Protein AF-A0ABD2Q9U6-F1 (afdb_monomer)

Organism: NCBI:txid1844966

Sequence (433 aa):
MAITLGFPQSPSKFMDNLDLDDPEYVRELIRPPEVKEDIRLINQRKRVSLILKSAAFRKDLEKITASHMKDGNLSPQVIALQNLVDYLTPHARLGNSAFTRCTTMPVIPINDLRSSCGEDFSKSERMLRCKLASVFRIMDLFGWKIAANTHFTARLGAELDEYLMEPSGLLFSEITASSLIKIDISGKILHPGSSGLSIDLPGWLLHTAIYRARPDVRCVIHLSTSAASVISTLSTGLLPLSQEAMIIGESAIYDFDAERRNSADQELESIVNVINSSTPNCRVLVVKDNGIFVFGRSVEEAWFLAYMADIACEAQLKLNAMGSDELVLPSQEAQNQAMNVGRNPSQVQMASNVQGPSFKFGELEFEALMRRLDAAGYRTGHVYRLGQALKQLRPTQDEPGVASPGGRRILDEVTVPPTHSAVGKGLRDTPDK

InterPro domains:
  IPR001303 Class II aldolas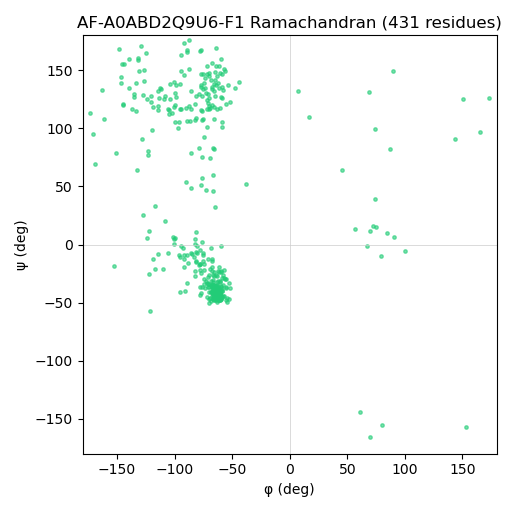e/adducin N-terminal [PF00596] (131-317)
  IPR001303 Class II aldolase/adducin N-terminal [SM01007] (130-317)
  IPR036409 Class II aldolase/adducin N-terminal domain superfamily [G3DSA:3.40.225.10] (116-380)
  IPR036409 Class II aldolase/adducin N-terminal domain superfamily [SSF53639] (124-336)
  IPR051017 Aldolase class II Adducin subfamily [PTHR10672] (8-398)

Foldseek 3Di:
DDDDDDDDDDPPPPPPPDPPPPPVVVCVVPDDPVVVVVVVVVVVVVVVVVLVPDPVNVVVVVVQVVCCVPPVDHDPVVVVVVVVVCVVCVVPPQDPPDPVPPDDDDQAAQLPPDPPPPDDDDPQLSLQLLLQLLLLVVCVSVVLWDDQQWKKKFASDLPAQKMWIAFRPDTSSGRHSQRIFIAGLQLHTPGRGDPVGGHDNVSSLLVSLVCVLDSLWGMKTWRPGPLQLVLLQDPVRQACQDLLSLLQPDEFEAEDPPVDPDDSVRSSVSSSVSSNVDDPSHQWYRYHNGGIMGTDSGSLQSSSNVVSRSVSSVVVVVVVVVPDPPRDGDDPVVSVVSNVCLQQVVVVCVVPPDPADHDGRRRVVSLVSVVVCVVVPNNSVDDDRRVVVVVVPDPPPDDDDDDDDDDDDDDDDPDDDDDDDDDDDDDDDDDDD

Structure (mmCIF, N/CA/C/O backbone):
data_AF-A0ABD2Q9U6-F1
#
_entry.id   AF-A0ABD2Q9U6-F1
#
loop_
_atom_site.group_PDB
_atom_site.id
_atom_site.type_symbol
_atom_site.label_atom_id
_atom_site.label_alt_id
_atom_site.label_comp_id
_atom_site.label_asym_id
_atom_site.label_entity_id
_atom_site.label_seq_id
_atom_site.pdbx_PDB_ins_code
_atom_site.Cartn_x
_atom_site.Cartn_y
_atom_site.Cartn_z
_atom_site.occupancy
_atom_site.B_iso_or_equiv
_atom_site.auth_seq_id
_atom_site.auth_comp_id
_atom_site.auth_asym_id
_atom_site.auth_atom_id
_atom_site.pdbx_PDB_model_num
ATOM 1 N N . MET A 1 1 ? -62.456 -12.818 -44.540 1.00 38.44 1 MET A N 1
ATOM 2 C CA . MET A 1 1 ? -62.333 -14.285 -44.408 1.00 38.44 1 MET A CA 1
ATOM 3 C C . MET A 1 1 ? -61.854 -14.575 -42.997 1.00 38.44 1 MET A C 1
ATOM 5 O O . MET A 1 1 ? -60.713 -14.269 -42.686 1.00 38.44 1 MET A O 1
ATOM 9 N N . ALA A 1 2 ? -62.750 -15.033 -42.125 1.00 32.91 2 ALA A N 1
ATOM 10 C CA . ALA A 1 2 ? -62.415 -15.453 -40.767 1.00 32.91 2 ALA A CA 1
ATOM 11 C C . ALA A 1 2 ? -61.974 -16.923 -40.808 1.00 32.91 2 ALA A C 1
ATOM 13 O O . ALA A 1 2 ? -62.652 -17.733 -41.437 1.00 32.91 2 ALA A O 1
ATOM 14 N N . ILE A 1 3 ? -60.848 -17.256 -40.173 1.00 35.38 3 ILE A N 1
ATOM 15 C CA . ILE A 1 3 ? -60.409 -18.643 -39.989 1.00 35.38 3 ILE A CA 1
ATOM 16 C C . ILE A 1 3 ? -60.679 -19.013 -38.532 1.00 35.38 3 ILE A C 1
ATOM 18 O O . ILE A 1 3 ? -60.095 -18.455 -37.606 1.00 35.38 3 ILE A O 1
ATOM 22 N N . THR A 1 4 ? -61.633 -19.920 -38.362 1.00 31.38 4 THR A N 1
ATOM 23 C CA . THR A 1 4 ? -62.148 -20.450 -37.100 1.00 31.38 4 THR A CA 1
ATOM 24 C C . THR A 1 4 ? -61.106 -21.348 -36.428 1.00 31.38 4 THR A C 1
ATOM 26 O O . THR A 1 4 ? -60.636 -22.311 -37.030 1.00 31.38 4 THR A O 1
ATOM 29 N N . LEU A 1 5 ? -60.764 -21.066 -35.168 1.00 35.00 5 LEU A N 1
ATOM 30 C CA . LEU A 1 5 ? -59.972 -21.959 -34.317 1.00 35.00 5 LEU A CA 1
ATOM 31 C C . LEU A 1 5 ? -60.858 -23.121 -33.842 1.00 35.00 5 LEU A C 1
ATOM 33 O O . LEU A 1 5 ? -61.748 -22.933 -33.013 1.00 35.00 5 LEU A O 1
ATOM 37 N N . GLY A 1 6 ? -60.629 -24.319 -34.380 1.00 31.52 6 GLY A N 1
ATOM 38 C CA . GLY A 1 6 ? -61.250 -25.551 -33.898 1.00 31.52 6 GLY A CA 1
ATOM 39 C C . GLY A 1 6 ? -60.511 -26.087 -32.673 1.00 31.52 6 GLY A C 1
ATOM 40 O O . GLY A 1 6 ? -59.396 -26.586 -32.796 1.00 31.52 6 GLY A O 1
ATOM 41 N N . PHE A 1 7 ? -61.131 -26.006 -31.497 1.00 33.12 7 PHE A N 1
ATOM 42 C CA . PHE A 1 7 ? -60.697 -26.762 -30.321 1.00 33.12 7 PHE A CA 1
ATOM 43 C C . PHE A 1 7 ? -61.020 -28.254 -30.519 1.00 33.12 7 PHE A C 1
ATOM 45 O O . PHE A 1 7 ? -62.171 -28.575 -30.832 1.00 33.12 7 PHE A O 1
ATOM 52 N N . PRO A 1 8 ? -60.069 -29.188 -30.326 1.00 36.81 8 PRO A N 1
ATOM 53 C CA . PRO A 1 8 ? -60.393 -30.604 -30.309 1.00 36.81 8 PRO A CA 1
ATOM 54 C C . PRO A 1 8 ? -61.115 -30.968 -29.006 1.00 36.81 8 PRO A C 1
ATOM 56 O O . PRO A 1 8 ? -60.751 -30.543 -27.910 1.00 36.81 8 PRO A O 1
ATOM 59 N N . GLN A 1 9 ? -62.181 -31.744 -29.170 1.00 38.53 9 GLN A N 1
ATOM 60 C CA . GLN A 1 9 ? -63.099 -32.171 -28.126 1.00 38.53 9 GLN A CA 1
ATOM 61 C C . GLN A 1 9 ? -62.518 -33.268 -27.217 1.00 38.53 9 GLN A C 1
ATOM 63 O O . GLN A 1 9 ? -61.870 -34.199 -27.688 1.00 38.53 9 GLN A O 1
ATOM 68 N N . SER A 1 10 ? -62.919 -33.206 -25.942 1.00 38.00 10 SER A N 1
ATOM 69 C CA . SER A 1 10 ? -62.865 -34.235 -24.884 1.00 38.00 10 SER A CA 1
ATOM 70 C C . SER A 1 10 ? -61.479 -34.651 -24.333 1.00 38.00 10 SER A C 1
ATOM 72 O O . SER A 1 10 ? -60.583 -34.995 -25.099 1.00 38.00 10 SER A O 1
ATOM 74 N N . PRO A 1 11 ? -61.300 -34.703 -22.993 1.00 41.25 11 PRO A N 1
ATOM 75 C CA . PRO A 1 11 ? -60.038 -35.075 -22.339 1.00 41.25 11 PRO A CA 1
ATOM 76 C C . PRO A 1 11 ? -59.808 -36.597 -22.240 1.00 41.25 11 PRO A C 1
ATOM 78 O O . PRO A 1 11 ? -58.904 -37.034 -21.536 1.00 41.25 11 PRO A O 1
ATOM 81 N N . SER A 1 12 ? -60.610 -37.425 -22.914 1.00 39.81 12 SER A N 1
ATOM 82 C CA . SER A 1 12 ? -60.594 -38.883 -22.731 1.00 39.81 12 SER A CA 1
ATOM 83 C C . SER A 1 12 ? -59.706 -39.654 -23.712 1.00 39.81 12 SER A C 1
ATOM 85 O O . SER A 1 12 ? -59.614 -40.865 -23.586 1.00 39.81 12 SER A O 1
ATOM 87 N N . LYS A 1 13 ? -59.027 -38.997 -24.663 1.00 43.19 13 LYS A N 1
ATOM 88 C CA . LYS A 1 13 ? -58.214 -39.682 -25.695 1.00 43.19 13 LYS A CA 1
ATOM 89 C C . LYS A 1 13 ? -56.701 -39.716 -25.441 1.00 43.19 13 LYS A C 1
ATOM 91 O O . LYS A 1 13 ? -55.959 -40.169 -26.305 1.00 43.19 13 LYS A O 1
ATOM 96 N N . PHE A 1 14 ? -56.218 -39.235 -24.292 1.00 47.28 14 PHE A N 1
ATOM 97 C CA . PHE A 1 14 ? -54.776 -39.248 -23.986 1.00 47.28 14 PHE A CA 1
ATOM 98 C C . PHE A 1 14 ? -54.305 -40.548 -23.306 1.00 47.28 14 PHE A C 1
ATOM 100 O O . PHE A 1 14 ? -53.107 -40.805 -23.264 1.00 47.28 14 PHE A O 1
ATOM 107 N N . MET A 1 15 ? -55.222 -41.369 -22.777 1.00 42.91 15 MET A N 1
ATOM 108 C CA . MET A 1 15 ? -54.867 -42.562 -21.992 1.00 42.91 15 MET A CA 1
ATOM 109 C C . MET A 1 15 ? -54.842 -43.873 -22.793 1.00 42.91 15 MET A C 1
ATOM 111 O O . MET A 1 15 ? -54.340 -44.865 -22.280 1.00 42.91 15 MET A O 1
ATOM 115 N N . ASP A 1 16 ? -55.297 -43.884 -24.049 1.00 51.97 16 ASP A N 1
ATOM 116 C CA . ASP A 1 16 ? -55.488 -45.131 -24.814 1.00 51.97 16 ASP A CA 1
ATOM 117 C C . ASP A 1 16 ? -54.202 -45.709 -25.447 1.00 51.97 16 ASP A C 1
ATOM 119 O O . ASP A 1 16 ? -54.255 -46.767 -26.064 1.00 51.97 16 ASP A O 1
ATOM 123 N N . ASN A 1 17 ? -53.042 -45.053 -25.294 1.00 53.47 17 ASN A N 1
ATOM 124 C CA . ASN A 1 17 ? -51.776 -45.462 -25.933 1.00 53.47 17 ASN A CA 1
ATOM 125 C C . ASN A 1 17 ? -50.615 -45.731 -24.951 1.00 53.47 17 ASN A C 1
ATOM 127 O O . ASN A 1 17 ? -49.467 -45.830 -25.383 1.00 53.47 17 ASN A O 1
ATOM 131 N N . LEU A 1 18 ? -50.873 -45.812 -23.643 1.00 53.72 18 LEU A N 1
ATOM 132 C CA . LEU A 1 18 ? -49.853 -46.170 -22.651 1.00 53.72 18 LEU A CA 1
ATOM 133 C C . LEU A 1 18 ? -49.968 -47.660 -22.333 1.00 53.72 18 LEU A C 1
ATOM 135 O O . LEU A 1 18 ? -50.841 -48.069 -21.571 1.00 53.72 18 LEU A O 1
ATOM 139 N N . ASP A 1 19 ? -49.089 -48.460 -22.935 1.00 63.62 19 ASP A N 1
ATOM 140 C CA . ASP A 1 19 ? -48.930 -49.864 -22.571 1.00 63.62 19 ASP A CA 1
ATOM 141 C C . ASP A 1 19 ? -48.237 -49.940 -21.203 1.00 63.62 19 ASP A C 1
ATOM 143 O O . ASP A 1 19 ? -47.035 -49.709 -21.070 1.00 63.62 19 ASP A O 1
ATOM 147 N N . LEU A 1 20 ? -49.031 -50.178 -20.158 1.00 58.59 20 LEU A N 1
ATOM 148 C CA . LEU A 1 20 ? -48.563 -50.228 -18.771 1.00 58.59 20 LEU A CA 1
ATOM 149 C C . LEU A 1 20 ? -47.639 -51.429 -18.506 1.00 58.59 20 LEU A C 1
ATOM 151 O O . LEU A 1 20 ? -46.928 -51.418 -17.499 1.00 58.59 20 LEU A O 1
ATOM 155 N N . ASP A 1 21 ? -47.613 -52.407 -19.417 1.00 61.59 21 ASP A N 1
ATOM 156 C CA . ASP A 1 21 ? -46.770 -53.600 -19.349 1.00 61.59 21 ASP A CA 1
ATOM 157 C C . ASP A 1 21 ? -45.499 -53.492 -20.218 1.00 61.59 21 ASP A C 1
ATOM 159 O O . ASP A 1 21 ? -44.726 -54.454 -20.291 1.00 61.59 21 ASP A O 1
ATOM 163 N N . ASP A 1 22 ? -45.222 -52.332 -20.837 1.00 71.88 22 ASP A N 1
ATOM 164 C CA . ASP A 1 22 ? -43.967 -52.116 -21.566 1.00 71.88 22 ASP A CA 1
ATOM 165 C C . ASP A 1 22 ? -42.766 -52.271 -20.602 1.00 71.88 22 ASP A C 1
ATOM 167 O O . ASP A 1 22 ? -42.614 -51.493 -19.646 1.00 71.88 22 ASP A O 1
ATOM 171 N N . PRO A 1 23 ? -41.870 -53.256 -20.827 1.00 66.31 23 PRO A N 1
ATOM 172 C CA . PRO A 1 23 ? -40.722 -53.492 -19.958 1.00 66.31 23 PRO A CA 1
ATOM 173 C C . PRO A 1 23 ? -39.784 -52.282 -19.863 1.00 66.31 23 PRO A C 1
ATOM 175 O O . PRO A 1 23 ? -39.032 -52.174 -18.887 1.00 66.31 23 PRO A O 1
ATOM 178 N N . GLU A 1 24 ? -39.796 -51.375 -20.843 1.00 62.62 24 GLU A N 1
ATOM 179 C CA . GLU A 1 24 ? -39.006 -50.145 -20.809 1.00 62.62 24 GLU A CA 1
ATOM 180 C C . GLU A 1 24 ? -39.642 -49.086 -19.892 1.00 62.62 24 GLU A C 1
ATOM 182 O O . GLU A 1 24 ? -38.944 -48.514 -19.049 1.00 62.62 24 GLU A O 1
ATOM 187 N N . TYR A 1 25 ? -40.969 -48.932 -19.936 1.00 64.88 25 TYR A N 1
ATOM 188 C CA . TYR A 1 25 ? -41.741 -48.061 -19.041 1.00 64.88 25 TYR A CA 1
ATOM 189 C C . TYR A 1 25 ? -41.655 -48.506 -17.572 1.00 64.88 25 TYR A C 1
ATOM 191 O O . TYR A 1 25 ? -41.376 -47.705 -16.672 1.00 64.88 25 TYR A O 1
ATOM 199 N N . VAL A 1 26 ? -41.786 -49.812 -17.319 1.00 65.81 26 VAL A N 1
ATOM 200 C CA . VAL A 1 26 ? -41.640 -50.393 -15.973 1.00 65.81 26 VAL A CA 1
ATOM 201 C C . VAL A 1 26 ? -40.206 -50.217 -15.450 1.00 65.81 26 VAL A C 1
ATOM 203 O O . VAL A 1 26 ? -39.999 -49.870 -14.282 1.00 65.81 26 VAL A O 1
ATOM 206 N N . ARG A 1 27 ? -39.190 -50.362 -16.316 1.00 67.38 27 ARG A N 1
ATOM 207 C CA . ARG A 1 27 ? -37.790 -50.054 -15.968 1.00 67.38 27 ARG A CA 1
ATOM 208 C C . ARG A 1 27 ? -37.577 -48.581 -15.647 1.00 67.38 27 ARG A C 1
ATOM 210 O O . ARG A 1 27 ? -36.757 -48.280 -14.780 1.00 67.38 27 ARG A O 1
ATOM 217 N N . GLU A 1 28 ? -38.266 -47.666 -16.320 1.00 63.06 28 GLU A N 1
ATOM 218 C CA . GLU A 1 28 ? -38.201 -46.243 -15.994 1.00 63.06 28 GLU A CA 1
ATOM 219 C C . GLU A 1 28 ? -38.875 -45.919 -14.662 1.00 63.06 28 GLU A C 1
ATOM 221 O O . GLU A 1 28 ? -38.338 -45.101 -13.915 1.00 63.06 28 GLU A O 1
ATOM 226 N N . LEU A 1 29 ? -39.976 -46.577 -14.292 1.00 64.75 29 LEU A N 1
ATOM 227 C CA . LEU A 1 29 ? -40.588 -46.372 -12.975 1.00 64.75 29 LEU A CA 1
ATOM 228 C C . LEU A 1 29 ? -39.668 -46.829 -11.834 1.00 64.75 29 LEU A C 1
ATOM 230 O O . LEU A 1 29 ? -39.485 -46.088 -10.868 1.00 64.75 29 LEU A O 1
ATOM 234 N N . ILE A 1 30 ? -39.052 -48.007 -11.976 1.00 72.12 30 ILE A N 1
ATOM 235 C CA . ILE A 1 30 ? -38.271 -48.673 -10.915 1.00 72.12 30 ILE A CA 1
ATOM 236 C C . ILE A 1 30 ? -36.835 -48.117 -10.802 1.00 72.12 30 ILE A C 1
ATOM 238 O O . ILE A 1 30 ? -36.144 -48.349 -9.809 1.00 72.12 30 ILE A O 1
ATOM 242 N N . ARG A 1 31 ? -36.357 -47.354 -11.794 1.00 78.75 31 ARG A N 1
ATOM 243 C CA . ARG A 1 31 ? -34.987 -46.821 -11.800 1.00 78.75 31 ARG A CA 1
ATOM 244 C C . ARG A 1 31 ? -34.759 -45.824 -10.641 1.00 78.75 31 ARG A C 1
ATOM 246 O O . ARG A 1 31 ? -35.507 -44.844 -10.546 1.00 78.75 31 ARG A O 1
ATOM 253 N N . PRO A 1 32 ? -33.708 -46.012 -9.815 1.00 77.62 32 PRO A N 1
ATOM 254 C CA . PRO A 1 32 ? -33.355 -45.083 -8.743 1.00 77.62 32 PRO A CA 1
ATOM 255 C C . PRO A 1 32 ? -33.128 -43.650 -9.257 1.00 77.62 32 PRO A C 1
ATOM 257 O O . PRO A 1 32 ? -32.667 -43.477 -10.392 1.00 77.62 32 PRO A O 1
ATOM 260 N N . PRO A 1 33 ? -33.419 -42.619 -8.444 1.00 70.38 33 PRO A N 1
ATOM 261 C CA . PRO A 1 33 ? -33.345 -41.215 -8.858 1.00 70.38 33 PRO A CA 1
ATOM 262 C C . PRO A 1 33 ? -31.943 -40.797 -9.328 1.00 70.38 33 PRO A C 1
ATOM 264 O O . PRO A 1 33 ? -31.821 -40.090 -10.324 1.00 70.38 33 PRO A O 1
ATOM 267 N N . GLU A 1 34 ? -30.893 -41.314 -8.692 1.00 68.00 34 GLU A N 1
ATOM 268 C CA . GLU A 1 34 ? -29.491 -41.067 -9.065 1.00 68.00 34 GLU A CA 1
ATOM 269 C C . GLU A 1 34 ? -29.180 -41.569 -10.487 1.00 68.00 34 GLU A C 1
ATOM 271 O O . GLU A 1 34 ? -28.594 -40.862 -11.302 1.00 68.00 34 GLU A O 1
ATOM 276 N N . VAL A 1 35 ? -29.681 -42.756 -10.844 1.00 71.19 35 VAL A N 1
ATOM 277 C CA . VAL A 1 35 ? -29.470 -43.365 -12.168 1.00 71.19 35 VAL A CA 1
ATOM 278 C C . VAL A 1 35 ? -30.313 -42.671 -13.248 1.00 71.19 35 VAL A C 1
ATOM 280 O O . VAL A 1 35 ? -29.922 -42.621 -14.417 1.00 71.19 35 VAL A O 1
ATOM 283 N N . LYS A 1 36 ? -31.478 -42.115 -12.888 1.00 74.06 36 LYS A N 1
ATOM 284 C CA . LYS A 1 36 ? -32.289 -41.290 -13.802 1.00 74.06 36 LYS A CA 1
ATOM 285 C C . LYS A 1 36 ? -31.561 -40.002 -14.181 1.00 74.06 36 LYS A C 1
ATOM 287 O O . LYS A 1 36 ? -31.523 -39.667 -15.368 1.00 74.06 36 LYS A O 1
ATOM 292 N N . GLU A 1 37 ? -30.964 -39.325 -13.205 1.00 74.62 37 GLU A N 1
ATOM 293 C CA . GLU A 1 37 ? -30.161 -38.123 -13.447 1.00 74.62 37 GLU A CA 1
ATOM 294 C C . GLU A 1 37 ? -28.906 -38.438 -14.271 1.00 74.62 37 GLU A C 1
ATOM 296 O O . GLU A 1 37 ? -28.647 -37.765 -15.271 1.00 74.62 37 GLU A O 1
ATOM 301 N N . ASP A 1 38 ? -28.202 -39.531 -13.974 1.00 74.75 38 ASP A N 1
ATOM 302 C CA . ASP A 1 38 ? -27.036 -39.945 -14.763 1.00 74.75 38 ASP A CA 1
ATOM 303 C C . ASP A 1 38 ? -27.381 -40.229 -16.231 1.00 74.75 38 ASP A C 1
ATOM 305 O O . ASP A 1 38 ? -26.684 -39.771 -17.141 1.00 74.75 38 ASP A O 1
ATOM 309 N N . ILE A 1 39 ? -28.488 -40.922 -16.511 1.00 75.88 39 ILE A N 1
ATOM 310 C CA . ILE A 1 39 ? -28.926 -41.187 -17.892 1.00 75.88 39 ILE A CA 1
ATOM 311 C C . ILE A 1 39 ? -29.341 -39.894 -18.598 1.00 75.88 39 ILE A C 1
ATOM 313 O O . ILE A 1 39 ? -29.050 -39.711 -19.787 1.00 75.88 39 ILE A O 1
ATOM 317 N N . ARG A 1 40 ? -29.971 -38.963 -17.877 1.00 77.19 40 ARG A N 1
ATOM 318 C CA . ARG A 1 40 ? -30.315 -37.639 -18.402 1.00 77.19 40 ARG A CA 1
ATOM 319 C C . ARG A 1 40 ? -29.058 -36.853 -18.777 1.00 77.19 40 ARG A C 1
ATOM 321 O O . ARG A 1 40 ? -28.991 -36.315 -19.886 1.00 77.19 40 ARG A O 1
ATOM 328 N N . LEU A 1 41 ? -28.045 -36.857 -17.912 1.00 74.75 41 LEU A N 1
ATOM 329 C CA . LEU A 1 41 ? -26.746 -36.229 -18.154 1.00 74.75 41 LEU A CA 1
ATOM 330 C C . LEU A 1 41 ? -25.997 -36.900 -19.314 1.00 74.75 41 LEU A C 1
ATOM 332 O O . LEU A 1 41 ? -25.433 -36.207 -20.164 1.00 74.75 41 LEU A O 1
ATOM 336 N N . ILE A 1 42 ? -26.039 -38.230 -19.422 1.00 76.50 42 ILE A N 1
ATOM 337 C CA . ILE A 1 42 ? -25.464 -38.980 -20.550 1.00 76.50 42 ILE A CA 1
ATOM 338 C C . ILE A 1 42 ? -26.149 -38.591 -21.866 1.00 76.50 42 ILE A C 1
ATOM 340 O O . ILE A 1 42 ? -25.470 -38.333 -22.863 1.00 76.50 42 ILE A O 1
ATOM 344 N N . ASN A 1 43 ? -27.479 -38.493 -21.886 1.00 74.56 43 ASN A N 1
ATOM 345 C CA . ASN A 1 43 ? -28.229 -38.099 -23.080 1.00 74.56 43 ASN A CA 1
ATOM 346 C C . ASN A 1 43 ? -27.980 -36.633 -23.466 1.00 74.56 43 ASN A C 1
ATOM 348 O O . ASN A 1 43 ? -27.821 -36.328 -24.651 1.00 74.56 43 ASN A O 1
ATOM 352 N N . GLN A 1 44 ? -27.855 -35.730 -22.491 1.00 71.19 44 GLN A N 1
ATOM 353 C CA . GLN A 1 44 ? -27.441 -34.346 -22.740 1.00 71.19 44 GLN A CA 1
ATOM 354 C C . GLN A 1 44 ? -26.024 -34.276 -23.327 1.00 71.19 44 GLN A C 1
ATOM 356 O O . GLN A 1 44 ? -25.823 -33.637 -24.361 1.00 71.19 44 GLN A O 1
ATOM 361 N N . ARG A 1 45 ? -25.055 -34.996 -22.746 1.00 71.88 45 ARG A N 1
ATOM 362 C CA . ARG A 1 45 ? -23.672 -35.062 -23.255 1.00 71.88 45 ARG A CA 1
ATOM 363 C C . ARG A 1 45 ? -23.606 -35.635 -24.672 1.00 71.88 45 ARG A C 1
ATOM 365 O O . ARG A 1 45 ? -22.859 -35.111 -25.497 1.00 71.88 45 ARG A O 1
ATOM 372 N N . LYS A 1 46 ? -24.420 -36.649 -24.996 1.00 74.75 46 LYS A N 1
ATOM 373 C CA . LYS A 1 46 ? -24.536 -37.198 -26.361 1.00 74.75 46 LYS A CA 1
ATOM 374 C C . LYS A 1 46 ? -25.045 -36.153 -27.356 1.00 74.75 46 LYS A C 1
ATOM 376 O O . LYS A 1 46 ? -24.461 -36.015 -28.428 1.00 74.75 46 LYS A O 1
ATOM 381 N N . ARG A 1 47 ? -26.079 -35.381 -26.997 1.00 72.38 47 ARG A N 1
ATOM 382 C CA . ARG A 1 47 ? -26.620 -34.306 -27.853 1.00 72.38 47 ARG A CA 1
ATOM 383 C C . ARG A 1 47 ? -25.596 -33.198 -28.095 1.00 72.38 47 ARG A C 1
ATOM 385 O O . ARG A 1 47 ? -25.400 -32.802 -29.240 1.00 72.38 47 ARG A O 1
ATOM 392 N N . VAL A 1 48 ? -24.902 -32.752 -27.049 1.00 68.75 48 VAL A N 1
ATOM 393 C CA . VAL A 1 48 ? -23.835 -31.741 -27.163 1.00 68.75 48 VAL A CA 1
ATOM 394 C C . VAL A 1 48 ? -22.678 -32.262 -28.020 1.00 68.75 48 VAL A C 1
ATOM 396 O O . VAL A 1 48 ? -22.206 -31.559 -28.910 1.00 68.75 48 VAL A O 1
ATOM 399 N N . SER A 1 49 ? -22.268 -33.520 -27.828 1.00 72.50 49 SER A N 1
ATOM 400 C CA . SER A 1 49 ? -21.226 -34.148 -28.650 1.00 72.50 49 SER A CA 1
ATOM 401 C C . SER A 1 49 ? -21.618 -34.227 -30.130 1.00 72.50 49 SER A C 1
ATOM 403 O O . SER A 1 49 ? -20.776 -33.993 -30.994 1.00 72.50 49 SER A O 1
ATOM 405 N N . LEU A 1 50 ? -22.890 -34.504 -30.435 1.00 76.12 50 LEU A N 1
ATOM 406 C CA . LEU A 1 50 ? -23.396 -34.544 -31.809 1.00 76.12 50 LEU A CA 1
ATOM 407 C C . LEU A 1 50 ? -23.349 -33.160 -32.477 1.00 76.12 50 LEU A C 1
ATOM 409 O O . LEU A 1 50 ? -22.950 -33.048 -33.634 1.00 76.12 50 LEU A O 1
ATOM 413 N N . ILE A 1 51 ? -23.705 -32.107 -31.734 1.00 74.75 51 ILE A N 1
ATOM 414 C CA . ILE A 1 51 ? -23.665 -30.717 -32.215 1.00 74.75 51 ILE A CA 1
ATOM 415 C C . ILE A 1 51 ? -22.219 -30.285 -32.485 1.00 74.75 51 ILE A C 1
ATOM 417 O O . ILE A 1 51 ? -21.931 -29.761 -33.557 1.00 74.75 51 ILE A O 1
ATOM 421 N N . LEU A 1 52 ? -21.289 -30.582 -31.572 1.00 70.25 52 LEU A N 1
ATOM 422 C CA . LEU A 1 52 ? -19.868 -30.247 -31.738 1.00 70.25 52 LEU A CA 1
ATOM 423 C C . LEU A 1 52 ? -19.191 -31.020 -32.881 1.00 70.25 52 LEU A C 1
ATOM 425 O O . LEU A 1 52 ? -18.223 -30.537 -33.465 1.00 70.25 52 LEU A O 1
ATOM 429 N N . LYS A 1 53 ? -19.698 -32.212 -33.220 1.00 75.75 53 LYS A N 1
ATOM 430 C CA . LYS A 1 53 ? -19.232 -33.011 -34.366 1.00 75.75 53 LYS A CA 1
ATOM 431 C C . LYS A 1 53 ? -19.906 -32.631 -35.689 1.00 75.75 53 LYS A C 1
ATOM 433 O O . LYS A 1 53 ? -19.492 -33.130 -36.733 1.00 75.75 53 LYS A O 1
ATOM 438 N N . SER A 1 54 ? -20.920 -31.764 -35.674 1.00 87.56 54 SER A N 1
ATOM 439 C CA . SER A 1 54 ? -21.602 -31.321 -36.890 1.00 87.56 54 SER A CA 1
ATOM 440 C C . SER A 1 54 ? -20.702 -30.400 -37.715 1.00 87.56 54 SER A C 1
ATOM 442 O O . SER A 1 54 ? -20.286 -29.333 -37.263 1.00 87.56 54 SER A O 1
ATOM 444 N N . ALA A 1 55 ? -20.438 -30.792 -38.963 1.00 77.12 55 ALA A N 1
ATOM 445 C CA . ALA A 1 55 ? -19.645 -29.998 -39.899 1.00 77.12 55 ALA A CA 1
ATOM 446 C C . ALA A 1 55 ? -20.302 -28.644 -40.230 1.00 77.12 55 ALA A C 1
ATOM 448 O O . ALA A 1 55 ? -19.598 -27.658 -40.432 1.00 77.12 55 ALA A O 1
ATOM 449 N N . ALA A 1 56 ? -21.639 -28.581 -40.238 1.00 76.25 56 ALA A N 1
ATOM 450 C CA . ALA A 1 56 ? -22.378 -27.337 -40.452 1.00 76.25 56 ALA A CA 1
ATOM 451 C C . ALA A 1 56 ? -22.174 -26.364 -39.283 1.00 76.25 56 ALA A C 1
ATOM 453 O O . ALA A 1 56 ? -21.794 -25.218 -39.497 1.00 76.25 56 ALA A O 1
ATOM 454 N N . PHE A 1 57 ? -22.308 -26.859 -38.047 1.00 74.88 57 PHE A N 1
ATOM 455 C CA . PHE A 1 57 ? -22.084 -26.059 -36.843 1.00 74.88 57 PHE A CA 1
ATOM 456 C C . PHE A 1 57 ? -20.642 -25.550 -36.763 1.00 74.88 57 PHE A C 1
ATOM 458 O O . PHE A 1 57 ? -20.410 -24.382 -36.469 1.00 74.88 57 PHE A O 1
ATOM 465 N N . ARG A 1 58 ? -19.665 -26.406 -37.087 1.00 76.00 58 ARG A N 1
ATOM 466 C CA . ARG A 1 58 ? -18.249 -26.025 -37.111 1.00 76.00 58 ARG A CA 1
ATOM 467 C C . ARG A 1 58 ? -17.965 -24.926 -38.138 1.00 76.00 58 ARG A C 1
ATOM 469 O O . ARG A 1 58 ? -17.273 -23.968 -37.815 1.00 76.00 58 ARG A O 1
ATOM 476 N N . LYS A 1 59 ? -18.544 -25.029 -39.337 1.00 77.12 59 LYS A N 1
ATOM 477 C CA . LYS A 1 59 ? -18.399 -24.026 -40.400 1.00 77.12 59 LYS A CA 1
ATOM 478 C C . LYS A 1 59 ? -19.046 -22.688 -40.029 1.00 77.12 59 LYS A C 1
ATOM 480 O O . LYS A 1 59 ? -18.478 -21.638 -40.321 1.00 77.12 59 LYS A O 1
ATOM 485 N N . ASP A 1 60 ? -20.197 -22.715 -39.363 1.00 77.19 60 ASP A N 1
ATOM 486 C CA . ASP A 1 60 ? -20.846 -21.501 -38.860 1.00 77.19 60 ASP A CA 1
ATOM 487 C C . ASP A 1 60 ? -20.028 -20.857 -37.733 1.00 77.19 60 ASP A C 1
ATOM 489 O O . ASP A 1 60 ? -19.827 -19.644 -37.734 1.00 77.19 60 ASP A O 1
ATOM 493 N N . LEU A 1 61 ? -19.465 -21.663 -36.829 1.00 72.38 61 LEU A N 1
ATOM 494 C CA . LEU A 1 61 ? -18.578 -21.193 -35.764 1.00 72.38 61 LEU A CA 1
ATOM 495 C C . LEU A 1 61 ? -17.295 -20.558 -36.323 1.00 72.38 61 LEU A C 1
ATOM 497 O O . LEU A 1 61 ? -16.872 -19.495 -35.870 1.00 72.38 61 LEU A O 1
ATOM 501 N N . GLU A 1 62 ? -16.693 -21.184 -37.336 1.00 76.88 62 GLU A N 1
ATOM 502 C CA . GLU A 1 62 ? -15.528 -20.660 -38.056 1.00 76.88 62 GLU A CA 1
ATOM 503 C C . GLU A 1 62 ? -15.868 -19.349 -38.774 1.00 76.88 62 GLU A C 1
ATOM 505 O O . GLU A 1 62 ? -15.088 -18.401 -38.710 1.00 76.88 62 GLU A O 1
ATOM 510 N N . LYS A 1 63 ? -17.056 -19.242 -39.381 1.00 74.81 63 LYS A N 1
ATOM 511 C CA . LYS A 1 63 ? -17.531 -18.007 -40.020 1.00 74.81 63 LYS A CA 1
ATOM 512 C C . LYS A 1 63 ? -17.744 -16.879 -39.008 1.00 74.81 63 LYS A C 1
ATOM 514 O O . LYS A 1 63 ? -17.330 -15.756 -39.281 1.00 74.81 63 LYS A O 1
ATOM 519 N N . ILE A 1 64 ? -18.334 -17.177 -37.849 1.00 67.94 64 ILE A N 1
ATOM 520 C CA . ILE A 1 64 ? -18.554 -16.210 -36.760 1.00 67.94 64 ILE A CA 1
ATOM 521 C C . ILE A 1 64 ? -17.215 -15.740 -36.181 1.00 67.94 64 ILE A C 1
ATOM 523 O O . ILE A 1 64 ? -17.015 -14.545 -35.960 1.00 67.94 64 ILE A O 1
ATOM 527 N N . THR A 1 65 ? -16.272 -16.663 -35.995 1.00 66.06 65 THR A N 1
ATOM 528 C CA . THR A 1 65 ? -14.934 -16.354 -35.476 1.00 66.06 65 THR A CA 1
ATOM 529 C C . THR A 1 65 ? -14.131 -15.539 -36.493 1.00 66.06 65 THR A C 1
ATOM 531 O O . THR A 1 65 ? -13.492 -14.556 -36.127 1.00 66.06 65 THR A O 1
ATOM 534 N N . ALA A 1 66 ? -14.223 -15.871 -37.784 1.00 67.06 66 ALA A N 1
ATOM 535 C CA . ALA A 1 66 ? -13.588 -15.116 -38.861 1.00 67.06 66 ALA A CA 1
ATOM 536 C C . ALA A 1 66 ? -14.175 -13.702 -39.016 1.00 67.06 66 ALA A C 1
ATOM 538 O O . ALA A 1 66 ? -13.411 -12.754 -39.195 1.00 67.06 66 ALA A O 1
ATOM 539 N N . SER A 1 67 ? -15.500 -13.527 -38.903 1.00 63.31 67 SER A N 1
ATOM 540 C CA . SER A 1 67 ? -16.112 -12.187 -38.880 1.00 63.31 67 SER A CA 1
ATOM 541 C C . SER A 1 67 ? -15.699 -11.392 -37.640 1.00 63.31 67 SER A C 1
ATOM 543 O O . SER A 1 67 ? -15.422 -10.202 -37.738 1.00 63.31 67 SER A O 1
ATOM 545 N N . HIS A 1 68 ? -15.568 -12.054 -36.488 1.00 60.91 68 HIS A N 1
ATOM 546 C CA . HIS A 1 68 ? -15.139 -11.414 -35.246 1.00 60.91 68 HIS A CA 1
ATOM 547 C C . HIS A 1 68 ? -13.686 -10.921 -35.315 1.00 60.91 68 HIS A C 1
ATOM 549 O O . HIS A 1 68 ? -13.392 -9.806 -34.897 1.00 60.91 68 HIS A O 1
ATOM 555 N N . MET A 1 69 ? -12.776 -11.718 -35.889 1.00 58.00 69 MET A N 1
ATOM 556 C CA . MET A 1 69 ? -11.373 -11.319 -36.076 1.00 58.00 69 MET A CA 1
ATOM 557 C C . MET A 1 69 ? -11.199 -10.156 -37.061 1.00 58.00 69 MET A C 1
ATOM 559 O O . MET A 1 69 ? -10.179 -9.475 -37.007 1.00 58.00 69 MET A O 1
ATOM 563 N N . LYS A 1 70 ? -12.160 -9.950 -37.968 1.00 62.00 70 LYS A N 1
ATOM 564 C CA . LYS A 1 70 ? -12.072 -8.939 -39.024 1.00 62.00 70 LYS A CA 1
ATOM 565 C C . LYS A 1 70 ? -12.748 -7.617 -38.651 1.00 62.00 70 LYS A C 1
ATOM 567 O O . LYS A 1 70 ? -12.171 -6.569 -38.920 1.00 62.00 70 LYS A O 1
ATOM 572 N N . ASP A 1 71 ? -13.917 -7.676 -38.009 1.00 58.12 71 ASP A N 1
ATOM 573 C CA . ASP A 1 71 ? -14.778 -6.503 -37.793 1.00 58.12 71 ASP A CA 1
ATOM 574 C C . ASP A 1 71 ? -14.933 -6.111 -36.307 1.00 58.12 71 ASP A C 1
ATOM 576 O O . ASP A 1 71 ? -15.515 -5.071 -36.007 1.00 58.12 71 ASP A O 1
ATOM 580 N N . GLY A 1 72 ? -14.440 -6.924 -35.360 1.00 55.44 72 GLY A N 1
ATOM 581 C CA . GLY A 1 72 ? -14.425 -6.614 -33.920 1.00 55.44 72 GLY A CA 1
ATOM 582 C C . GLY A 1 72 ? -15.792 -6.545 -33.218 1.00 55.44 72 GLY A C 1
ATOM 583 O O . GLY A 1 72 ? -15.835 -6.334 -32.010 1.00 55.44 72 GLY A O 1
ATOM 584 N N . ASN A 1 73 ? -16.903 -6.742 -33.936 1.00 57.19 73 ASN A N 1
ATOM 585 C CA . ASN A 1 73 ? -18.259 -6.685 -33.385 1.00 57.19 73 ASN A CA 1
ATOM 586 C C . ASN A 1 73 ? -18.874 -8.080 -33.192 1.00 57.19 73 ASN A C 1
ATOM 588 O O . ASN A 1 73 ? -18.783 -8.957 -34.055 1.00 57.19 73 ASN A O 1
ATOM 592 N N . LEU A 1 74 ? -19.553 -8.268 -32.055 1.00 58.66 74 LEU A N 1
ATOM 593 C CA . LEU A 1 74 ? -20.312 -9.481 -31.741 1.00 58.66 74 LEU A CA 1
ATOM 594 C C . LEU A 1 74 ? -21.539 -9.602 -32.656 1.00 58.66 74 LEU A C 1
ATOM 596 O O . LEU A 1 74 ? -22.224 -8.620 -32.940 1.00 58.66 74 LEU A O 1
ATOM 600 N N . SER A 1 75 ? -21.859 -10.825 -33.092 1.00 64.75 75 SER A N 1
ATOM 601 C CA . SER A 1 75 ? -23.093 -11.060 -33.849 1.00 64.75 75 SER A CA 1
ATOM 602 C C . SER A 1 75 ? -24.337 -10.776 -32.978 1.00 64.75 75 SER A C 1
ATOM 604 O O . SER A 1 75 ? -24.306 -11.043 -31.772 1.00 64.75 75 SER A O 1
ATOM 606 N N . PRO A 1 76 ? -25.463 -10.306 -33.552 1.00 65.12 76 PRO A N 1
ATOM 607 C CA . PRO A 1 76 ? -26.675 -9.964 -32.793 1.00 65.12 76 PRO A CA 1
ATOM 608 C C . PRO A 1 76 ? -27.222 -11.111 -31.927 1.00 65.12 76 PRO A C 1
ATOM 610 O O . PRO A 1 76 ? -27.804 -10.885 -30.870 1.00 65.12 76 PRO A O 1
ATOM 613 N N . GLN A 1 77 ? -27.001 -12.356 -32.357 1.00 57.22 77 GLN A N 1
ATOM 614 C CA . GLN A 1 77 ? -27.425 -13.565 -31.647 1.00 57.22 77 GLN A CA 1
ATOM 615 C C . GLN A 1 77 ? -26.600 -13.812 -30.374 1.00 57.22 77 GLN A C 1
ATOM 617 O O . GLN A 1 77 ? -27.133 -14.291 -29.375 1.00 57.22 77 GLN A O 1
ATOM 622 N N . VAL A 1 78 ? -25.317 -13.444 -30.385 1.00 62.41 78 VAL A N 1
ATOM 623 C CA . VAL A 1 78 ? -24.423 -13.563 -29.223 1.00 62.41 78 VAL A CA 1
ATOM 624 C C . VAL A 1 78 ? -24.716 -12.460 -28.203 1.00 62.41 78 VAL A C 1
ATOM 626 O O . VAL A 1 78 ? -24.740 -12.731 -27.007 1.00 62.41 78 VAL A O 1
ATOM 629 N N . ILE A 1 79 ? -25.053 -11.252 -28.668 1.00 63.50 79 ILE A N 1
ATOM 630 C CA . ILE A 1 79 ? -25.498 -10.143 -27.806 1.00 63.50 79 ILE A CA 1
ATOM 631 C C . ILE A 1 79 ? -26.814 -10.496 -27.094 1.00 63.50 79 ILE A C 1
ATOM 633 O O . ILE A 1 79 ? -26.967 -10.244 -25.901 1.00 63.50 79 ILE A O 1
ATOM 637 N N . ALA A 1 80 ? -27.758 -11.131 -27.795 1.00 67.88 80 ALA A N 1
ATOM 638 C CA . ALA A 1 80 ? -29.015 -11.571 -27.192 1.00 67.88 80 ALA A CA 1
ATOM 639 C C . ALA A 1 80 ? -28.803 -12.621 -26.085 1.00 67.88 80 ALA A C 1
ATOM 641 O O . ALA A 1 80 ? -29.451 -12.547 -25.043 1.00 67.88 80 ALA A O 1
ATOM 642 N N . LEU A 1 81 ? -27.876 -13.565 -26.285 1.00 59.50 81 LEU A N 1
ATOM 643 C CA . LEU A 1 81 ? -27.484 -14.542 -25.262 1.00 59.50 81 LEU A CA 1
ATOM 644 C C . LEU A 1 81 ? -26.816 -13.877 -24.055 1.00 59.50 81 LEU A C 1
ATOM 646 O O . LEU A 1 81 ? -27.109 -14.252 -22.923 1.00 59.50 81 LEU A O 1
ATOM 650 N N . GLN A 1 82 ? -25.972 -12.872 -24.289 1.00 55.25 82 GLN A N 1
ATOM 651 C CA . GLN A 1 82 ? -25.324 -12.108 -23.227 1.00 55.25 82 GLN A CA 1
ATOM 652 C C . GLN A 1 82 ? -26.343 -11.367 -22.349 1.00 55.25 82 GLN A C 1
ATOM 654 O O . GLN A 1 82 ? -26.336 -11.541 -21.134 1.00 55.25 82 GLN A O 1
ATOM 659 N N . ASN A 1 83 ? -27.308 -10.675 -22.962 1.00 65.31 83 ASN A N 1
ATOM 660 C CA . ASN A 1 83 ? -28.386 -9.996 -22.234 1.00 65.31 83 ASN A CA 1
ATOM 661 C C . ASN A 1 83 ? -29.245 -10.962 -21.398 1.00 65.31 83 ASN A C 1
ATOM 663 O O . ASN A 1 83 ? -29.757 -10.598 -20.341 1.00 65.31 83 ASN A O 1
ATOM 667 N N . LEU A 1 84 ? -29.419 -12.200 -21.867 1.00 63.09 84 LEU A N 1
ATOM 668 C CA . LEU A 1 84 ? -30.202 -13.223 -21.173 1.00 63.09 84 LEU A CA 1
ATOM 669 C C . LEU A 1 84 ? -29.451 -13.764 -19.945 1.00 63.09 84 LEU A C 1
ATOM 671 O O . LEU A 1 84 ? -30.060 -13.990 -18.902 1.00 63.09 84 LEU A O 1
ATOM 675 N N . VAL A 1 85 ? -28.127 -13.914 -20.037 1.00 54.91 85 VAL A N 1
ATOM 676 C CA . VAL A 1 85 ? -27.268 -14.278 -18.896 1.00 54.91 85 VAL A CA 1
ATOM 677 C C . VAL A 1 85 ? -27.249 -13.160 -17.848 1.00 54.91 85 VAL A C 1
ATOM 679 O O . VAL A 1 85 ? -27.426 -13.440 -16.659 1.00 54.91 85 VAL A O 1
ATOM 682 N N . ASP A 1 86 ? -27.142 -11.905 -18.288 1.00 49.84 86 ASP A N 1
ATOM 683 C CA . ASP A 1 86 ? -27.170 -10.731 -17.406 1.00 49.84 86 ASP A CA 1
ATOM 684 C C . ASP A 1 86 ? -28.515 -10.602 -16.666 1.00 49.84 86 ASP A C 1
ATOM 686 O O . ASP A 1 86 ? -28.556 -10.249 -15.486 1.00 49.84 86 ASP A O 1
ATOM 690 N N . TYR A 1 87 ? -29.624 -10.966 -17.317 1.00 53.03 87 TYR A N 1
ATOM 691 C CA . TYR A 1 87 ? -30.953 -10.973 -16.699 1.00 53.03 87 TYR A CA 1
ATOM 692 C C . TYR A 1 87 ? -31.134 -12.093 -15.658 1.00 53.03 87 TYR A C 1
ATOM 694 O O . TYR A 1 87 ? -31.824 -11.908 -14.655 1.00 53.03 87 TYR A O 1
ATOM 702 N N . LEU A 1 88 ? -30.508 -13.255 -15.866 1.00 47.62 88 LEU A N 1
ATOM 703 C CA . LEU A 1 88 ? -30.674 -14.433 -15.007 1.00 47.62 88 LEU A CA 1
ATOM 704 C C . LEU A 1 88 ? -29.759 -14.445 -13.769 1.00 47.62 88 LEU A C 1
ATOM 706 O O . LEU A 1 88 ? -29.951 -15.286 -12.890 1.00 47.62 88 LEU A O 1
ATOM 710 N N . THR A 1 89 ? -28.795 -13.522 -13.656 1.00 47.06 89 THR A N 1
ATOM 711 C CA . THR A 1 89 ? -27.872 -13.443 -12.503 1.00 47.06 89 THR A CA 1
ATOM 712 C C . THR A 1 89 ? -27.707 -12.022 -11.925 1.00 47.06 89 THR A C 1
ATOM 714 O O . THR A 1 89 ? -26.605 -11.480 -11.880 1.00 47.06 89 THR A O 1
ATOM 717 N N . PRO A 1 90 ? -28.776 -11.408 -11.378 1.00 43.19 90 PRO A N 1
ATOM 718 C CA . PRO A 1 90 ? -28.753 -10.011 -10.922 1.00 43.19 90 PRO A CA 1
ATOM 719 C C . PRO A 1 90 ? -27.882 -9.743 -9.676 1.00 43.19 90 PRO A C 1
ATOM 721 O O . PRO A 1 90 ? -27.462 -8.607 -9.456 1.00 43.19 90 PRO A O 1
ATOM 724 N N . HIS A 1 91 ? -27.572 -10.764 -8.865 1.00 41.03 91 HIS A N 1
ATOM 725 C CA . HIS A 1 91 ? -26.697 -10.641 -7.684 1.00 41.03 91 HIS A CA 1
ATOM 726 C C . HIS A 1 91 ? -25.213 -10.870 -7.990 1.00 41.03 91 HIS A C 1
ATOM 728 O O . HIS A 1 91 ? -24.356 -10.573 -7.160 1.00 41.03 91 HIS A O 1
ATOM 734 N N . ALA A 1 92 ? -24.895 -11.328 -9.199 1.00 43.88 92 ALA A N 1
ATOM 735 C CA . ALA A 1 92 ? -23.538 -11.395 -9.709 1.00 43.88 92 ALA A CA 1
ATOM 736 C C . ALA A 1 92 ? -23.196 -10.091 -10.439 1.00 43.88 92 ALA A C 1
ATOM 738 O O . ALA A 1 92 ? -22.710 -10.118 -11.568 1.00 43.88 92 ALA A O 1
ATOM 739 N N . ARG A 1 93 ? -23.375 -8.934 -9.778 1.00 41.31 93 ARG A N 1
ATOM 740 C CA . ARG A 1 93 ? -22.627 -7.719 -10.143 1.00 41.31 93 ARG A CA 1
ATOM 741 C C . ARG A 1 93 ? -21.142 -7.944 -9.816 1.00 41.31 93 ARG A C 1
ATOM 743 O O . ARG A 1 93 ? -20.553 -7.234 -9.008 1.00 41.31 93 ARG A O 1
ATOM 750 N N . LEU A 1 94 ? -20.531 -8.957 -10.438 1.00 41.38 94 LEU A N 1
ATOM 751 C CA . LEU A 1 94 ? -19.109 -8.966 -10.713 1.00 41.38 94 LEU A CA 1
ATOM 752 C C . LEU A 1 94 ? -18.897 -7.730 -11.574 1.00 41.38 94 LEU A C 1
ATOM 754 O O . LEU A 1 94 ? -19.252 -7.726 -12.753 1.00 41.38 94 LEU A O 1
ATOM 758 N N . GLY A 1 95 ? -18.401 -6.661 -10.949 1.00 38.00 95 GLY A N 1
ATOM 759 C CA . GLY A 1 95 ? -18.076 -5.419 -11.633 1.00 38.00 95 GLY A CA 1
ATOM 760 C C . GLY A 1 95 ? -17.348 -5.719 -12.937 1.00 38.00 95 GLY A C 1
ATOM 761 O O . GLY A 1 95 ? -16.548 -6.652 -12.975 1.00 38.00 95 GLY A O 1
ATOM 762 N N . ASN A 1 96 ? -17.694 -4.963 -13.980 1.00 40.56 96 ASN A N 1
ATOM 763 C CA . ASN A 1 96 ? -17.318 -5.031 -15.400 1.00 40.56 96 ASN A CA 1
ATOM 764 C C . ASN A 1 96 ? -15.850 -5.411 -15.741 1.00 40.56 96 ASN A C 1
ATOM 766 O O . ASN A 1 96 ? -15.187 -4.702 -16.492 1.00 40.56 96 ASN A O 1
ATOM 770 N N . SER A 1 97 ? -15.304 -6.509 -15.220 1.00 45.22 97 SER A N 1
ATOM 771 C CA . SER A 1 97 ? -13.856 -6.716 -15.194 1.00 45.22 97 SER A CA 1
ATOM 772 C C . SER A 1 97 ? -13.382 -8.169 -15.190 1.00 45.22 97 SER A C 1
ATOM 774 O O . SER A 1 97 ? -12.223 -8.365 -15.550 1.00 45.22 97 SER A O 1
ATOM 776 N N . ALA A 1 98 ? -14.197 -9.181 -14.851 1.00 44.22 98 ALA A N 1
ATOM 777 C CA . ALA A 1 98 ? -13.666 -10.542 -14.642 1.00 44.22 98 ALA A CA 1
ATOM 778 C C . ALA A 1 98 ? -14.257 -11.674 -15.509 1.00 44.22 98 ALA A C 1
ATOM 780 O O . ALA A 1 98 ? -13.543 -12.641 -15.754 1.00 44.22 98 ALA A O 1
ATOM 781 N N . PHE A 1 99 ? -15.490 -11.577 -16.022 1.00 37.44 99 PHE A N 1
ATOM 782 C CA . PHE A 1 99 ? -16.047 -12.616 -16.918 1.00 37.44 99 PHE A CA 1
ATOM 783 C C . PHE A 1 99 ? -16.209 -12.145 -18.375 1.00 37.44 99 PHE A C 1
ATOM 785 O O . PHE A 1 99 ? -16.176 -12.944 -19.304 1.00 37.44 99 PHE A O 1
ATOM 792 N N . THR A 1 100 ? -16.258 -10.830 -18.600 1.00 40.38 100 THR A N 1
ATOM 793 C CA . THR A 1 100 ? -16.385 -10.189 -19.921 1.00 40.38 100 THR A CA 1
ATOM 794 C C . THR A 1 100 ? -15.069 -10.046 -20.698 1.00 40.38 100 THR A C 1
ATOM 796 O O . THR A 1 100 ? -15.064 -9.480 -21.785 1.00 40.38 100 THR A O 1
ATOM 799 N N . ARG A 1 101 ? -13.943 -10.574 -20.194 1.00 40.53 101 ARG A N 1
ATOM 800 C CA . ARG A 1 101 ? -12.629 -10.526 -20.875 1.00 40.53 101 ARG A CA 1
ATOM 801 C C . ARG A 1 101 ? -12.155 -11.868 -21.438 1.00 40.53 101 ARG A C 1
ATOM 803 O O . ARG A 1 101 ? -10.976 -12.025 -21.740 1.00 40.53 101 ARG A O 1
ATOM 810 N N . CYS A 1 102 ? -13.054 -12.826 -21.652 1.00 35.09 102 CYS A N 1
ATOM 811 C CA . CYS A 1 102 ? -12.719 -14.064 -22.359 1.00 35.09 102 CYS A CA 1
ATOM 812 C C . CYS A 1 102 ? -12.838 -13.914 -23.889 1.00 35.09 102 CYS A C 1
ATOM 814 O O . CYS A 1 102 ? -13.465 -14.743 -24.523 1.00 35.09 102 CYS A O 1
ATOM 816 N N . THR A 1 103 ? -12.255 -12.854 -24.464 1.00 42.91 103 THR A N 1
ATOM 817 C CA . THR A 1 103 ? -11.757 -12.778 -25.855 1.00 42.91 103 THR A CA 1
ATOM 818 C C . THR A 1 103 ? -11.022 -11.440 -26.064 1.00 42.91 103 THR A C 1
ATOM 820 O O . THR A 1 103 ? -11.636 -10.380 -26.044 1.00 42.91 103 THR A O 1
ATOM 823 N N . THR A 1 104 ? -9.699 -11.523 -26.273 1.00 44.62 104 THR A N 1
ATOM 824 C CA . THR A 1 104 ? -8.831 -10.576 -27.020 1.00 44.62 104 THR A CA 1
ATOM 825 C C . THR A 1 104 ? -8.434 -9.206 -26.440 1.00 44.62 104 THR A C 1
ATOM 827 O O . THR A 1 104 ? -8.259 -8.271 -27.215 1.00 44.62 104 THR A O 1
ATOM 830 N N . MET A 1 105 ? -8.147 -9.072 -25.141 1.00 46.88 105 MET A N 1
ATOM 831 C CA . MET A 1 105 ? -7.192 -8.034 -24.695 1.00 46.88 105 MET A CA 1
ATOM 832 C C . MET A 1 105 ? -5.903 -8.711 -24.219 1.00 46.88 105 MET A C 1
ATOM 834 O O . MET A 1 105 ? -5.988 -9.613 -23.380 1.00 46.88 105 MET A O 1
ATOM 838 N N . PRO A 1 106 ? -4.718 -8.352 -24.753 1.00 61.47 106 PRO A N 1
ATOM 839 C CA . PRO A 1 106 ? -3.467 -8.940 -24.297 1.00 61.47 106 PRO A CA 1
ATOM 840 C C . PRO A 1 106 ? -3.251 -8.565 -22.829 1.00 61.47 106 PRO A C 1
ATOM 842 O O . PRO A 1 106 ? -3.127 -7.393 -22.482 1.00 61.47 106 PRO A O 1
ATOM 845 N N . VAL A 1 107 ? -3.234 -9.569 -21.951 1.00 81.12 107 VAL A N 1
ATOM 846 C CA . VAL A 1 107 ? -2.870 -9.376 -20.545 1.00 81.12 107 VAL A CA 1
ATOM 847 C C . VAL A 1 107 ? -1.398 -8.975 -20.503 1.00 81.12 107 VAL A C 1
ATOM 849 O O . VAL A 1 107 ? -0.536 -9.730 -20.953 1.00 81.12 107 VAL A O 1
ATOM 852 N N . ILE A 1 108 ? -1.118 -7.775 -19.993 1.00 88.62 108 ILE A N 1
ATOM 853 C CA . ILE A 1 108 ? 0.249 -7.270 -19.854 1.00 88.62 108 ILE A CA 1
ATOM 854 C C . ILE A 1 108 ? 0.944 -8.085 -18.751 1.00 88.62 108 ILE A C 1
ATOM 856 O O . ILE A 1 108 ? 0.462 -8.082 -17.612 1.00 88.62 108 ILE A O 1
ATOM 860 N N . PRO A 1 109 ? 2.040 -8.802 -19.059 1.00 92.00 109 PRO A N 1
ATOM 861 C CA . PRO A 1 109 ? 2.769 -9.551 -18.050 1.00 92.00 109 PRO A CA 1
ATOM 862 C C . PRO A 1 109 ? 3.450 -8.596 -17.065 1.00 92.00 109 PRO A C 1
ATOM 864 O O . PRO A 1 109 ? 4.083 -7.625 -17.467 1.00 92.00 109 PRO A O 1
ATOM 867 N N . ILE A 1 110 ? 3.351 -8.897 -15.773 1.00 93.94 110 ILE A N 1
ATOM 868 C CA . ILE A 1 110 ? 4.000 -8.135 -14.702 1.00 93.94 110 ILE A CA 1
ATOM 869 C C . ILE A 1 110 ? 5.516 -8.329 -14.761 1.00 93.94 110 ILE A C 1
ATOM 871 O O . ILE A 1 110 ? 6.263 -7.361 -14.657 1.00 93.94 110 ILE A O 1
ATOM 875 N N . ASN A 1 111 ? 5.973 -9.576 -14.914 1.00 92.50 111 ASN A N 1
ATOM 876 C CA . ASN A 1 111 ? 7.391 -9.903 -15.039 1.00 92.50 111 ASN A CA 1
ATOM 877 C C . ASN A 1 111 ? 7.843 -9.790 -16.502 1.00 92.50 111 ASN A C 1
ATOM 879 O O . ASN A 1 111 ? 7.977 -10.790 -17.214 1.00 92.50 111 ASN A O 1
ATOM 883 N N . ASP A 1 112 ? 8.068 -8.559 -16.942 1.00 90.94 112 ASP A N 1
ATOM 884 C CA . ASP A 1 112 ? 8.539 -8.195 -18.280 1.00 90.94 112 ASP A CA 1
ATOM 885 C C . ASP A 1 112 ? 10.038 -7.851 -18.334 1.00 90.94 112 ASP A C 1
ATOM 887 O O . ASP A 1 112 ? 10.562 -7.469 -19.382 1.00 90.94 112 ASP A O 1
ATOM 891 N N . LEU A 1 113 ? 10.750 -8.055 -17.223 1.00 86.19 113 LEU A N 1
ATOM 892 C CA . LEU A 1 113 ? 12.187 -7.832 -17.082 1.00 86.19 113 LEU A CA 1
ATOM 893 C C . LEU A 1 113 ? 12.988 -8.822 -17.951 1.00 86.19 113 LEU A C 1
ATOM 895 O O . LEU A 1 113 ? 13.449 -9.864 -17.465 1.00 86.19 113 LEU A O 1
ATOM 899 N N . ARG A 1 114 ? 13.159 -8.510 -19.241 1.00 68.56 114 ARG A N 1
ATOM 900 C CA . ARG A 1 114 ? 13.969 -9.299 -20.185 1.00 68.56 114 ARG A CA 1
ATOM 901 C C . ARG A 1 114 ? 15.438 -9.297 -19.765 1.00 68.56 114 ARG A C 1
ATOM 903 O O . ARG A 1 114 ? 15.990 -8.249 -19.471 1.00 68.56 114 ARG A O 1
ATOM 910 N N . SER A 1 115 ? 16.099 -10.450 -19.847 1.00 53.59 115 SER A N 1
ATOM 911 C CA . SER A 1 115 ? 17.561 -10.567 -19.692 1.00 53.59 115 SER A CA 1
ATOM 912 C C . SER A 1 115 ? 18.360 -9.924 -20.839 1.00 53.59 115 SER A C 1
ATOM 914 O O . SER A 1 115 ? 19.580 -9.970 -20.824 1.00 53.59 115 SER A O 1
ATOM 916 N N . SER A 1 116 ? 17.689 -9.397 -21.872 1.00 43.59 116 SER A N 1
ATOM 917 C CA . SER A 1 116 ? 18.303 -8.925 -23.121 1.00 43.59 116 SER A CA 1
ATOM 918 C C . SER A 1 116 ? 18.381 -7.400 -23.263 1.00 43.59 116 SER A C 1
ATOM 920 O O . SER A 1 116 ? 18.962 -6.927 -24.234 1.00 43.59 116 SER A O 1
ATOM 922 N N . CYS A 1 117 ? 17.782 -6.630 -22.350 1.00 42.34 117 CYS A N 1
ATOM 923 C CA . CYS A 1 117 ? 18.063 -5.199 -22.215 1.00 42.34 117 CYS A CA 1
ATOM 924 C C . CYS A 1 117 ? 19.132 -5.093 -21.127 1.00 42.34 117 CYS A C 1
ATOM 926 O O . CYS A 1 117 ? 18.878 -5.563 -20.025 1.00 42.34 117 CYS A O 1
ATOM 928 N N . GLY A 1 118 ? 20.327 -4.603 -21.466 1.00 48.06 118 GLY A N 1
ATOM 929 C CA . GLY A 1 118 ? 21.574 -4.718 -20.689 1.00 48.06 118 GLY A CA 1
ATOM 930 C C . GLY A 1 118 ? 21.635 -3.975 -19.349 1.00 48.06 118 GLY A C 1
ATOM 931 O O . GLY A 1 118 ? 22.633 -3.322 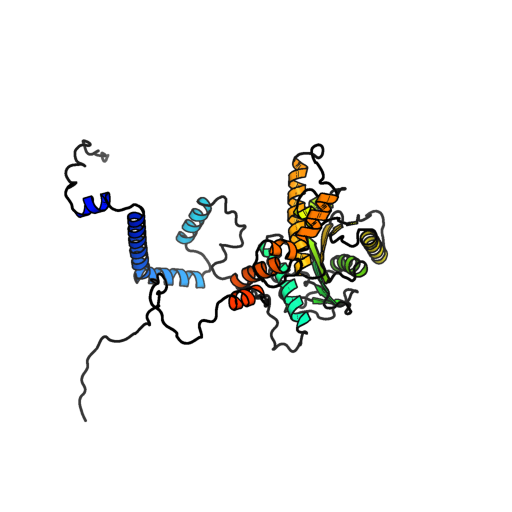-19.065 1.00 48.06 118 GLY A O 1
ATOM 932 N N . GLU A 1 119 ? 20.593 -4.075 -18.531 1.00 59.22 119 GLU A N 1
ATOM 933 C CA . GLU A 1 119 ? 20.506 -3.531 -17.181 1.00 59.22 119 GLU A CA 1
ATOM 934 C C . GLU A 1 119 ? 20.271 -4.689 -16.203 1.00 59.22 119 GLU A C 1
ATOM 936 O O . GLU A 1 119 ? 19.161 -5.205 -16.032 1.00 59.22 119 GLU A O 1
ATOM 941 N N . ASP A 1 120 ? 21.353 -5.134 -15.567 1.00 67.88 120 ASP A N 1
ATOM 942 C CA . ASP A 1 120 ? 21.320 -6.233 -14.608 1.00 67.88 120 ASP A CA 1
ATOM 943 C C . ASP A 1 120 ? 20.792 -5.746 -13.252 1.00 67.88 120 ASP A C 1
ATOM 945 O O . ASP A 1 120 ? 21.543 -5.449 -12.322 1.00 67.88 120 ASP A O 1
ATOM 949 N N . PHE A 1 121 ? 19.466 -5.679 -13.108 1.00 85.69 121 PHE A N 1
ATOM 950 C CA . PHE A 1 121 ? 18.852 -5.538 -11.788 1.00 85.69 121 PHE A CA 1
ATOM 951 C C . PHE A 1 121 ? 19.264 -6.709 -10.888 1.00 85.69 121 PHE A C 1
ATOM 953 O O . PHE A 1 121 ? 19.168 -7.880 -11.278 1.00 85.69 121 PHE A O 1
ATOM 960 N N . SER A 1 122 ? 19.627 -6.407 -9.639 1.00 89.81 122 SER A N 1
ATOM 961 C CA . SER A 1 122 ? 19.903 -7.442 -8.640 1.00 89.81 122 SER A CA 1
ATOM 962 C C . SER A 1 122 ? 18.694 -8.372 -8.459 1.00 89.81 122 SER A C 1
ATOM 964 O O . SER A 1 122 ? 17.536 -7.975 -8.617 1.00 89.81 122 SER A O 1
ATOM 966 N N . LYS A 1 123 ? 18.931 -9.635 -8.085 1.00 89.31 123 LYS A N 1
ATOM 967 C CA . LYS A 1 123 ? 17.847 -10.614 -7.882 1.00 89.31 123 LYS A CA 1
ATOM 968 C C . LYS A 1 123 ? 16.796 -10.126 -6.872 1.00 89.31 123 LYS A C 1
ATOM 970 O O . LYS A 1 123 ? 15.608 -10.397 -7.055 1.00 89.31 123 LYS A O 1
ATOM 975 N N . SER A 1 124 ? 17.224 -9.422 -5.824 1.00 90.75 124 SER A N 1
ATOM 976 C CA . SER A 1 124 ? 16.342 -8.817 -4.820 1.00 90.75 124 SER A CA 1
ATOM 977 C C . SER A 1 124 ? 15.496 -7.691 -5.410 1.00 90.75 124 SER A C 1
ATOM 979 O O . SER A 1 124 ? 14.281 -7.698 -5.214 1.00 90.75 124 SER A O 1
ATOM 981 N N . GLU A 1 125 ? 16.096 -6.779 -6.179 1.00 93.06 125 GLU A N 1
ATOM 982 C CA . GLU A 1 125 ? 15.371 -5.687 -6.838 1.00 93.06 125 GLU A CA 1
ATOM 983 C C . GLU A 1 125 ? 14.342 -6.218 -7.842 1.00 93.06 125 GLU A C 1
ATOM 985 O O . GLU A 1 125 ? 13.183 -5.809 -7.802 1.00 93.06 125 GLU A O 1
ATOM 990 N N . ARG A 1 126 ? 14.719 -7.185 -8.691 1.00 92.88 126 ARG A N 1
ATOM 991 C CA . ARG A 1 126 ? 13.796 -7.814 -9.658 1.00 92.88 126 ARG A CA 1
ATOM 992 C C . ARG A 1 126 ? 12.554 -8.368 -8.969 1.00 92.88 126 ARG A C 1
ATOM 994 O O . ARG A 1 126 ? 11.431 -8.156 -9.424 1.00 92.88 126 ARG A O 1
ATOM 1001 N N . MET A 1 127 ? 12.760 -9.073 -7.858 1.00 93.25 127 MET A N 1
ATOM 1002 C CA . MET A 1 127 ? 11.674 -9.657 -7.081 1.00 93.25 127 MET A CA 1
ATOM 1003 C C . MET A 1 127 ? 10.799 -8.578 -6.438 1.00 93.25 127 MET A C 1
ATOM 1005 O O . MET A 1 127 ? 9.578 -8.716 -6.434 1.00 93.25 127 MET A O 1
ATOM 1009 N N . LEU A 1 128 ? 11.404 -7.505 -5.923 1.00 95.38 128 LEU A N 1
ATOM 1010 C CA . LEU A 1 128 ? 10.671 -6.398 -5.316 1.00 95.38 128 LEU A CA 1
ATOM 1011 C C . LEU A 1 128 ? 9.824 -5.643 -6.346 1.00 95.38 128 LEU A C 1
ATOM 1013 O O . LEU A 1 128 ? 8.644 -5.409 -6.091 1.00 95.38 128 LEU A O 1
ATOM 1017 N N . ARG A 1 129 ? 10.383 -5.353 -7.528 1.00 95.94 129 ARG A N 1
ATOM 1018 C CA . ARG A 1 129 ? 9.661 -4.754 -8.661 1.00 95.94 129 ARG A CA 1
ATOM 1019 C C . ARG A 1 129 ? 8.439 -5.583 -9.045 1.00 95.94 129 ARG A C 1
ATOM 1021 O O . ARG A 1 129 ? 7.343 -5.047 -9.150 1.00 95.94 129 ARG A O 1
ATOM 1028 N N . CYS A 1 130 ? 8.607 -6.900 -9.176 1.00 96.12 130 CYS A N 1
ATOM 1029 C CA . CYS A 1 130 ? 7.499 -7.806 -9.485 1.00 96.12 130 CYS A CA 1
ATOM 1030 C C . CYS A 1 130 ? 6.422 -7.803 -8.390 1.00 96.12 130 CYS A C 1
ATOM 1032 O O . CYS A 1 130 ? 5.232 -7.755 -8.701 1.00 96.12 130 CYS A O 1
ATOM 1034 N N . LYS A 1 131 ? 6.814 -7.826 -7.108 1.00 96.69 131 LYS A N 1
ATOM 1035 C CA . LYS A 1 131 ? 5.868 -7.784 -5.980 1.00 96.69 131 LYS A CA 1
ATOM 1036 C C . LYS A 1 131 ? 5.078 -6.479 -5.951 1.00 96.69 131 LYS A C 1
ATOM 1038 O O . LYS A 1 131 ? 3.855 -6.532 -5.874 1.00 96.69 131 LYS A O 1
ATOM 1043 N N . LEU A 1 132 ? 5.758 -5.336 -6.054 1.00 97.25 132 LEU A N 1
ATOM 1044 C CA . LEU A 1 132 ? 5.116 -4.022 -6.038 1.00 97.25 132 LEU A CA 1
ATOM 1045 C C . LEU A 1 132 ? 4.184 -3.848 -7.247 1.00 97.25 132 LEU A C 1
ATOM 1047 O O . LEU A 1 132 ? 3.018 -3.513 -7.072 1.00 97.25 132 LEU A O 1
ATOM 1051 N N . ALA A 1 133 ? 4.644 -4.191 -8.456 1.00 96.25 133 ALA A N 1
ATOM 1052 C CA . ALA A 1 133 ? 3.811 -4.189 -9.661 1.00 96.25 133 ALA A CA 1
ATOM 1053 C C . ALA A 1 133 ? 2.578 -5.104 -9.524 1.00 96.25 133 ALA A C 1
ATOM 1055 O O . ALA A 1 133 ? 1.494 -4.769 -10.000 1.00 96.25 133 ALA A O 1
ATOM 1056 N N . SER A 1 134 ? 2.707 -6.233 -8.821 1.00 96.62 134 SER A N 1
ATOM 1057 C CA . SER A 1 134 ? 1.571 -7.118 -8.548 1.00 96.62 134 SER A CA 1
ATOM 1058 C C . SER A 1 134 ? 0.530 -6.476 -7.629 1.00 96.62 134 SER A C 1
ATOM 1060 O O . SER A 1 134 ? -0.656 -6.705 -7.845 1.00 96.62 134 SER A O 1
ATOM 1062 N N . VAL A 1 135 ? 0.927 -5.644 -6.658 1.00 95.88 135 VAL A N 1
ATOM 1063 C CA . VAL A 1 135 ? -0.018 -4.910 -5.792 1.00 95.88 135 VAL A CA 1
ATOM 1064 C C . VAL A 1 135 ? -0.896 -3.964 -6.611 1.00 95.88 135 VAL A C 1
ATOM 1066 O O . VAL A 1 135 ? -2.113 -3.981 -6.440 1.00 95.88 135 VAL A O 1
ATOM 1069 N N . PHE A 1 136 ? -0.324 -3.231 -7.571 1.00 94.12 136 PHE A N 1
ATOM 1070 C CA . PHE A 1 136 ? -1.110 -2.397 -8.491 1.00 94.12 136 PHE A CA 1
ATOM 1071 C C . PHE A 1 136 ? -2.154 -3.218 -9.259 1.00 94.12 136 PHE A C 1
ATOM 1073 O O . PHE A 1 136 ? -3.324 -2.838 -9.331 1.00 94.12 136 PHE A O 1
ATOM 1080 N N . ARG A 1 137 ? -1.769 -4.397 -9.770 1.00 92.62 137 ARG A N 1
ATOM 1081 C CA . ARG A 1 137 ? -2.708 -5.306 -10.452 1.00 92.62 137 ARG A CA 1
ATOM 1082 C C . ARG A 1 137 ? -3.797 -5.821 -9.530 1.00 92.62 137 ARG A C 1
ATOM 1084 O O . ARG A 1 137 ? -4.945 -5.928 -9.951 1.00 92.62 137 ARG A O 1
ATOM 1091 N N . ILE A 1 138 ? -3.450 -6.137 -8.287 1.00 92.62 138 ILE A N 1
ATOM 1092 C CA . ILE A 1 138 ? -4.427 -6.561 -7.293 1.00 92.62 138 ILE A CA 1
ATOM 1093 C C . ILE A 1 138 ? -5.430 -5.429 -7.035 1.00 92.62 138 ILE A C 1
ATOM 1095 O O . ILE A 1 138 ? -6.629 -5.679 -7.098 1.00 92.62 138 ILE A O 1
ATOM 1099 N N . MET A 1 139 ? -4.979 -4.190 -6.832 1.00 89.88 139 MET A N 1
ATOM 1100 C CA . MET A 1 139 ? -5.888 -3.062 -6.590 1.00 89.88 139 MET A CA 1
ATOM 1101 C C . MET A 1 139 ? -6.827 -2.781 -7.764 1.00 89.88 139 MET A C 1
ATOM 1103 O O . MET A 1 139 ? -8.021 -2.569 -7.547 1.00 89.88 139 MET A O 1
ATOM 1107 N N . ASP A 1 140 ? -6.340 -2.875 -9.005 1.00 88.69 140 ASP A N 1
ATOM 1108 C CA . ASP A 1 140 ? -7.211 -2.795 -10.185 1.00 88.69 140 ASP A CA 1
ATOM 1109 C C . ASP A 1 140 ? -8.262 -3.925 -10.205 1.00 88.69 140 ASP A C 1
ATOM 1111 O O . ASP A 1 140 ? -9.434 -3.685 -10.507 1.00 88.69 140 ASP A O 1
ATOM 1115 N N . LEU A 1 141 ? -7.881 -5.150 -9.816 1.00 87.75 141 LEU A N 1
ATOM 1116 C CA . LEU A 1 141 ? -8.804 -6.288 -9.727 1.00 87.75 141 LEU A CA 1
ATOM 1117 C C . LEU A 1 141 ? -9.867 -6.133 -8.636 1.00 87.75 141 LEU A C 1
ATOM 1119 O O . LEU A 1 141 ? -10.995 -6.586 -8.840 1.00 87.75 141 LEU A O 1
ATOM 1123 N N . PHE A 1 142 ? -9.530 -5.515 -7.503 1.00 85.94 142 PHE A N 1
ATOM 1124 C CA . PHE A 1 142 ? -10.494 -5.182 -6.447 1.00 85.94 142 PHE A CA 1
ATOM 1125 C C . PHE A 1 142 ? -11.380 -3.982 -6.810 1.00 85.94 142 PHE A C 1
ATOM 1127 O O . PHE A 1 142 ? -12.355 -3.706 -6.118 1.00 85.94 142 PHE A O 1
ATOM 1134 N N . GLY A 1 143 ? -11.098 -3.294 -7.921 1.00 84.19 143 GLY A N 1
ATOM 1135 C CA . GLY A 1 143 ? -11.874 -2.136 -8.353 1.00 84.19 143 GLY A CA 1
ATOM 1136 C C . GLY A 1 143 ? -11.588 -0.878 -7.535 1.00 84.19 143 GLY A C 1
ATOM 1137 O O . GLY A 1 143 ? -12.332 0.093 -7.653 1.00 84.19 143 GLY A O 1
ATOM 1138 N N . TRP A 1 144 ? -10.498 -0.862 -6.764 1.00 84.31 144 TRP A N 1
ATOM 1139 C CA . TRP A 1 144 ? -10.005 0.297 -6.010 1.00 84.31 144 TRP A CA 1
ATOM 1140 C C . TRP A 1 144 ? -9.298 1.282 -6.946 1.00 84.31 144 TRP A C 1
ATOM 1142 O O . TRP A 1 144 ? -8.136 1.642 -6.764 1.00 84.31 144 TRP A O 1
ATOM 1152 N N . LYS A 1 145 ? -9.987 1.637 -8.033 1.00 62.88 145 LYS A N 1
ATOM 1153 C CA . LYS A 1 145 ? -9.428 2.403 -9.139 1.00 62.88 145 LYS A CA 1
ATOM 1154 C C . LYS A 1 145 ? -9.203 3.854 -8.720 1.00 62.88 145 LYS A C 1
ATOM 1156 O O . LYS A 1 145 ? -10.133 4.531 -8.306 1.00 62.88 145 LYS A O 1
ATOM 1161 N N . ILE A 1 146 ? -7.950 4.266 -8.885 1.00 63.00 146 ILE A N 1
ATOM 1162 C CA . ILE A 1 146 ? -7.384 5.602 -9.119 1.00 63.00 146 ILE A CA 1
ATOM 1163 C C . ILE A 1 146 ? -8.310 6.787 -8.799 1.00 63.00 146 ILE A C 1
ATOM 1165 O O . ILE A 1 146 ? -9.195 7.136 -9.581 1.00 63.00 146 ILE A O 1
ATOM 1169 N N . ALA A 1 147 ? -7.958 7.499 -7.728 1.00 53.34 147 ALA A N 1
ATOM 1170 C CA . ALA A 1 147 ? -7.853 8.954 -7.792 1.00 53.34 147 ALA A CA 1
ATOM 1171 C C . ALA A 1 147 ? -6.423 9.296 -8.255 1.00 53.34 147 ALA A C 1
ATOM 1173 O O . ALA A 1 147 ? -5.498 8.531 -7.994 1.00 53.34 147 ALA A O 1
ATOM 1174 N N . ALA A 1 148 ? -6.218 10.422 -8.940 1.00 57.34 148 ALA A N 1
ATOM 1175 C CA . ALA A 1 148 ? -4.939 10.798 -9.563 1.00 57.34 148 ALA A CA 1
ATOM 1176 C C . ALA A 1 148 ? -3.722 10.924 -8.606 1.00 57.34 148 ALA A C 1
ATOM 1178 O O . ALA A 1 148 ? -2.621 11.182 -9.076 1.00 57.34 148 ALA A O 1
ATOM 1179 N N . ASN A 1 149 ? -3.905 10.710 -7.296 1.00 67.19 149 ASN A N 1
ATOM 1180 C CA . ASN A 1 149 ? -2.954 11.044 -6.230 1.00 67.19 149 ASN A CA 1
ATOM 1181 C C . ASN A 1 149 ? -2.644 9.849 -5.288 1.00 67.19 149 ASN A C 1
ATOM 1183 O O . ASN A 1 149 ? -2.326 10.039 -4.113 1.00 67.19 149 ASN A O 1
ATOM 1187 N N . THR A 1 150 ? -2.795 8.602 -5.752 1.00 84.50 150 THR A N 1
ATOM 1188 C CA . THR A 1 150 ? -2.441 7.395 -4.972 1.00 84.50 150 THR A CA 1
ATOM 1189 C C . THR A 1 150 ? -1.137 6.781 -5.442 1.00 84.50 150 THR A C 1
ATOM 1191 O O . THR A 1 150 ? -1.038 6.393 -6.605 1.00 84.50 150 THR A O 1
ATOM 1194 N N . HIS A 1 151 ? -0.197 6.605 -4.515 1.00 91.44 151 HIS A N 1
ATOM 1195 C CA . HIS A 1 151 ? 1.153 6.132 -4.804 1.00 91.44 151 HIS A CA 1
ATOM 1196 C C . HIS A 1 151 ? 1.513 4.927 -3.942 1.00 91.44 151 HIS A C 1
ATOM 1198 O O . HIS A 1 151 ? 1.180 4.905 -2.750 1.00 91.44 151 HIS A O 1
ATOM 1204 N N . PHE A 1 152 ? 2.215 3.938 -4.510 1.00 95.00 152 PHE A N 1
ATOM 1205 C CA . PHE A 1 152 ? 2.759 2.811 -3.737 1.00 95.00 152 PHE A CA 1
ATOM 1206 C C . PHE A 1 152 ? 4.261 2.765 -3.898 1.00 95.00 152 PHE A C 1
ATOM 1208 O O . PHE A 1 152 ? 4.791 2.708 -5.008 1.00 95.00 152 PHE A O 1
ATOM 1215 N N . THR A 1 153 ? 4.957 2.718 -2.770 1.00 97.00 153 THR A N 1
ATOM 1216 C CA . THR A 1 153 ? 6.411 2.771 -2.778 1.00 97.00 153 THR A CA 1
ATOM 1217 C C . THR A 1 153 ? 7.012 1.613 -2.014 1.00 97.00 153 THR A C 1
ATOM 1219 O O . THR A 1 153 ? 6.413 1.091 -1.069 1.00 97.00 153 THR A O 1
ATOM 1222 N N . ALA A 1 154 ? 8.205 1.191 -2.427 1.00 97.31 154 ALA A N 1
ATOM 1223 C CA . ALA A 1 154 ? 8.944 0.140 -1.742 1.00 97.31 154 ALA A CA 1
ATOM 1224 C C . ALA A 1 154 ? 10.441 0.447 -1.662 1.00 97.31 154 ALA A C 1
ATOM 1226 O O . ALA A 1 154 ? 11.058 0.805 -2.659 1.00 97.31 154 ALA A O 1
ATOM 1227 N N . ARG A 1 155 ? 11.038 0.250 -0.486 1.00 95.88 155 ARG A N 1
ATOM 1228 C CA . ARG A 1 155 ? 12.473 0.419 -0.226 1.00 95.88 155 ARG A CA 1
ATOM 1229 C C . ARG A 1 155 ? 13.250 -0.822 -0.686 1.00 95.88 155 ARG A C 1
ATOM 1231 O O . ARG A 1 155 ? 12.917 -1.936 -0.269 1.00 95.88 155 ARG A O 1
ATOM 1238 N N . LEU A 1 156 ? 14.294 -0.651 -1.504 1.00 91.19 156 LEU A N 1
ATOM 1239 C CA . LEU A 1 156 ? 15.101 -1.769 -2.030 1.00 91.19 156 LEU A CA 1
ATOM 1240 C C . LEU A 1 156 ? 15.905 -2.491 -0.944 1.00 91.19 156 LEU A C 1
ATOM 1242 O O . LEU A 1 156 ? 15.957 -3.724 -0.918 1.00 91.19 156 LEU A O 1
ATOM 1246 N N . GLY A 1 157 ? 16.542 -1.729 -0.057 1.00 80.69 157 GLY A N 1
ATOM 1247 C CA . GLY A 1 157 ? 17.433 -2.236 0.983 1.00 80.69 157 GLY A CA 1
ATOM 1248 C C . GLY A 1 157 ? 17.329 -1.398 2.249 1.00 80.69 157 GLY A C 1
ATOM 1249 O O . GLY A 1 157 ? 16.937 -0.244 2.196 1.00 80.69 157 GLY A O 1
ATOM 1250 N N . ALA A 1 158 ? 17.651 -1.978 3.406 1.00 67.75 158 ALA A N 1
ATOM 1251 C CA . ALA A 1 158 ? 17.617 -1.232 4.667 1.00 67.75 158 ALA A CA 1
ATOM 1252 C C . ALA A 1 158 ? 18.709 -0.147 4.733 1.00 67.75 158 ALA A C 1
ATOM 1254 O O . ALA A 1 158 ? 18.489 0.895 5.334 1.00 67.75 158 ALA A O 1
ATOM 1255 N N . GLU A 1 159 ? 19.851 -0.400 4.087 1.00 69.88 159 GLU A N 1
ATOM 1256 C CA . GLU A 1 159 ? 21.031 0.479 4.058 1.00 69.88 159 GLU A CA 1
ATOM 1257 C C . GLU A 1 159 ? 21.074 1.392 2.825 1.00 69.88 159 GLU A C 1
ATOM 1259 O O . GLU A 1 159 ? 21.902 2.293 2.744 1.00 69.88 159 GLU A O 1
ATOM 1264 N N . LEU A 1 160 ? 20.203 1.134 1.847 1.00 73.50 160 LEU A N 1
ATOM 1265 C CA . LEU A 1 160 ? 20.134 1.878 0.599 1.00 73.50 160 LEU A CA 1
ATOM 1266 C C . LEU A 1 160 ? 18.907 2.786 0.665 1.00 73.50 160 LEU A C 1
ATOM 1268 O O . LEU A 1 160 ? 17.782 2.285 0.688 1.00 73.50 160 LEU A O 1
ATOM 1272 N N . ASP A 1 161 ? 19.120 4.101 0.641 1.00 87.88 161 ASP A N 1
ATOM 1273 C CA . ASP A 1 161 ? 18.065 5.118 0.493 1.00 87.88 161 ASP A CA 1
ATOM 1274 C C . ASP A 1 161 ? 17.526 5.150 -0.953 1.00 87.88 161 ASP A C 1
ATOM 1276 O O . ASP A 1 161 ? 17.402 6.202 -1.578 1.00 87.88 161 ASP A O 1
ATOM 1280 N N . GLU A 1 162 ? 17.238 3.966 -1.501 1.00 94.69 162 GLU A N 1
ATOM 1281 C CA . GLU A 1 162 ? 16.706 3.737 -2.839 1.00 94.69 162 GLU A CA 1
ATOM 1282 C C . GLU A 1 162 ? 15.297 3.141 -2.755 1.00 94.69 162 GLU A C 1
ATOM 1284 O O . GLU A 1 162 ? 15.047 2.140 -2.066 1.00 94.69 162 GLU A O 1
ATOM 1289 N N . TYR A 1 163 ? 14.380 3.722 -3.522 1.00 96.50 163 TYR A N 1
ATOM 1290 C CA . TYR A 1 163 ? 12.961 3.396 -3.489 1.00 96.50 163 TYR A CA 1
ATOM 1291 C C . TYR A 1 163 ? 12.415 3.156 -4.891 1.00 96.50 163 TYR A C 1
ATOM 1293 O O . TYR A 1 163 ? 12.883 3.743 -5.862 1.00 96.50 163 TYR A O 1
ATOM 1301 N N . LEU A 1 164 ? 11.407 2.295 -4.985 1.00 96.88 164 LEU A N 1
ATOM 1302 C CA . LEU A 1 164 ? 10.592 2.097 -6.178 1.00 96.88 164 LEU A CA 1
ATOM 1303 C C . LEU A 1 164 ? 9.281 2.845 -6.024 1.00 96.88 164 LEU A C 1
ATOM 1305 O O . LEU A 1 164 ? 8.677 2.781 -4.955 1.00 96.88 164 LEU A O 1
ATOM 1309 N N . MET A 1 165 ? 8.840 3.470 -7.106 1.00 95.31 165 MET A N 1
ATOM 1310 C CA . MET A 1 165 ? 7.547 4.135 -7.230 1.00 95.31 165 MET A CA 1
ATOM 1311 C C . MET A 1 165 ? 7.024 3.942 -8.655 1.00 95.31 165 MET A C 1
ATOM 1313 O O . MET A 1 165 ? 7.796 3.691 -9.592 1.00 95.31 165 MET A O 1
ATOM 1317 N N . GLU A 1 166 ? 5.713 4.017 -8.831 1.00 94.00 166 GLU A N 1
ATOM 1318 C CA . GLU A 1 166 ? 5.113 4.026 -10.156 1.00 94.00 166 GLU A CA 1
ATOM 1319 C C . GLU A 1 166 ? 5.388 5.330 -10.928 1.00 94.00 166 GLU A C 1
ATOM 1321 O O . GLU A 1 166 ? 5.502 6.405 -10.339 1.00 94.00 166 GLU A O 1
ATOM 1326 N N . PRO A 1 167 ? 5.505 5.256 -12.263 1.00 92.75 167 PRO A N 1
ATOM 1327 C CA . PRO A 1 167 ? 5.501 6.439 -13.111 1.00 92.75 167 PRO A CA 1
ATOM 1328 C C . PRO A 1 167 ? 4.140 7.145 -13.080 1.00 92.75 167 PRO A C 1
ATOM 1330 O O . PRO A 1 167 ? 3.093 6.504 -13.202 1.00 92.75 167 PRO A O 1
ATOM 1333 N N . SER A 1 168 ? 4.163 8.474 -13.015 1.00 90.31 168 SER A N 1
ATOM 1334 C CA . SER A 1 168 ? 2.964 9.303 -13.106 1.00 90.31 168 SER A CA 1
ATOM 1335 C C . SER A 1 168 ? 2.346 9.220 -14.506 1.00 90.31 168 SER A C 1
ATOM 1337 O O . SER A 1 168 ? 3.045 9.317 -15.517 1.00 90.31 168 SER A O 1
ATOM 1339 N N . GLY A 1 169 ? 1.026 9.032 -14.559 1.00 85.88 169 GLY A N 1
ATOM 1340 C CA . GLY A 1 169 ? 0.242 8.980 -15.797 1.00 85.88 169 GLY A CA 1
ATOM 1341 C C . GLY A 1 169 ? -0.121 7.580 -16.303 1.00 85.88 169 GLY A C 1
ATOM 1342 O O . GLY A 1 169 ? -0.896 7.486 -17.251 1.00 85.88 169 GLY A O 1
ATOM 1343 N N . LEU A 1 170 ? 0.379 6.505 -15.683 1.00 88.75 170 LEU A N 1
ATOM 1344 C CA . LEU A 1 170 ? -0.057 5.139 -16.001 1.00 88.75 170 LEU A CA 1
ATOM 1345 C C . LEU A 1 170 ? -1.217 4.686 -15.115 1.00 88.75 170 LEU A C 1
ATOM 1347 O O . LEU A 1 170 ? -1.273 4.988 -13.921 1.00 88.75 170 LEU A O 1
ATOM 1351 N N . LEU A 1 171 ? -2.111 3.878 -15.683 1.00 88.94 171 LEU A N 1
ATOM 1352 C CA . LEU A 1 171 ? -3.110 3.162 -14.899 1.00 88.94 171 LEU A CA 1
ATOM 1353 C C . LEU A 1 171 ? -2.450 2.024 -14.107 1.00 88.94 171 LEU A C 1
ATOM 1355 O O . LEU A 1 171 ? -1.478 1.407 -14.544 1.00 88.94 171 LEU A O 1
ATOM 1359 N N . PHE A 1 172 ? -3.050 1.632 -12.982 1.00 90.12 172 PHE A N 1
ATOM 1360 C CA . PHE A 1 172 ? -2.616 0.456 -12.213 1.00 90.12 172 PHE A CA 1
ATOM 1361 C C . PHE A 1 172 ? -2.629 -0.835 -13.052 1.00 90.12 172 PHE A C 1
ATOM 1363 O O . PHE A 1 172 ? -1.804 -1.727 -12.857 1.00 90.12 172 PHE A O 1
ATOM 1370 N N . SER A 1 173 ? -3.517 -0.905 -14.049 1.00 89.44 173 SER A N 1
ATOM 1371 C CA . SER A 1 173 ? -3.586 -1.971 -15.051 1.00 89.44 173 SER A CA 1
ATOM 1372 C C . SER A 1 173 ? -2.509 -1.894 -16.142 1.00 89.44 1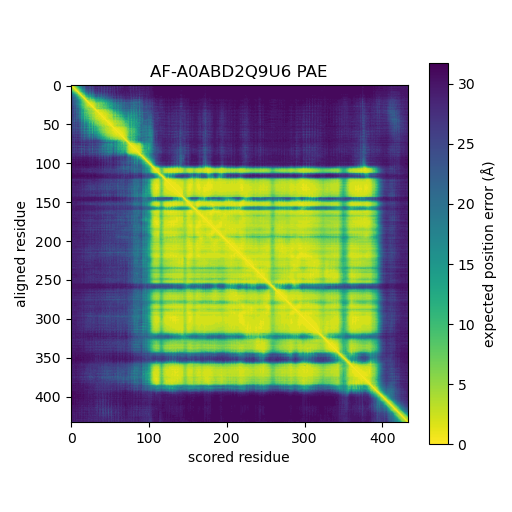73 SER A C 1
ATOM 1374 O O . SER A 1 173 ? -2.525 -2.705 -17.068 1.00 89.44 173 SER A O 1
ATOM 1376 N N . GLU A 1 174 ? -1.594 -0.938 -16.092 1.00 90.44 174 GLU A N 1
ATOM 1377 C CA . GLU A 1 174 ? -0.505 -0.771 -17.062 1.00 90.44 174 GLU A CA 1
ATOM 1378 C C . GLU A 1 174 ? 0.863 -0.930 -16.402 1.00 90.44 174 GLU A C 1
ATOM 1380 O O . GLU A 1 174 ? 1.811 -1.311 -17.080 1.00 90.44 174 GLU A O 1
ATOM 1385 N N . ILE A 1 175 ? 0.949 -0.764 -15.078 1.00 93.38 175 ILE A N 1
ATOM 1386 C CA . ILE A 1 175 ? 2.190 -0.943 -14.320 1.00 93.38 175 ILE A CA 1
ATOM 1387 C C . ILE A 1 175 ? 2.766 -2.354 -14.514 1.00 93.38 175 ILE A C 1
ATOM 1389 O O . ILE A 1 175 ? 2.055 -3.366 -14.397 1.00 93.38 175 ILE A O 1
ATOM 1393 N N . THR A 1 176 ? 4.068 -2.412 -14.789 1.00 94.75 176 THR A N 1
ATOM 1394 C CA . THR A 1 176 ? 4.886 -3.625 -14.899 1.00 94.75 176 THR A CA 1
ATOM 1395 C C . THR A 1 176 ? 6.145 -3.508 -14.041 1.00 94.75 176 THR A C 1
ATOM 1397 O O . THR A 1 176 ? 6.460 -2.447 -13.498 1.00 94.75 176 THR A O 1
ATOM 1400 N N . ALA A 1 177 ? 6.894 -4.601 -13.887 1.00 95.12 177 ALA A N 1
ATOM 1401 C CA . ALA A 1 177 ? 8.132 -4.579 -13.117 1.00 95.12 177 ALA A CA 1
ATOM 1402 C C . ALA A 1 177 ? 9.201 -3.669 -13.756 1.00 95.12 177 ALA A C 1
ATOM 1404 O O . ALA A 1 177 ? 9.944 -2.996 -13.027 1.00 95.12 177 ALA A O 1
ATOM 1405 N N . SER A 1 178 ? 9.280 -3.614 -15.093 1.00 93.88 178 SER A N 1
ATOM 1406 C CA . SER A 1 178 ? 10.197 -2.705 -15.791 1.00 93.88 178 SER A CA 1
ATOM 1407 C C . SER A 1 178 ? 9.714 -1.258 -15.814 1.00 93.88 178 SER A C 1
ATOM 1409 O O . SER A 1 178 ? 10.540 -0.363 -15.978 1.00 93.88 178 SER A O 1
ATOM 1411 N N . SER A 1 179 ? 8.411 -0.981 -15.693 1.00 94.25 179 SER A N 1
ATOM 1412 C CA . SER A 1 179 ? 7.895 0.398 -15.728 1.00 94.25 179 SER A CA 1
ATOM 1413 C C . SER A 1 179 ? 8.177 1.182 -14.444 1.00 94.25 179 SER A C 1
ATOM 1415 O O . SER A 1 179 ? 8.167 2.406 -14.484 1.00 94.25 179 SER A O 1
ATOM 1417 N N . LEU A 1 180 ? 8.420 0.499 -13.318 1.00 95.81 180 LEU A N 1
ATOM 1418 C CA . LEU A 1 180 ? 8.713 1.138 -12.031 1.00 95.81 180 LEU A CA 1
ATOM 1419 C C . LEU A 1 180 ? 9.997 1.978 -12.088 1.00 95.81 180 LEU A C 1
ATOM 1421 O O . LEU A 1 180 ? 11.025 1.551 -12.629 1.00 95.81 180 LEU A O 1
ATOM 1425 N N . ILE A 1 181 ? 9.946 3.145 -11.458 1.00 95.31 181 ILE A N 1
ATOM 1426 C CA . ILE A 1 181 ? 11.047 4.103 -11.386 1.00 95.31 181 ILE A CA 1
ATOM 1427 C C . ILE A 1 181 ? 11.800 3.876 -10.078 1.00 95.31 181 ILE A C 1
ATOM 1429 O O . ILE A 1 181 ? 11.180 3.653 -9.039 1.00 95.31 181 ILE A O 1
ATOM 1433 N N . LYS A 1 182 ? 13.136 3.921 -10.128 1.00 95.31 182 LYS A N 1
ATOM 1434 C CA . LYS A 1 182 ? 13.987 3.928 -8.933 1.00 95.31 182 LYS A CA 1
ATOM 1435 C C . LYS A 1 182 ? 14.419 5.352 -8.614 1.00 95.31 182 LYS A C 1
ATOM 1437 O O . LYS A 1 182 ? 14.979 6.019 -9.485 1.00 95.31 182 LYS A O 1
ATOM 1442 N N . ILE A 1 183 ? 14.200 5.791 -7.383 1.00 95.25 183 ILE A N 1
ATOM 1443 C CA . ILE A 1 183 ? 14.495 7.145 -6.902 1.00 95.25 183 ILE A CA 1
ATOM 1444 C C . ILE A 1 183 ? 15.259 7.097 -5.580 1.00 95.25 183 ILE A C 1
ATOM 1446 O O . ILE A 1 183 ? 15.213 6.088 -4.874 1.00 95.25 183 ILE A O 1
ATOM 1450 N N . ASP A 1 184 ? 15.959 8.178 -5.254 1.00 94.31 184 ASP A N 1
ATOM 1451 C CA . ASP A 1 184 ? 16.513 8.387 -3.915 1.00 94.31 184 ASP A CA 1
ATOM 1452 C C . ASP A 1 184 ? 15.505 9.069 -2.970 1.00 94.31 184 ASP A C 1
ATOM 1454 O O . ASP A 1 184 ? 14.409 9.466 -3.377 1.00 94.31 184 ASP A O 1
ATOM 1458 N N . ILE A 1 185 ? 15.877 9.240 -1.697 1.00 91.81 185 ILE A N 1
ATOM 1459 C CA . ILE A 1 185 ? 15.031 9.918 -0.698 1.00 91.81 185 ILE A CA 1
ATOM 1460 C C . ILE A 1 185 ? 14.661 11.361 -1.087 1.00 91.81 185 ILE A C 1
ATOM 1462 O O . ILE A 1 185 ? 13.618 11.854 -0.667 1.00 91.81 185 ILE A O 1
ATOM 1466 N N . SER A 1 186 ? 15.478 12.039 -1.901 1.00 90.62 186 SER A N 1
ATOM 1467 C CA . SER A 1 186 ? 15.205 13.402 -2.378 1.00 90.62 186 SER A CA 1
ATOM 1468 C C . SER A 1 186 ? 14.241 13.447 -3.570 1.00 90.62 186 SER A C 1
ATOM 1470 O O . SER A 1 186 ? 13.823 14.526 -3.982 1.00 90.62 186 SER A O 1
ATOM 1472 N N . GLY A 1 187 ? 13.870 12.284 -4.118 1.00 91.56 187 GLY A N 1
ATOM 1473 C CA . GLY A 1 187 ? 13.037 12.169 -5.315 1.00 91.56 187 GLY A CA 1
ATOM 1474 C C . GLY A 1 187 ? 13.829 12.266 -6.621 1.00 91.56 187 GLY A C 1
ATOM 1475 O O . GLY A 1 187 ? 13.236 12.352 -7.698 1.00 91.56 187 GLY A O 1
ATOM 1476 N N . LYS A 1 188 ? 15.167 12.237 -6.571 1.00 94.00 188 LYS A N 1
ATOM 1477 C CA . LYS A 1 188 ? 15.990 12.195 -7.781 1.00 94.00 188 LYS A CA 1
ATOM 1478 C C . LYS A 1 188 ? 15.893 10.810 -8.407 1.00 94.00 188 LYS A C 1
ATOM 1480 O O . LYS A 1 188 ? 16.115 9.795 -7.749 1.00 94.00 188 LYS A O 1
ATOM 1485 N N . ILE A 1 189 ? 15.618 10.770 -9.706 1.00 94.94 189 ILE A N 1
ATOM 1486 C CA . ILE A 1 189 ? 15.534 9.525 -10.470 1.00 94.94 189 ILE A CA 1
ATOM 1487 C C . ILE A 1 189 ? 16.937 8.922 -10.619 1.00 94.94 189 ILE A C 1
ATOM 1489 O O . ILE A 1 189 ? 17.815 9.506 -11.253 1.00 94.94 189 ILE A O 1
ATOM 1493 N N . LEU A 1 190 ? 17.128 7.736 -10.040 1.00 93.38 190 LEU A N 1
ATOM 1494 C CA . LEU A 1 190 ? 18.323 6.902 -10.199 1.00 93.38 190 LEU A CA 1
ATOM 1495 C C . LEU A 1 190 ? 18.183 5.960 -11.397 1.00 93.38 190 LEU A C 1
ATOM 1497 O O . LEU A 1 190 ? 19.167 5.649 -12.061 1.00 93.38 190 LEU A O 1
ATOM 1501 N N . HIS A 1 191 ? 16.958 5.501 -11.664 1.00 92.62 191 HIS A N 1
ATOM 1502 C CA . HIS A 1 191 ? 16.632 4.667 -12.814 1.00 92.62 191 HIS A CA 1
ATOM 1503 C C . HIS A 1 191 ? 15.227 5.011 -13.335 1.00 92.62 191 HIS A C 1
ATOM 1505 O O . HIS A 1 191 ? 14.263 4.840 -12.587 1.00 92.62 191 HIS A O 1
ATOM 1511 N N . PRO A 1 192 ? 15.067 5.432 -14.603 1.00 90.88 192 PRO A N 1
ATOM 1512 C CA . PRO A 1 192 ? 13.787 5.914 -15.140 1.00 90.88 192 PRO A CA 1
ATOM 1513 C C . PRO A 1 192 ? 12.768 4.801 -15.432 1.00 90.88 192 PRO A C 1
ATOM 1515 O O . PRO A 1 192 ? 11.617 5.077 -15.752 1.00 90.88 192 PRO A O 1
ATOM 1518 N N . GLY A 1 193 ? 13.188 3.537 -15.357 1.00 90.94 193 GLY A N 1
ATOM 1519 C CA . GLY A 1 193 ? 12.361 2.413 -15.788 1.00 90.94 193 GLY A CA 1
ATOM 1520 C C . GLY A 1 193 ? 12.197 2.407 -17.310 1.00 90.94 193 GLY A C 1
ATOM 1521 O O . GLY A 1 193 ? 12.929 3.075 -18.034 1.00 90.94 193 GLY A O 1
ATOM 1522 N N . SER A 1 194 ? 11.238 1.632 -17.802 1.00 90.12 194 SER A N 1
ATOM 1523 C CA . SER A 1 194 ? 10.992 1.448 -19.243 1.00 90.12 194 SER A CA 1
ATOM 1524 C C . SER A 1 194 ? 9.979 2.423 -19.852 1.00 90.12 194 SER A C 1
ATOM 1526 O O . SER A 1 194 ? 9.877 2.492 -21.073 1.00 90.12 194 SER A O 1
ATOM 1528 N N . SER A 1 195 ? 9.223 3.161 -19.032 1.00 86.88 195 SER A N 1
ATOM 1529 C CA . SER A 1 195 ? 8.158 4.057 -19.507 1.00 86.88 195 SER A CA 1
ATOM 1530 C C . SER A 1 195 ? 8.676 5.418 -19.982 1.00 86.88 195 SER A C 1
ATOM 1532 O O . SER A 1 195 ? 8.031 6.052 -20.811 1.00 86.88 195 SER A O 1
ATOM 1534 N N . GLY A 1 196 ? 9.818 5.880 -19.455 1.00 84.94 196 GLY A N 1
ATOM 1535 C CA . GLY A 1 196 ? 10.353 7.220 -19.727 1.00 84.94 196 GLY A CA 1
ATOM 1536 C C . GLY A 1 196 ? 9.537 8.367 -19.112 1.00 84.94 196 GLY A C 1
ATOM 1537 O O . GLY A 1 196 ? 9.750 9.522 -19.469 1.00 84.94 196 GLY A O 1
ATOM 1538 N N . LEU A 1 197 ? 8.599 8.055 -18.213 1.00 90.56 197 LEU A N 1
ATOM 1539 C CA . LEU A 1 197 ? 7.743 9.023 -17.521 1.00 90.56 197 LEU A CA 1
ATOM 1540 C C . LEU A 1 197 ? 8.396 9.522 -16.220 1.00 90.56 197 LEU A C 1
ATOM 1542 O O . LEU A 1 197 ? 9.362 8.937 -15.730 1.00 90.56 197 LEU A O 1
ATOM 1546 N N . SER A 1 198 ? 7.870 10.612 -15.658 1.00 91.56 198 SER A N 1
ATOM 1547 C CA . SER A 1 198 ? 8.323 11.183 -14.382 1.00 91.56 198 SER A CA 1
ATOM 1548 C C . SER A 1 198 ? 7.538 10.632 -13.185 1.00 91.56 198 SER A C 1
ATOM 1550 O O . SER A 1 198 ? 6.555 9.914 -13.348 1.00 91.56 198 SER A O 1
ATOM 1552 N N . ILE A 1 199 ? 7.959 10.989 -11.970 1.00 91.75 199 ILE A N 1
ATOM 1553 C CA . ILE A 1 199 ? 7.230 10.707 -10.722 1.00 91.75 199 ILE A CA 1
ATOM 1554 C C . ILE A 1 199 ? 6.349 11.892 -10.311 1.00 91.75 199 ILE A C 1
ATOM 1556 O O . ILE A 1 199 ? 6.575 13.016 -10.767 1.00 91.75 199 ILE A O 1
ATOM 1560 N N . ASP A 1 200 ? 5.392 11.649 -9.415 1.00 90.69 200 ASP A N 1
ATOM 1561 C CA . ASP A 1 200 ? 4.699 12.715 -8.690 1.00 90.69 200 ASP A CA 1
ATOM 1562 C C . ASP A 1 200 ? 5.475 13.097 -7.420 1.00 90.69 200 ASP A C 1
ATOM 1564 O O . ASP A 1 200 ? 5.534 12.343 -6.447 1.00 90.69 200 ASP A O 1
ATOM 1568 N N . LEU A 1 201 ? 6.128 14.261 -7.443 1.00 88.81 201 LEU A N 1
ATOM 1569 C CA . LEU A 1 201 ? 6.993 14.701 -6.346 1.00 88.81 201 LEU A CA 1
ATOM 1570 C C . LEU A 1 201 ? 6.219 15.080 -5.063 1.00 88.81 201 LEU A C 1
ATOM 1572 O O . LEU A 1 201 ? 6.680 14.707 -3.982 1.00 88.81 201 LEU A O 1
ATOM 1576 N N . PRO A 1 202 ? 5.060 15.770 -5.128 1.00 86.12 202 PRO A N 1
ATOM 1577 C CA . PRO A 1 202 ? 4.230 16.023 -3.949 1.00 86.12 202 PRO A CA 1
ATOM 1578 C C . PRO A 1 202 ? 3.758 14.737 -3.264 1.00 86.12 202 PRO A C 1
ATOM 1580 O O . PRO A 1 202 ? 3.905 14.608 -2.049 1.00 86.12 202 PRO A O 1
ATOM 1583 N N . GLY A 1 203 ? 3.263 13.755 -4.023 1.00 86.75 203 GLY A N 1
ATOM 1584 C CA . GLY A 1 203 ? 2.885 12.450 -3.487 1.00 86.75 203 GLY A CA 1
ATOM 1585 C C . GLY A 1 203 ? 4.062 11.713 -2.850 1.00 86.75 203 GLY A C 1
ATOM 1586 O O . GLY A 1 203 ? 3.929 11.153 -1.761 1.00 86.75 203 GLY A O 1
ATOM 1587 N N . TRP A 1 204 ? 5.246 11.777 -3.467 1.00 91.75 204 TRP A N 1
ATOM 1588 C CA . TRP A 1 204 ? 6.468 11.201 -2.902 1.00 91.75 204 TRP A CA 1
ATOM 1589 C C . TRP A 1 204 ? 6.822 11.782 -1.523 1.00 91.75 204 TRP A C 1
ATOM 1591 O O . TRP A 1 204 ? 7.222 11.029 -0.631 1.00 91.75 204 TRP A O 1
ATOM 1601 N N . LEU A 1 205 ? 6.616 13.087 -1.308 1.00 89.38 205 LEU A N 1
ATOM 1602 C CA . LEU A 1 205 ? 6.956 13.787 -0.064 1.00 89.38 205 LEU A CA 1
ATOM 1603 C C . LEU A 1 205 ? 6.356 13.105 1.178 1.00 89.38 205 LEU A C 1
ATOM 1605 O O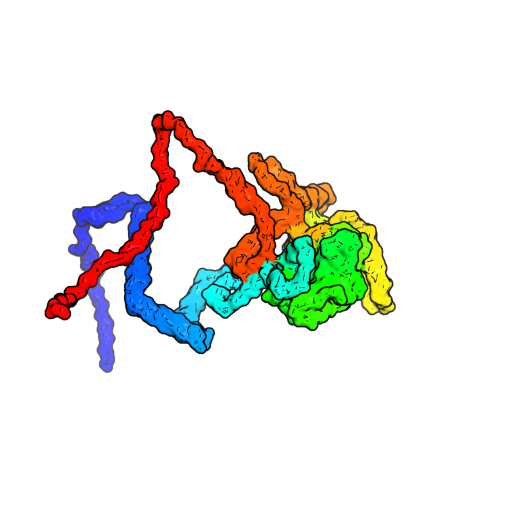 . LEU A 1 205 ? 7.078 12.823 2.137 1.00 89.38 205 LEU A O 1
ATOM 1609 N N . LEU A 1 206 ? 5.073 12.740 1.135 1.00 90.38 206 LEU A N 1
ATOM 1610 C CA . LEU A 1 206 ? 4.388 12.068 2.248 1.00 90.38 206 LEU A CA 1
ATOM 1611 C C . LEU A 1 206 ? 4.996 10.692 2.560 1.00 90.38 206 LEU A C 1
ATOM 1613 O O . LEU A 1 206 ? 5.160 10.318 3.724 1.00 90.38 206 LEU A O 1
ATOM 1617 N N . HIS A 1 207 ? 5.417 9.954 1.530 1.00 94.75 207 HIS A N 1
ATOM 1618 C CA . HIS A 1 207 ? 6.102 8.675 1.716 1.00 94.75 207 HIS A CA 1
ATOM 1619 C C . HIS A 1 207 ? 7.485 8.865 2.354 1.00 94.75 207 HIS A C 1
ATOM 1621 O O . HIS A 1 207 ? 7.883 8.051 3.194 1.00 94.75 207 HIS A O 1
ATOM 1627 N N . THR A 1 208 ? 8.209 9.942 2.016 1.00 93.81 208 THR A N 1
ATOM 1628 C CA . THR A 1 208 ? 9.514 10.231 2.638 1.00 93.81 208 THR A CA 1
ATOM 1629 C C . THR A 1 208 ? 9.400 10.473 4.139 1.00 93.81 208 THR A C 1
ATOM 1631 O O . THR A 1 208 ? 10.236 9.964 4.887 1.00 93.81 208 THR A O 1
ATOM 1634 N N . ALA A 1 209 ? 8.349 11.163 4.601 1.00 93.06 209 ALA A N 1
ATOM 1635 C CA . ALA A 1 209 ? 8.113 11.387 6.027 1.00 93.06 209 ALA A CA 1
ATOM 1636 C C . ALA A 1 209 ? 7.973 10.060 6.785 1.00 93.06 209 ALA A C 1
ATOM 1638 O O . ALA A 1 209 ? 8.627 9.847 7.807 1.00 93.06 209 ALA A O 1
ATOM 1639 N N . ILE A 1 210 ? 7.195 9.121 6.236 1.00 94.69 210 ILE A N 1
ATOM 1640 C CA . ILE A 1 210 ? 7.006 7.792 6.830 1.00 94.69 210 ILE A CA 1
ATOM 1641 C C . ILE A 1 210 ? 8.330 7.023 6.865 1.00 94.69 210 ILE A C 1
ATOM 1643 O O . ILE A 1 210 ? 8.688 6.461 7.900 1.00 94.69 210 ILE A O 1
ATOM 1647 N N . TYR A 1 211 ? 9.097 7.022 5.773 1.00 94.81 211 TYR A N 1
ATOM 1648 C CA . TYR A 1 211 ? 10.386 6.327 5.730 1.00 94.81 211 TYR A CA 1
ATOM 1649 C C . TYR A 1 211 ? 11.451 6.933 6.654 1.00 94.81 211 TYR A C 1
ATOM 1651 O O . TYR A 1 211 ? 12.298 6.178 7.143 1.00 94.81 211 TYR A O 1
ATOM 1659 N N . ARG A 1 212 ? 11.413 8.251 6.895 1.00 92.44 212 ARG A N 1
ATOM 1660 C CA . ARG A 1 212 ? 12.287 8.949 7.853 1.00 92.44 212 ARG A CA 1
ATOM 1661 C C . ARG A 1 212 ? 11.907 8.637 9.296 1.00 92.44 212 ARG A C 1
ATOM 1663 O O . ARG A 1 212 ? 12.786 8.322 10.092 1.00 92.44 212 ARG A O 1
ATOM 1670 N N . ALA A 1 213 ? 10.615 8.669 9.618 1.00 92.88 213 ALA A N 1
ATOM 1671 C CA . ALA A 1 213 ? 10.124 8.321 10.949 1.00 92.88 213 ALA A CA 1
ATOM 1672 C C . ALA A 1 213 ? 10.346 6.835 11.275 1.00 92.88 213 ALA A C 1
ATOM 1674 O O . ALA A 1 213 ? 10.616 6.466 12.417 1.00 92.88 213 ALA A O 1
ATOM 1675 N N . ARG A 1 214 ? 10.234 5.960 10.266 1.00 92.00 214 ARG A N 1
ATOM 1676 C CA . ARG A 1 214 ? 10.230 4.504 10.445 1.00 92.00 214 ARG A CA 1
ATOM 1677 C C . ARG A 1 214 ? 11.240 3.794 9.539 1.00 92.00 214 ARG A C 1
ATOM 1679 O O . ARG A 1 214 ? 10.888 3.339 8.448 1.00 92.00 214 ARG A O 1
ATOM 1686 N N . PRO A 1 215 ? 12.483 3.592 10.014 1.00 91.31 215 PRO A N 1
ATOM 1687 C CA . PRO A 1 215 ? 13.500 2.829 9.287 1.00 91.31 215 PRO A CA 1
ATOM 1688 C C . PRO A 1 215 ? 13.139 1.353 9.051 1.00 91.31 215 PRO A C 1
ATOM 1690 O O . PRO A 1 215 ? 13.665 0.736 8.128 1.00 91.31 215 PRO A O 1
ATOM 1693 N N . ASP A 1 216 ? 12.243 0.770 9.859 1.00 91.88 216 ASP A N 1
ATOM 1694 C CA . ASP A 1 216 ? 11.785 -0.616 9.695 1.00 91.88 216 ASP A CA 1
ATOM 1695 C C . ASP A 1 216 ? 10.792 -0.800 8.534 1.00 91.88 216 ASP A C 1
ATOM 1697 O O . ASP A 1 216 ? 10.543 -1.930 8.100 1.00 91.88 216 ASP A O 1
ATOM 1701 N N . VAL A 1 217 ? 10.238 0.295 8.007 1.00 94.56 217 VAL A N 1
ATOM 1702 C CA . VAL A 1 217 ? 9.263 0.273 6.916 1.00 94.56 217 VAL A CA 1
ATOM 1703 C C . VAL A 1 217 ? 9.951 0.068 5.573 1.00 94.56 217 VAL A C 1
ATOM 1705 O O . VAL A 1 217 ? 10.880 0.783 5.191 1.00 94.56 217 VAL A O 1
ATOM 1708 N N . ARG A 1 218 ? 9.434 -0.900 4.813 1.00 95.38 218 ARG A N 1
ATOM 1709 C CA . ARG A 1 218 ? 9.912 -1.234 3.466 1.00 95.38 218 ARG A CA 1
ATOM 1710 C C . ARG A 1 218 ? 8.879 -1.062 2.371 1.00 95.38 218 ARG A C 1
ATOM 1712 O O . ARG A 1 218 ? 9.262 -1.110 1.210 1.00 95.38 218 ARG A O 1
ATOM 1719 N N . CYS A 1 219 ? 7.608 -0.890 2.703 1.00 97.12 219 CYS A N 1
ATOM 1720 C CA . CYS A 1 219 ? 6.581 -0.585 1.720 1.00 97.12 219 CYS A CA 1
ATOM 1721 C C . CYS A 1 219 ? 5.515 0.312 2.339 1.00 97.12 219 CYS A C 1
ATOM 1723 O O . CYS A 1 219 ? 5.128 0.098 3.491 1.00 97.12 219 CYS A O 1
ATOM 1725 N N . VAL A 1 220 ? 5.064 1.297 1.569 1.00 97.38 220 VAL A N 1
ATOM 1726 C CA . VAL A 1 220 ? 3.999 2.232 1.935 1.00 97.38 220 VAL A CA 1
ATOM 1727 C C . VAL A 1 220 ? 2.962 2.225 0.817 1.00 97.38 220 VAL A C 1
ATOM 1729 O O . VAL A 1 220 ? 3.313 2.390 -0.353 1.00 97.38 220 VAL A O 1
ATOM 1732 N N . ILE A 1 221 ? 1.698 2.037 1.181 1.00 96.12 221 ILE A N 1
ATOM 1733 C CA . ILE A 1 221 ? 0.547 2.013 0.281 1.00 96.12 221 ILE A CA 1
ATOM 1734 C C . ILE A 1 221 ? -0.387 3.150 0.685 1.00 96.12 221 ILE A C 1
ATOM 1736 O O . ILE A 1 221 ? -0.896 3.157 1.807 1.00 96.12 221 ILE A O 1
ATOM 1740 N N . HIS A 1 222 ? -0.612 4.100 -0.221 1.00 94.69 222 HIS A N 1
ATOM 1741 C CA . HIS A 1 222 ? -1.593 5.162 -0.028 1.00 94.69 222 HIS A CA 1
ATOM 1742 C C . HIS A 1 222 ? -2.971 4.739 -0.562 1.00 94.69 222 HIS A C 1
ATOM 1744 O O . HIS A 1 222 ? -3.143 4.505 -1.757 1.00 94.69 222 HIS A O 1
ATOM 1750 N N . LEU A 1 223 ? -3.965 4.652 0.321 1.00 92.19 223 LEU A N 1
ATOM 1751 C CA . LEU A 1 223 ? -5.352 4.350 -0.013 1.00 92.19 223 LEU A CA 1
ATOM 1752 C C . LEU A 1 223 ? -6.198 5.625 -0.038 1.00 92.19 223 LEU A C 1
ATOM 1754 O O . LEU A 1 223 ? -6.420 6.254 0.996 1.00 92.19 223 LEU A O 1
ATOM 1758 N N . SER A 1 224 ? -6.756 5.931 -1.210 1.00 90.38 224 SER A N 1
ATOM 1759 C CA . SER A 1 224 ? -7.767 6.978 -1.403 1.00 90.38 224 SER A CA 1
ATOM 1760 C C . SER A 1 224 ? -9.100 6.398 -1.904 1.00 90.38 224 SER A C 1
ATOM 1762 O O . SER A 1 224 ? -9.795 7.001 -2.727 1.00 90.38 224 SER A O 1
ATOM 1764 N N . THR A 1 225 ? -9.446 5.180 -1.481 1.00 90.31 225 THR A N 1
ATOM 1765 C CA . THR A 1 225 ? -10.764 4.605 -1.782 1.00 90.31 225 THR A CA 1
ATOM 1766 C C . THR A 1 225 ? -11.862 5.502 -1.210 1.00 90.31 225 THR A C 1
ATOM 1768 O O . THR A 1 225 ? -11.623 6.292 -0.296 1.00 90.31 225 THR A O 1
ATOM 1771 N N . SER A 1 226 ? -13.093 5.388 -1.718 1.00 89.25 226 SER A N 1
ATOM 1772 C CA . SER A 1 226 ? -14.201 6.212 -1.214 1.00 89.25 226 SER A CA 1
ATOM 1773 C C . SER A 1 226 ? -14.390 6.063 0.299 1.00 89.25 226 SER A C 1
ATOM 1775 O O . SER A 1 226 ? -14.696 7.047 0.963 1.00 89.25 226 SER A O 1
ATOM 1777 N N . ALA A 1 227 ? -14.201 4.858 0.845 1.00 91.44 227 ALA A N 1
ATOM 1778 C CA . ALA A 1 227 ? -14.292 4.628 2.279 1.00 91.44 227 ALA A CA 1
ATOM 1779 C C . ALA A 1 227 ? -13.110 5.269 3.022 1.00 91.44 227 ALA A C 1
ATOM 1781 O O . ALA A 1 227 ? -13.336 6.044 3.947 1.00 91.44 227 ALA A O 1
ATOM 1782 N N . ALA A 1 228 ? -11.869 5.017 2.591 1.00 92.25 228 ALA A N 1
ATOM 1783 C CA . ALA A 1 228 ? -10.676 5.579 3.230 1.00 92.25 228 ALA A CA 1
ATOM 1784 C C . ALA A 1 228 ? -10.667 7.117 3.208 1.00 92.25 228 ALA A C 1
ATOM 1786 O O . ALA A 1 228 ? -10.345 7.749 4.213 1.00 92.25 228 ALA A O 1
ATOM 1787 N N . SER A 1 229 ? -11.081 7.721 2.091 1.00 91.12 229 SER A N 1
ATOM 1788 C CA . SER A 1 229 ? -11.195 9.173 1.953 1.00 91.12 229 SER A CA 1
ATOM 1789 C C . SER A 1 229 ? -12.223 9.749 2.934 1.00 91.12 229 SER A C 1
ATOM 1791 O O . SER A 1 229 ? -11.893 10.670 3.675 1.00 91.12 229 SER A O 1
ATOM 1793 N N . VAL A 1 230 ? -13.420 9.156 3.044 1.00 91.25 230 VAL A N 1
ATOM 1794 C CA . VAL A 1 230 ? -14.436 9.613 4.014 1.00 91.25 230 VAL A CA 1
ATOM 1795 C C . VAL A 1 230 ? -13.969 9.425 5.459 1.00 91.25 230 VAL A C 1
ATOM 1797 O O . VAL A 1 230 ? -14.161 10.313 6.282 1.00 91.25 230 VAL A O 1
ATOM 1800 N N . ILE A 1 231 ? -13.323 8.306 5.794 1.00 92.06 231 ILE A N 1
ATOM 1801 C CA . ILE A 1 231 ? -12.779 8.109 7.146 1.00 92.06 231 ILE A CA 1
ATOM 1802 C C . ILE A 1 231 ? -11.690 9.141 7.461 1.00 92.06 231 ILE A C 1
ATOM 1804 O O . ILE A 1 231 ? -11.623 9.619 8.594 1.00 92.06 231 ILE A O 1
ATOM 1808 N N . SER A 1 232 ? -10.889 9.550 6.472 1.00 92.44 232 SER A N 1
ATOM 1809 C CA . SER A 1 232 ? -9.863 10.577 6.676 1.00 92.44 232 SER A CA 1
ATOM 1810 C C . SER A 1 232 ? -10.437 11.941 7.071 1.00 92.44 232 SER A C 1
ATOM 1812 O O . SER A 1 232 ? -9.790 12.663 7.821 1.00 92.44 232 SER A O 1
ATOM 1814 N N . THR A 1 233 ? -11.672 12.278 6.686 1.00 91.25 233 THR A N 1
ATOM 1815 C CA . THR A 1 233 ? -12.299 13.549 7.088 1.00 91.25 233 THR A CA 1
ATOM 1816 C C . THR A 1 233 ? -12.855 13.511 8.519 1.00 91.25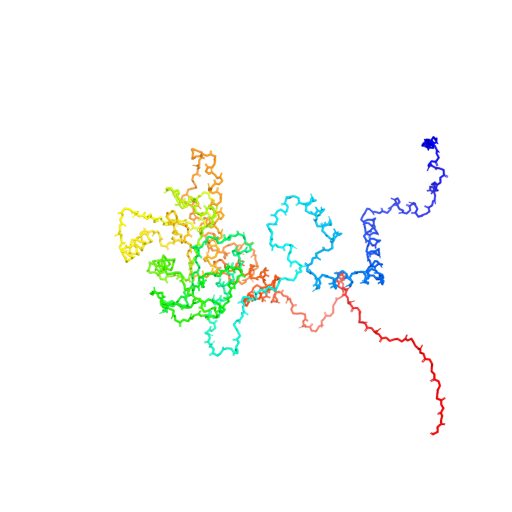 233 THR A C 1
ATOM 1818 O O . THR A 1 233 ? -13.094 14.553 9.128 1.00 91.25 233 THR A O 1
ATOM 1821 N N . LEU A 1 234 ? -13.063 12.326 9.109 1.00 89.25 234 LEU A N 1
ATOM 1822 C CA . LEU A 1 234 ? -13.642 12.185 10.452 1.00 89.25 234 LEU A CA 1
ATOM 1823 C C . LEU A 1 234 ? -12.633 12.534 11.541 1.00 89.25 234 LEU A C 1
ATOM 1825 O O . LEU A 1 234 ? -11.511 12.031 11.527 1.00 89.25 234 LEU A O 1
ATOM 1829 N N . SER A 1 235 ? -13.033 13.335 12.535 1.00 85.44 235 SER A N 1
ATOM 1830 C CA . SER A 1 235 ? -12.198 13.708 13.694 1.00 85.44 235 SER A CA 1
ATOM 1831 C C . SER A 1 235 ? -11.605 12.502 14.431 1.00 85.44 235 SER A C 1
ATOM 1833 O O . SER A 1 235 ? -10.479 12.583 14.908 1.00 85.44 235 SER A O 1
ATOM 1835 N N . THR A 1 236 ? -12.328 11.384 14.464 1.00 86.06 236 THR A N 1
ATOM 1836 C CA . THR A 1 236 ? -11.943 10.147 15.150 1.00 86.06 236 THR A CA 1
ATOM 1837 C C . THR A 1 236 ? -10.967 9.261 14.374 1.00 86.06 236 THR A C 1
ATOM 1839 O O . THR A 1 236 ? -10.386 8.359 14.972 1.00 86.06 236 THR A O 1
ATOM 1842 N N . GLY A 1 237 ? -10.778 9.482 13.068 1.00 88.75 237 GLY A N 1
ATOM 1843 C CA . GLY A 1 237 ? -9.979 8.596 12.217 1.00 88.75 237 GLY A CA 1
ATOM 1844 C C . GLY A 1 237 ? -10.535 7.165 12.161 1.00 88.75 237 GLY A C 1
ATOM 1845 O O . GLY A 1 237 ? -11.753 6.961 12.159 1.00 88.75 237 GLY A O 1
ATOM 1846 N N . LEU A 1 238 ? -9.641 6.172 12.100 1.00 91.69 238 LEU A N 1
ATOM 1847 C CA . LEU A 1 238 ? -10.004 4.753 12.067 1.00 91.69 238 LEU A CA 1
ATOM 1848 C C . LEU A 1 238 ? -10.192 4.211 13.492 1.00 91.69 238 LEU A C 1
ATOM 1850 O O . LEU A 1 238 ? -9.248 4.158 14.277 1.00 91.69 238 LEU A O 1
ATOM 1854 N N . LEU A 1 239 ? -11.410 3.784 13.818 1.00 91.38 239 LEU A N 1
ATOM 1855 C CA . LEU A 1 239 ? -11.767 3.256 15.133 1.00 91.38 239 LEU A CA 1
ATOM 1856 C C . LEU A 1 239 ? -11.667 1.721 15.168 1.00 91.38 239 LEU A C 1
ATOM 1858 O O . LEU A 1 239 ? -11.969 1.065 14.168 1.00 91.38 239 LEU A O 1
ATOM 1862 N N . PRO A 1 240 ? -11.338 1.111 16.325 1.00 92.25 240 PRO A N 1
ATOM 1863 C CA . PRO A 1 240 ? -11.255 -0.342 16.489 1.00 92.25 240 PRO A CA 1
ATOM 1864 C C . PRO A 1 240 ? -12.651 -0.994 16.598 1.00 92.25 240 PRO A C 1
ATOM 1866 O O . PRO A 1 240 ? -12.970 -1.645 17.589 1.00 92.25 240 PRO A O 1
ATOM 1869 N N . LEU A 1 241 ? -13.507 -0.793 15.590 1.00 90.25 241 LEU A N 1
ATOM 1870 C CA . LEU A 1 241 ? -14.906 -1.252 15.567 1.00 90.25 241 LEU A CA 1
ATOM 1871 C C . LEU A 1 241 ? -15.094 -2.637 14.938 1.00 90.25 241 LEU A C 1
ATOM 1873 O O . LEU A 1 241 ? -16.116 -3.281 15.160 1.00 90.25 241 LEU A O 1
ATOM 1877 N N . SER A 1 242 ? -14.128 -3.099 14.145 1.00 91.88 242 SER A N 1
ATOM 1878 C CA . SER A 1 242 ? -14.154 -4.410 13.497 1.00 91.88 242 SER A CA 1
ATOM 1879 C C . SER A 1 242 ? -12.903 -5.215 13.837 1.00 91.88 242 SER A C 1
ATOM 1881 O O . SER A 1 242 ? -11.904 -4.675 14.321 1.00 91.88 242 SER A O 1
ATOM 1883 N N . GLN A 1 243 ? -12.937 -6.523 13.574 1.00 91.44 243 GLN A N 1
ATOM 1884 C CA . GLN A 1 243 ? -11.768 -7.376 13.771 1.00 91.44 243 GLN A CA 1
ATOM 1885 C C . GLN A 1 243 ? -10.584 -6.899 12.923 1.00 91.44 243 GLN A C 1
ATOM 1887 O O . GLN A 1 243 ? -9.457 -6.859 13.408 1.00 91.44 243 GLN A O 1
ATOM 1892 N N . GLU A 1 244 ? -10.847 -6.475 11.690 1.00 93.81 244 GLU A N 1
ATOM 1893 C CA . GLU A 1 244 ? -9.856 -5.927 10.766 1.00 93.81 244 GLU A CA 1
ATOM 1894 C C . GLU A 1 244 ? -9.215 -4.657 11.335 1.00 93.81 244 GLU A C 1
ATOM 1896 O O . GLU A 1 244 ? -7.988 -4.557 11.370 1.00 93.81 244 GLU A O 1
ATOM 1901 N N . ALA A 1 245 ? -10.024 -3.740 11.880 1.00 93.25 245 ALA A N 1
ATOM 1902 C CA . ALA A 1 245 ? -9.532 -2.538 12.550 1.00 93.25 245 ALA A CA 1
ATOM 1903 C C . ALA A 1 245 ? -8.642 -2.874 13.760 1.00 93.25 245 ALA A C 1
ATOM 1905 O O . ALA A 1 245 ? -7.579 -2.283 13.943 1.00 93.25 245 ALA A O 1
ATOM 1906 N N . MET A 1 246 ? -9.021 -3.877 14.559 1.00 92.94 246 MET A N 1
ATOM 1907 C CA . MET A 1 246 ? -8.216 -4.319 15.704 1.00 92.94 246 MET A CA 1
ATOM 1908 C C . MET A 1 246 ? -6.891 -4.982 15.289 1.00 92.94 246 MET A C 1
ATOM 1910 O O . MET A 1 246 ? -5.881 -4.811 15.970 1.00 92.94 246 MET A O 1
ATOM 1914 N N . ILE A 1 247 ? -6.862 -5.715 14.169 1.00 91.94 247 ILE A N 1
ATOM 1915 C CA . ILE A 1 247 ? -5.629 -6.319 13.624 1.00 91.94 247 ILE A CA 1
ATOM 1916 C C . ILE A 1 247 ? -4.632 -5.235 13.188 1.00 91.94 247 ILE A C 1
ATOM 1918 O O . ILE A 1 247 ? -3.416 -5.363 13.399 1.00 91.94 247 ILE A O 1
ATOM 1922 N N . ILE A 1 248 ? -5.149 -4.162 12.590 1.00 91.75 248 ILE A N 1
ATOM 1923 C CA . ILE A 1 248 ? -4.371 -2.983 12.204 1.00 91.75 248 ILE A CA 1
ATOM 1924 C C . ILE A 1 248 ? -3.853 -2.255 13.438 1.00 91.75 248 ILE A C 1
ATOM 1926 O O . ILE A 1 248 ? -2.686 -1.872 13.453 1.00 91.75 248 ILE A O 1
ATOM 1930 N N . GLY A 1 249 ? -4.674 -2.120 14.475 1.00 89.75 249 GLY A N 1
ATOM 1931 C CA . GLY A 1 249 ? -4.317 -1.406 15.691 1.00 89.75 249 GLY A CA 1
ATOM 1932 C C . GLY A 1 249 ? -4.448 0.105 15.561 1.00 89.75 249 GLY A C 1
ATOM 1933 O O . GLY A 1 249 ? -5.218 0.613 14.753 1.00 89.75 249 GLY A O 1
ATOM 1934 N N . GLU A 1 250 ? -3.694 0.817 16.393 1.00 89.88 250 GLU A N 1
ATOM 1935 C CA . GLU A 1 250 ? -3.737 2.275 16.464 1.00 89.88 250 GLU A CA 1
ATOM 1936 C C . GLU A 1 250 ? -3.258 2.937 15.162 1.00 89.88 250 GLU A C 1
ATOM 1938 O O . GLU A 1 250 ? -2.289 2.491 14.533 1.00 89.88 250 GLU A O 1
ATOM 1943 N N . SER A 1 251 ? -3.932 4.028 14.795 1.00 92.56 251 SER A N 1
ATOM 1944 C CA . SER A 1 251 ? -3.582 4.891 13.671 1.00 92.56 251 SER A CA 1
ATOM 1945 C C . SER A 1 251 ? -3.123 6.263 14.153 1.00 92.56 251 SER A C 1
ATOM 1947 O O . SER A 1 251 ? -3.797 6.893 14.967 1.00 92.56 251 SER A O 1
ATOM 1949 N N . ALA A 1 252 ? -2.029 6.759 13.584 1.00 93.88 252 ALA A N 1
ATOM 1950 C CA . ALA A 1 252 ? -1.623 8.150 13.721 1.00 93.88 252 ALA A CA 1
ATOM 1951 C C . ALA A 1 252 ? -2.548 9.041 12.878 1.00 93.88 252 ALA A C 1
ATOM 1953 O O . ALA A 1 252 ? -2.938 8.641 11.782 1.00 93.88 252 ALA A O 1
ATOM 1954 N N . ILE A 1 253 ? -2.879 10.243 13.348 1.00 93.56 253 ILE A N 1
ATOM 1955 C CA . ILE A 1 253 ? -3.704 11.201 12.599 1.00 93.56 253 ILE A CA 1
ATOM 1956 C C . ILE A 1 253 ? -2.893 12.475 12.392 1.00 93.56 253 ILE A C 1
ATOM 1958 O O . ILE A 1 253 ? -2.452 13.093 13.360 1.00 93.56 253 ILE A O 1
ATOM 1962 N N . TYR A 1 254 ? -2.713 12.862 11.134 1.00 91.62 254 TYR A N 1
ATOM 1963 C CA . TYR A 1 254 ? -2.078 14.112 10.744 1.00 91.62 254 TYR A CA 1
ATOM 1964 C C . TYR A 1 254 ? -3.096 15.021 10.062 1.00 91.62 254 TYR A C 1
ATOM 1966 O O . TYR A 1 254 ? -3.755 14.613 9.105 1.00 91.62 254 TYR A O 1
ATOM 1974 N N . ASP A 1 255 ? -3.209 16.243 10.572 1.00 88.44 255 ASP A N 1
ATOM 1975 C CA . ASP A 1 255 ? -4.088 17.278 10.044 1.00 88.44 255 ASP A CA 1
ATOM 1976 C C . ASP A 1 255 ? -3.266 18.365 9.351 1.00 88.44 255 ASP A C 1
ATOM 1978 O O . ASP A 1 255 ? -2.306 18.896 9.922 1.00 88.44 255 ASP A O 1
ATOM 1982 N N . PHE A 1 256 ? -3.640 18.670 8.111 1.00 75.00 256 PHE A N 1
ATOM 1983 C CA . PHE A 1 256 ? -3.037 19.736 7.333 1.00 75.00 256 PHE A CA 1
ATOM 1984 C C . PHE A 1 256 ? -3.570 21.073 7.834 1.00 75.00 256 PHE A C 1
ATOM 1986 O O . PHE A 1 256 ? -4.701 21.457 7.550 1.00 75.00 256 PHE A O 1
ATOM 1993 N N . ASP A 1 257 ? -2.732 21.832 8.532 1.00 67.06 257 ASP A N 1
ATOM 1994 C CA . ASP A 1 257 ? -3.093 23.199 8.882 1.00 67.06 257 ASP A CA 1
ATOM 1995 C C . ASP A 1 257 ? -2.996 24.102 7.641 1.00 67.06 257 ASP A C 1
ATOM 1997 O O . ASP A 1 257 ? -1.934 24.638 7.321 1.00 67.06 257 ASP A O 1
ATOM 2001 N N . ALA A 1 258 ? -4.117 24.262 6.934 1.00 57.47 258 ALA A N 1
ATOM 2002 C CA . ALA A 1 258 ? -4.223 25.102 5.742 1.00 57.47 258 ALA A CA 1
ATOM 2003 C C . ALA A 1 258 ? -3.932 26.594 6.012 1.00 57.47 258 ALA A C 1
ATOM 2005 O O . ALA A 1 258 ? -3.620 27.338 5.077 1.00 57.47 258 ALA A O 1
ATOM 2006 N N . GLU A 1 259 ? -4.013 27.052 7.268 1.00 53.19 259 GLU A N 1
ATOM 2007 C CA . GLU A 1 259 ? -3.698 28.435 7.647 1.00 53.19 259 GLU A CA 1
ATOM 2008 C C . GLU A 1 259 ? -2.188 28.651 7.826 1.00 53.19 259 GLU A C 1
ATOM 2010 O O . GLU A 1 259 ? -1.679 29.769 7.665 1.00 53.19 259 GLU A O 1
ATOM 2015 N N . ARG A 1 260 ? -1.436 27.577 8.095 1.00 57.56 260 ARG A N 1
ATOM 2016 C CA . ARG A 1 260 ? 0.024 27.605 8.173 1.00 57.56 260 ARG A CA 1
ATOM 2017 C C . ARG A 1 260 ? 0.633 27.346 6.798 1.00 57.56 260 ARG A C 1
ATOM 2019 O O . ARG A 1 260 ? 0.711 26.218 6.327 1.00 57.56 260 ARG A O 1
ATOM 2026 N N . ARG A 1 261 ? 1.178 28.395 6.170 1.00 55.53 261 ARG A N 1
ATOM 2027 C CA . ARG A 1 261 ? 2.138 28.236 5.058 1.00 55.53 261 ARG A CA 1
ATOM 2028 C C . ARG A 1 261 ? 3.458 27.677 5.590 1.00 55.53 261 ARG A C 1
ATOM 2030 O O . ARG A 1 261 ? 4.434 28.414 5.730 1.00 55.53 261 ARG A O 1
ATOM 2037 N N . ASN A 1 262 ? 3.471 26.395 5.920 1.00 62.94 262 ASN A N 1
ATOM 2038 C CA . ASN A 1 262 ? 4.692 25.694 6.279 1.00 62.94 262 ASN A CA 1
ATOM 2039 C C . ASN A 1 262 ? 5.545 25.490 5.022 1.00 62.94 262 ASN A C 1
ATOM 2041 O O . ASN A 1 262 ? 5.025 25.321 3.917 1.00 62.94 262 ASN A O 1
ATOM 2045 N N . SER A 1 263 ? 6.869 25.520 5.176 1.00 78.75 263 SER A N 1
ATOM 2046 C CA . SER A 1 263 ? 7.739 24.977 4.132 1.00 78.75 263 SER A CA 1
ATOM 2047 C C . SER A 1 263 ? 7.557 23.457 4.057 1.00 78.75 263 SER A C 1
ATOM 2049 O O . SER A 1 263 ? 7.207 22.828 5.056 1.00 78.75 263 SER A O 1
ATOM 2051 N N . ALA A 1 264 ? 7.855 22.855 2.902 1.00 78.25 264 ALA A N 1
ATOM 2052 C CA . ALA A 1 264 ? 7.804 21.399 2.737 1.00 78.25 264 ALA A CA 1
ATOM 2053 C C . ALA A 1 264 ? 8.614 20.663 3.826 1.00 78.25 264 ALA A C 1
ATOM 2055 O O . ALA A 1 264 ? 8.173 19.648 4.352 1.00 78.25 264 ALA A O 1
ATOM 2056 N N . ASP A 1 265 ? 9.761 21.215 4.236 1.00 82.75 265 ASP A N 1
ATOM 2057 C CA . ASP A 1 265 ? 10.584 20.635 5.303 1.00 82.75 265 ASP A CA 1
ATOM 2058 C C . ASP A 1 265 ? 9.900 20.677 6.681 1.00 82.75 265 ASP A C 1
ATOM 2060 O O . ASP A 1 265 ? 9.973 19.713 7.437 1.00 82.75 265 ASP A O 1
ATOM 2064 N N . GLN A 1 266 ? 9.201 21.766 7.017 1.00 84.62 266 GLN A N 1
ATOM 2065 C CA . GLN A 1 266 ? 8.470 21.874 8.290 1.00 84.62 266 GLN A CA 1
ATOM 2066 C C . GLN A 1 266 ? 7.277 20.916 8.348 1.00 84.62 266 GLN A C 1
ATOM 2068 O O . GLN A 1 266 ? 6.952 20.376 9.409 1.00 84.62 266 GLN A O 1
ATOM 2073 N N . GLU A 1 267 ? 6.626 20.705 7.209 1.00 84.50 267 GLU A N 1
ATOM 2074 C CA . GLU A 1 267 ? 5.533 19.750 7.073 1.00 84.50 267 GLU A CA 1
ATOM 2075 C C . GLU A 1 267 ? 6.023 18.313 7.293 1.00 84.50 267 GLU A C 1
ATOM 2077 O O . GLU A 1 267 ? 5.469 17.592 8.126 1.00 84.50 267 GLU A O 1
ATOM 2082 N N . LEU A 1 268 ? 7.131 17.939 6.642 1.00 87.31 268 LEU A N 1
ATOM 2083 C CA . LEU A 1 268 ? 7.789 16.646 6.838 1.00 87.31 268 LEU A CA 1
ATOM 2084 C C . LEU A 1 268 ? 8.122 16.389 8.309 1.00 87.31 268 LEU A C 1
ATOM 2086 O O . LEU A 1 268 ? 7.779 15.330 8.832 1.00 87.31 268 LEU A O 1
ATOM 2090 N N . GLU A 1 269 ? 8.755 17.351 8.984 1.00 89.94 269 GLU A N 1
ATOM 2091 C CA . GLU A 1 269 ? 9.094 17.233 10.409 1.00 89.94 269 GLU A CA 1
ATOM 2092 C C . GLU A 1 269 ? 7.842 17.070 11.282 1.00 89.94 269 GLU A C 1
ATOM 2094 O O . GLU A 1 269 ? 7.827 16.282 12.228 1.00 89.94 269 GLU A O 1
ATOM 2099 N N . SER A 1 270 ? 6.752 17.761 10.943 1.00 90.31 270 SER A N 1
ATOM 2100 C CA . SER A 1 270 ? 5.483 17.642 11.668 1.00 90.31 270 SER A CA 1
ATOM 2101 C C . SER A 1 270 ? 4.882 16.240 11.537 1.00 90.31 270 SER A C 1
ATOM 2103 O O . SER A 1 270 ? 4.486 15.645 12.541 1.00 90.31 270 SER A O 1
ATOM 2105 N N . ILE A 1 271 ? 4.870 15.678 10.325 1.00 90.88 271 ILE A N 1
ATOM 2106 C CA . ILE A 1 271 ? 4.387 14.312 10.074 1.00 90.88 271 ILE A CA 1
ATOM 2107 C C . ILE A 1 271 ? 5.273 13.291 10.799 1.00 90.88 271 ILE A C 1
ATOM 2109 O O . ILE A 1 271 ? 4.764 12.380 11.454 1.00 90.88 271 ILE A O 1
ATOM 2113 N N . VAL A 1 272 ? 6.597 13.461 10.733 1.00 92.75 272 VAL A N 1
ATOM 2114 C CA . VAL A 1 272 ? 7.557 12.598 11.436 1.00 92.75 272 VAL A CA 1
ATOM 2115 C C . VAL A 1 272 ? 7.294 12.605 12.942 1.00 92.75 272 VAL A C 1
ATOM 2117 O O . VAL A 1 272 ? 7.244 11.540 13.557 1.00 92.75 272 VAL A O 1
ATOM 2120 N N . ASN A 1 273 ? 7.052 13.776 13.533 1.00 92.31 273 ASN A N 1
ATOM 2121 C CA . ASN A 1 273 ? 6.740 13.903 14.957 1.00 92.31 273 ASN A CA 1
ATOM 2122 C C . ASN A 1 273 ? 5.430 13.201 15.341 1.00 92.31 273 ASN A C 1
ATOM 2124 O O . ASN A 1 273 ? 5.389 12.539 16.377 1.00 92.31 273 ASN A O 1
ATOM 2128 N N . VAL A 1 274 ? 4.390 13.289 14.507 1.00 93.00 274 VAL A N 1
ATOM 2129 C CA . VAL A 1 274 ? 3.109 12.587 14.720 1.00 93.00 274 VAL A CA 1
ATOM 2130 C C . VAL A 1 274 ? 3.276 11.065 14.660 1.00 93.00 274 VAL A C 1
ATOM 2132 O O . VAL A 1 274 ? 2.713 10.335 15.477 1.00 93.00 274 VAL A O 1
ATOM 2135 N N . ILE A 1 275 ? 4.082 10.559 13.726 1.00 92.56 275 ILE A N 1
ATOM 2136 C CA . ILE A 1 275 ? 4.365 9.120 13.643 1.00 92.56 275 ILE A CA 1
ATOM 2137 C C . ILE A 1 275 ? 5.206 8.665 14.845 1.00 92.56 275 ILE A C 1
ATOM 2139 O O . ILE A 1 275 ? 4.939 7.604 15.408 1.00 92.56 275 ILE A O 1
ATOM 2143 N N . ASN A 1 276 ? 6.194 9.461 15.260 1.00 92.56 276 ASN A N 1
ATOM 2144 C CA . ASN A 1 276 ? 7.078 9.139 16.383 1.00 92.56 276 ASN A CA 1
ATOM 2145 C C . ASN A 1 276 ? 6.384 9.219 17.751 1.00 92.56 276 ASN A C 1
ATOM 2147 O O . ASN A 1 276 ? 6.800 8.523 18.676 1.00 92.56 276 ASN A O 1
ATOM 2151 N N . SER A 1 277 ? 5.353 10.056 17.896 1.00 91.38 277 SER A N 1
ATOM 2152 C CA . SER A 1 277 ? 4.542 10.129 19.119 1.00 91.38 277 SER A CA 1
ATOM 2153 C C . SER A 1 277 ? 3.524 8.990 19.232 1.00 91.38 277 SER A C 1
ATOM 2155 O O . SER A 1 277 ? 3.021 8.728 20.325 1.00 91.38 277 SER A O 1
ATOM 2157 N N . SER A 1 278 ? 3.240 8.302 18.124 1.00 89.94 278 SER A N 1
ATOM 2158 C CA . SER A 1 278 ? 2.352 7.141 18.079 1.00 89.94 278 SER A CA 1
ATOM 2159 C C . SER A 1 278 ? 3.039 5.878 18.608 1.00 89.94 278 SER A C 1
ATOM 2161 O O . SER A 1 278 ? 4.263 5.814 18.755 1.00 89.94 278 SER A O 1
ATOM 2163 N N . THR A 1 279 ? 2.270 4.818 18.871 1.00 85.75 279 THR A N 1
ATOM 2164 C CA . THR A 1 279 ? 2.860 3.555 19.335 1.00 85.75 279 THR A CA 1
ATOM 2165 C C . THR A 1 279 ? 3.854 2.961 18.319 1.00 85.75 279 THR A C 1
ATOM 2167 O O . THR A 1 279 ? 3.632 3.036 17.108 1.00 85.75 279 THR A O 1
ATOM 2170 N N . PRO A 1 280 ? 4.915 2.252 18.763 1.00 84.31 280 PRO A N 1
ATOM 2171 C CA . PRO A 1 280 ? 5.883 1.609 17.856 1.00 84.31 280 PRO A CA 1
ATOM 2172 C C . PRO A 1 280 ? 5.255 0.610 16.864 1.00 84.31 280 PRO A C 1
ATOM 2174 O O . PRO A 1 280 ? 5.821 0.281 15.815 1.00 84.31 280 PRO A O 1
ATOM 2177 N N . ASN A 1 281 ? 4.066 0.108 17.206 1.00 84.75 281 ASN A N 1
ATOM 2178 C CA . ASN A 1 281 ? 3.286 -0.836 16.417 1.00 84.75 281 ASN A CA 1
ATOM 2179 C C . ASN A 1 281 ? 2.262 -0.175 15.486 1.00 84.75 281 ASN A C 1
ATOM 2181 O O . ASN A 1 281 ? 1.619 -0.918 14.736 1.00 84.75 281 ASN A O 1
ATOM 2185 N N . CYS A 1 282 ? 2.130 1.156 15.516 1.00 91.62 282 CYS A N 1
ATOM 2186 C CA . CYS A 1 282 ? 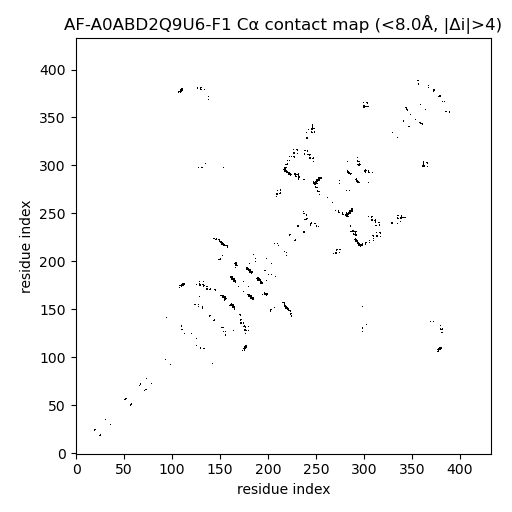1.325 1.934 14.581 1.00 91.62 282 CYS A CA 1
ATOM 2187 C C . CYS A 1 282 ? 1.824 1.678 13.157 1.00 91.62 282 CYS A C 1
ATOM 2189 O O . CYS A 1 282 ? 3.029 1.781 12.896 1.00 91.62 282 CYS A O 1
ATOM 2191 N N . ARG A 1 283 ? 0.902 1.278 12.272 1.00 93.75 283 ARG A N 1
ATOM 2192 C CA . ARG A 1 283 ? 1.151 0.954 10.853 1.00 93.75 283 ARG A CA 1
ATOM 2193 C C . ARG A 1 283 ? 0.297 1.765 9.885 1.00 93.75 283 ARG A C 1
ATOM 2195 O O . ARG A 1 283 ? 0.307 1.488 8.687 1.00 93.75 283 ARG A O 1
ATOM 2202 N N . VAL A 1 284 ? -0.460 2.721 10.412 1.00 95.62 284 VAL A N 1
ATOM 2203 C CA . VAL A 1 284 ? -1.417 3.512 9.650 1.00 95.62 284 VAL A CA 1
ATOM 2204 C C . VAL A 1 284 ? -1.280 4.971 10.034 1.00 95.62 284 VAL A C 1
ATOM 2206 O O . VAL A 1 284 ? -1.312 5.311 11.213 1.00 95.62 284 VAL A O 1
ATOM 2209 N N . LEU A 1 285 ? -1.148 5.821 9.026 1.00 95.56 285 LEU A N 1
ATOM 2210 C CA . LEU A 1 285 ? -1.227 7.265 9.141 1.00 95.56 285 LEU A CA 1
ATOM 2211 C C . LEU A 1 285 ? -2.461 7.730 8.368 1.00 95.56 285 LEU A C 1
ATOM 2213 O O . LEU A 1 285 ? -2.537 7.571 7.152 1.00 95.56 285 LEU A O 1
ATOM 2217 N N . VAL A 1 286 ? -3.424 8.303 9.074 1.00 95.06 286 VAL A N 1
ATOM 2218 C CA . VAL A 1 286 ? -4.576 8.980 8.486 1.00 95.06 286 VAL A CA 1
ATOM 2219 C C . VAL A 1 286 ? -4.177 10.425 8.232 1.00 95.06 286 VAL A C 1
ATOM 2221 O O . VAL A 1 286 ? -3.837 11.147 9.168 1.00 95.06 286 VAL A O 1
ATOM 2224 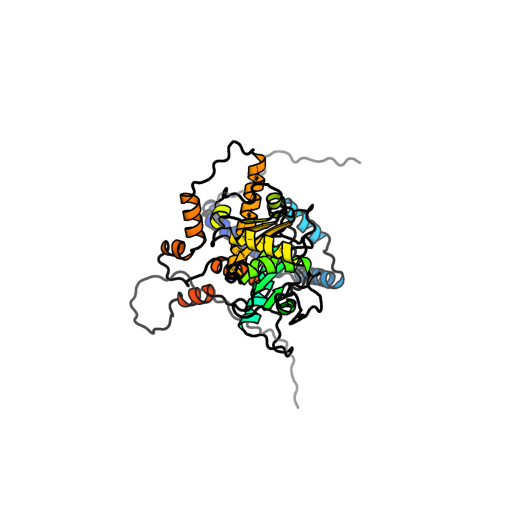N N . VAL A 1 287 ? -4.219 10.841 6.973 1.00 92.50 287 VAL A N 1
ATOM 2225 C CA . VAL A 1 287 ? -3.937 12.217 6.565 1.00 92.50 287 VAL A CA 1
ATOM 2226 C C . VAL A 1 287 ? -5.264 12.874 6.212 1.00 92.50 287 VAL A C 1
ATOM 2228 O O . VAL A 1 287 ? -5.945 12.424 5.285 1.00 92.50 287 VAL A O 1
ATOM 2231 N N . LYS A 1 288 ? -5.643 13.907 6.970 1.00 91.25 288 LYS A N 1
ATOM 2232 C CA . LYS A 1 288 ? -6.925 14.604 6.804 1.00 91.25 288 LYS A CA 1
ATOM 2233 C C . LYS A 1 288 ? -7.128 15.077 5.368 1.00 91.25 288 LYS A C 1
ATOM 2235 O O . LYS A 1 288 ? -6.193 15.555 4.731 1.00 91.25 288 LYS A O 1
ATOM 2240 N N . ASP A 1 289 ? -8.351 14.889 4.873 1.00 86.88 289 ASP A N 1
ATOM 2241 C CA . ASP A 1 289 ? -8.813 15.273 3.531 1.00 86.88 289 ASP A CA 1
ATOM 2242 C C . ASP A 1 289 ? -8.003 14.692 2.355 1.00 86.88 289 ASP A C 1
ATOM 2244 O O . ASP A 1 289 ? -8.170 15.111 1.208 1.00 86.88 289 ASP A O 1
ATOM 2248 N N . ASN A 1 290 ? -7.146 13.700 2.615 1.00 87.62 290 ASN A N 1
ATOM 2249 C CA . ASN A 1 290 ? -6.281 13.084 1.612 1.00 87.62 290 ASN A CA 1
ATOM 2250 C C . ASN A 1 290 ? -6.552 11.579 1.500 1.00 87.62 290 ASN A C 1
ATOM 2252 O O . ASN A 1 290 ? -6.931 11.087 0.435 1.00 87.62 290 ASN A O 1
ATOM 2256 N N . GLY A 1 291 ? -6.431 10.856 2.616 1.00 91.06 291 GLY A N 1
ATOM 2257 C CA . GLY A 1 291 ? -6.598 9.410 2.639 1.00 91.06 291 GLY A CA 1
ATOM 2258 C C . GLY A 1 291 ? -5.820 8.741 3.765 1.00 91.06 291 GLY A C 1
ATOM 2259 O O . GLY A 1 291 ? -5.510 9.343 4.797 1.00 91.06 291 GLY A O 1
ATOM 2260 N N . ILE A 1 292 ? -5.531 7.456 3.573 1.00 94.00 292 ILE A N 1
ATOM 2261 C CA . ILE A 1 292 ? -4.894 6.615 4.585 1.00 94.00 292 ILE A CA 1
ATOM 2262 C C . ILE A 1 292 ? -3.616 6.004 4.021 1.00 94.00 292 ILE A C 1
ATOM 2264 O O . ILE A 1 292 ? -3.631 5.306 3.010 1.00 94.00 292 ILE A O 1
ATOM 2268 N N . PHE A 1 293 ? -2.505 6.218 4.712 1.00 95.69 293 PHE A N 1
ATOM 2269 C CA . PHE A 1 293 ? -1.208 5.643 4.391 1.00 95.69 293 PHE A CA 1
ATOM 2270 C C . PHE A 1 293 ? -0.959 4.437 5.282 1.00 95.69 293 PHE A C 1
ATOM 2272 O O . PHE A 1 293 ? -0.899 4.550 6.506 1.00 95.69 293 PHE A O 1
ATOM 2279 N N . VAL A 1 294 ? -0.782 3.276 4.665 1.00 96.62 294 VAL A N 1
ATOM 2280 C CA . VAL A 1 294 ? -0.532 2.016 5.363 1.00 96.62 294 VAL A CA 1
ATOM 2281 C C . VAL A 1 294 ? 0.884 1.551 5.075 1.00 96.62 294 VAL A C 1
ATOM 2283 O O . VAL A 1 294 ? 1.321 1.562 3.924 1.00 96.62 294 VAL A O 1
ATOM 2286 N N . PHE A 1 295 ? 1.617 1.134 6.106 1.00 96.06 295 PHE A N 1
ATOM 2287 C CA . PHE A 1 295 ? 3.030 0.801 5.964 1.00 96.06 295 PHE A CA 1
ATOM 2288 C C . PHE A 1 295 ? 3.450 -0.518 6.628 1.00 96.06 295 PHE A C 1
ATOM 2290 O O . PHE A 1 295 ? 3.050 -0.873 7.740 1.00 96.06 295 PHE A O 1
ATOM 2297 N N . GLY A 1 296 ? 4.303 -1.264 5.921 1.00 95.00 296 GLY A N 1
ATOM 2298 C CA . GLY A 1 296 ? 4.735 -2.622 6.259 1.00 95.00 296 GLY A CA 1
ATOM 2299 C C . GLY A 1 296 ? 6.252 -2.814 6.179 1.00 95.00 296 GLY A C 1
ATOM 2300 O O . GLY A 1 296 ? 6.955 -2.065 5.499 1.00 95.00 296 GLY A O 1
ATOM 2301 N N . ARG A 1 297 ? 6.775 -3.859 6.831 1.00 94.25 297 ARG A N 1
ATOM 2302 C CA . ARG A 1 297 ? 8.193 -4.281 6.748 1.00 94.25 297 ARG A CA 1
ATOM 2303 C C . ARG A 1 297 ? 8.473 -5.105 5.485 1.00 94.25 297 ARG A C 1
ATOM 2305 O O . ARG A 1 297 ? 9.626 -5.432 5.171 1.00 94.25 297 ARG A O 1
ATOM 2312 N N . SER A 1 298 ? 7.419 -5.445 4.749 1.00 95.25 298 SER A N 1
ATOM 2313 C CA . SER A 1 298 ? 7.452 -6.025 3.413 1.00 95.25 298 SER A CA 1
ATOM 2314 C C . SER A 1 298 ? 6.234 -5.572 2.598 1.00 95.25 298 SER A C 1
ATOM 2316 O O . SER A 1 298 ? 5.295 -4.993 3.144 1.00 95.25 298 SER A O 1
ATOM 2318 N N . VAL A 1 299 ? 6.258 -5.831 1.287 1.00 96.94 299 VAL A N 1
ATOM 2319 C CA . VAL A 1 299 ? 5.137 -5.519 0.381 1.00 96.94 299 VAL A CA 1
ATOM 2320 C C . VAL A 1 299 ? 3.902 -6.346 0.742 1.00 96.94 299 VAL A C 1
ATOM 2322 O O . VAL A 1 299 ? 2.788 -5.841 0.708 1.00 96.94 299 VAL A O 1
ATOM 2325 N N . GLU A 1 300 ? 4.103 -7.603 1.131 1.00 95.50 300 GLU A N 1
ATOM 2326 C CA . GLU A 1 300 ? 3.042 -8.530 1.530 1.00 95.50 300 GLU A CA 1
ATOM 2327 C C . GLU A 1 300 ? 2.329 -8.061 2.801 1.00 95.50 300 GLU A C 1
ATOM 2329 O O . GLU A 1 300 ? 1.102 -8.034 2.844 1.00 95.50 300 GLU A O 1
ATOM 2334 N N . GLU A 1 301 ? 3.096 -7.641 3.812 1.00 95.12 301 GLU A N 1
ATOM 2335 C CA . GLU A 1 301 ? 2.553 -7.083 5.051 1.00 95.12 301 GLU A CA 1
ATOM 2336 C C . GLU A 1 301 ? 1.810 -5.768 4.794 1.00 95.12 301 GLU A C 1
ATOM 2338 O O . GLU A 1 301 ? 0.695 -5.593 5.283 1.00 95.12 301 GLU A O 1
ATOM 2343 N N . ALA A 1 302 ? 2.408 -4.852 4.022 1.00 96.81 302 ALA A N 1
ATOM 2344 C CA . ALA A 1 302 ? 1.772 -3.578 3.689 1.00 96.81 302 ALA A CA 1
ATOM 2345 C C . ALA A 1 302 ? 0.452 -3.802 2.940 1.00 96.81 302 ALA A C 1
ATOM 2347 O O . ALA A 1 302 ? -0.556 -3.195 3.291 1.00 96.81 302 ALA A O 1
ATOM 2348 N N . TRP A 1 303 ? 0.438 -4.717 1.963 1.00 95.75 303 TRP A N 1
ATOM 2349 C CA . TRP A 1 303 ? -0.772 -5.094 1.235 1.00 95.75 303 TRP A CA 1
ATOM 2350 C C . TRP A 1 303 ? -1.838 -5.692 2.154 1.00 95.75 303 TRP A C 1
ATOM 2352 O O . TRP A 1 303 ? -2.993 -5.287 2.083 1.00 95.75 303 TRP A O 1
ATOM 2362 N N . PHE A 1 304 ? -1.471 -6.636 3.023 1.00 95.38 304 PHE A N 1
ATOM 2363 C CA . PHE A 1 304 ? -2.423 -7.253 3.945 1.00 95.38 304 PHE A CA 1
ATOM 2364 C C . PHE A 1 304 ? -3.071 -6.209 4.861 1.00 95.38 304 PHE A C 1
ATOM 2366 O O . PHE A 1 304 ? -4.292 -6.182 5.004 1.00 95.38 304 PHE A O 1
ATOM 2373 N N . LEU A 1 305 ? -2.266 -5.318 5.444 1.00 95.62 305 LEU A N 1
ATOM 2374 C CA . LEU A 1 305 ? -2.772 -4.242 6.294 1.00 95.62 305 LEU A CA 1
ATOM 2375 C C . LEU A 1 305 ? -3.631 -3.251 5.504 1.00 95.62 305 LEU A C 1
ATOM 2377 O O . LEU A 1 305 ? -4.660 -2.824 6.011 1.00 95.62 305 LEU A O 1
ATOM 2381 N N . ALA A 1 306 ? -3.249 -2.919 4.268 1.00 95.44 306 ALA A N 1
ATOM 2382 C CA . ALA A 1 306 ? -4.038 -2.058 3.391 1.00 95.44 306 ALA A CA 1
ATOM 2383 C C . ALA A 1 306 ? -5.393 -2.698 3.055 1.00 95.44 306 ALA A C 1
ATOM 2385 O O . ALA A 1 306 ? -6.426 -2.034 3.107 1.00 95.44 306 ALA A O 1
ATOM 2386 N N . TYR A 1 307 ? -5.398 -4.007 2.795 1.00 94.69 307 TYR A N 1
ATOM 2387 C CA . TYR A 1 307 ? -6.617 -4.766 2.558 1.00 94.69 307 TYR A CA 1
ATOM 2388 C C . TYR A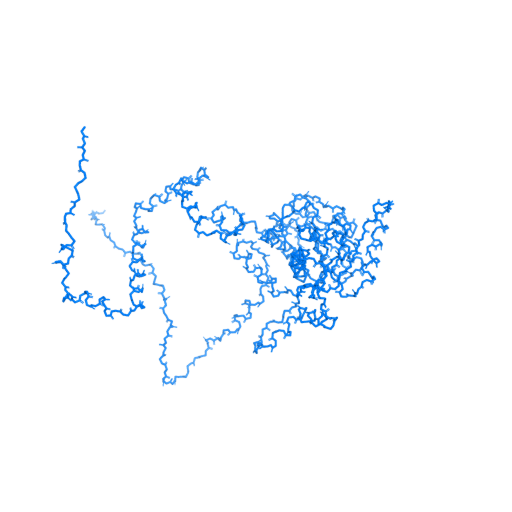 1 307 ? -7.566 -4.720 3.761 1.00 94.69 307 TYR A C 1
ATOM 2390 O O . TYR A 1 307 ? -8.748 -4.406 3.619 1.00 94.69 307 TYR A O 1
ATOM 2398 N N . MET A 1 308 ? -7.029 -4.966 4.958 1.00 95.00 308 MET A N 1
ATOM 2399 C CA . MET A 1 308 ? -7.792 -4.864 6.202 1.00 95.00 308 MET A CA 1
ATOM 2400 C C . MET A 1 308 ? -8.271 -3.434 6.468 1.00 95.00 308 MET A C 1
ATOM 2402 O O . MET A 1 308 ? -9.383 -3.251 6.957 1.00 95.00 308 MET A O 1
ATOM 2406 N N . ALA A 1 309 ? -7.458 -2.423 6.144 1.00 95.31 309 ALA A N 1
ATOM 2407 C CA . ALA A 1 309 ? -7.789 -1.022 6.383 1.00 95.31 309 ALA A CA 1
ATOM 2408 C C . ALA A 1 309 ? -8.994 -0.582 5.560 1.00 95.31 309 ALA A C 1
ATOM 2410 O O . ALA A 1 309 ? -9.886 0.060 6.107 1.00 95.31 309 ALA A O 1
ATOM 2411 N N . ASP A 1 310 ? -9.064 -0.968 4.288 1.00 94.00 310 ASP A N 1
ATOM 2412 C CA . ASP A 1 310 ? -10.218 -0.637 3.453 1.00 94.00 310 ASP A CA 1
ATOM 2413 C C . ASP A 1 310 ? -11.503 -1.314 3.954 1.00 94.00 310 ASP A C 1
ATOM 2415 O O . ASP A 1 310 ? -12.528 -0.651 4.106 1.00 94.00 310 ASP A O 1
ATOM 2419 N N . ILE A 1 311 ? -11.432 -2.601 4.328 1.00 94.38 311 ILE A N 1
ATOM 2420 C CA . ILE A 1 311 ? -12.573 -3.319 4.924 1.00 94.38 311 ILE A CA 1
ATOM 2421 C C . ILE A 1 311 ? -13.028 -2.640 6.220 1.00 94.38 311 ILE A C 1
ATOM 2423 O O . ILE A 1 311 ? -14.227 -2.441 6.430 1.00 94.38 311 ILE A O 1
ATOM 2427 N N . ALA A 1 312 ? -12.083 -2.266 7.083 1.00 95.00 312 ALA A N 1
ATOM 2428 C CA . ALA A 1 312 ? -12.370 -1.567 8.328 1.00 95.00 312 ALA A CA 1
ATOM 2429 C C . ALA A 1 312 ? -13.019 -0.196 8.071 1.00 95.00 312 ALA A C 1
ATOM 2431 O O . ALA A 1 312 ? -13.999 0.153 8.732 1.00 95.00 312 ALA A O 1
ATOM 2432 N N . CYS A 1 313 ? -12.536 0.547 7.070 1.00 94.31 313 CYS A N 1
ATOM 2433 C CA . CYS A 1 313 ? -13.123 1.824 6.669 1.00 94.31 313 CYS A CA 1
ATOM 2434 C C . CYS A 1 313 ? -14.553 1.652 6.155 1.00 94.31 313 CYS A C 1
ATOM 2436 O O . CYS A 1 313 ? -15.444 2.406 6.548 1.00 94.31 313 CYS A O 1
ATOM 2438 N N . GLU A 1 314 ? -14.800 0.648 5.312 1.00 93.19 314 GLU A N 1
ATOM 2439 C CA . GLU A 1 314 ? -16.150 0.340 4.845 1.00 93.19 314 GLU A CA 1
ATOM 2440 C C . GLU A 1 314 ? -17.086 -0.041 5.996 1.00 93.19 314 GLU A C 1
ATOM 2442 O O . GLU A 1 314 ? -18.244 0.385 6.015 1.00 93.19 314 GLU A O 1
ATOM 2447 N N . ALA A 1 315 ? -16.612 -0.856 6.941 1.00 92.75 315 ALA A N 1
ATOM 2448 C CA . ALA A 1 315 ? -17.391 -1.269 8.103 1.00 92.75 315 ALA A CA 1
ATOM 2449 C C . ALA A 1 315 ? -17.755 -0.062 8.980 1.00 92.75 315 ALA A C 1
ATOM 2451 O O . ALA A 1 315 ? -18.927 0.126 9.307 1.00 92.75 315 ALA A O 1
ATOM 2452 N N . GLN A 1 316 ? -16.782 0.799 9.291 1.00 92.31 316 GLN A N 1
ATOM 2453 C CA . GLN A 1 316 ? -17.006 2.017 10.071 1.00 92.31 316 GLN A CA 1
ATOM 2454 C C . GLN A 1 316 ? -17.953 2.991 9.356 1.00 92.31 316 GLN A C 1
ATOM 2456 O O . GLN A 1 316 ? -18.843 3.555 9.990 1.00 92.31 316 GLN A O 1
ATOM 2461 N N . LEU A 1 317 ? -17.829 3.153 8.036 1.00 90.44 317 LEU A N 1
ATOM 2462 C CA . LEU A 1 317 ? -18.736 4.001 7.261 1.00 90.44 317 LEU A CA 1
ATOM 2463 C C . LEU A 1 317 ? -20.185 3.489 7.309 1.00 90.44 317 LEU A C 1
ATOM 2465 O O . LEU A 1 317 ? -21.112 4.281 7.474 1.00 90.44 317 LEU A O 1
ATOM 2469 N N . LYS A 1 318 ? -20.383 2.168 7.208 1.00 88.94 318 LYS A N 1
ATOM 2470 C CA . LYS A 1 318 ? -21.707 1.532 7.330 1.00 88.94 318 LYS A CA 1
ATOM 2471 C C . LYS A 1 318 ? -22.281 1.687 8.744 1.00 88.94 318 LYS A C 1
ATOM 2473 O O . LYS A 1 318 ? -23.484 1.890 8.881 1.00 88.94 318 LYS A O 1
ATOM 2478 N N . LEU A 1 319 ? -21.436 1.636 9.776 1.00 86.19 319 LEU A N 1
ATOM 2479 C CA . LEU A 1 319 ? -21.840 1.840 11.171 1.00 86.19 319 LEU A CA 1
ATOM 2480 C C . LEU A 1 319 ? -22.209 3.294 11.478 1.00 86.19 319 LEU A C 1
ATOM 2482 O O . LEU A 1 319 ? -23.176 3.528 12.195 1.00 86.19 319 LEU A O 1
ATOM 2486 N N . ASN A 1 320 ? -21.515 4.273 10.894 1.00 77.00 320 ASN A N 1
ATOM 2487 C CA . ASN A 1 320 ? -21.821 5.692 11.107 1.00 77.00 320 ASN A CA 1
ATOM 2488 C C . ASN A 1 320 ? -23.251 6.075 10.683 1.00 77.00 320 ASN A C 1
ATOM 2490 O O . ASN A 1 320 ? -23.806 7.033 11.214 1.00 77.00 320 ASN A O 1
ATOM 2494 N N . ALA A 1 321 ? -23.874 5.319 9.774 1.00 77.81 321 ALA A N 1
ATOM 2495 C CA . ALA A 1 321 ? -25.274 5.517 9.400 1.00 77.81 321 ALA A CA 1
ATOM 2496 C C . ALA A 1 321 ? -26.273 5.178 10.531 1.00 77.81 321 ALA A C 1
ATOM 2498 O O . ALA A 1 321 ? -27.414 5.631 10.477 1.00 77.81 321 ALA A O 1
ATOM 2499 N N . MET A 1 322 ? -25.858 4.401 11.540 1.00 74.81 322 MET A N 1
ATOM 2500 C CA . MET A 1 322 ? -26.700 3.937 12.654 1.00 74.81 322 MET A CA 1
ATOM 2501 C C . MET A 1 322 ? -26.669 4.870 13.881 1.00 74.81 322 MET A C 1
ATOM 2503 O O . MET A 1 322 ? -27.480 4.699 14.785 1.00 74.81 322 MET A O 1
ATOM 2507 N N . GLY A 1 323 ? -25.784 5.875 13.900 1.00 69.38 323 GLY A N 1
ATOM 2508 C CA . GLY A 1 323 ? -25.586 6.785 15.036 1.00 69.38 323 GLY A CA 1
ATOM 2509 C C . GLY A 1 323 ? -24.533 6.292 16.040 1.00 69.38 323 GLY A C 1
ATOM 2510 O O . GLY A 1 323 ? -24.312 5.096 16.205 1.00 69.38 323 GLY A O 1
ATOM 2511 N N . SER A 1 324 ? -23.843 7.231 16.697 1.00 70.88 324 SER A N 1
ATOM 2512 C CA . SER A 1 324 ? -22.702 6.953 17.587 1.00 70.88 324 SER A CA 1
ATOM 2513 C C . SER A 1 324 ? -23.081 6.439 18.976 1.00 70.88 324 SER A C 1
ATOM 2515 O O . SER A 1 324 ? -22.254 5.817 19.636 1.00 70.88 324 SER A O 1
ATOM 2517 N N . ASP A 1 325 ? -24.305 6.704 19.428 1.00 72.00 325 ASP A N 1
ATOM 2518 C CA . ASP A 1 325 ? -24.680 6.573 20.843 1.00 72.00 325 ASP A CA 1
ATOM 2519 C C . ASP A 1 325 ? -24.848 5.113 21.301 1.00 72.00 325 ASP A C 1
ATOM 2521 O O . ASP A 1 325 ? -24.802 4.831 22.497 1.00 72.00 325 ASP A O 1
ATOM 2525 N N . GLU A 1 326 ? -24.980 4.173 20.361 1.00 76.12 326 GLU A N 1
ATOM 2526 C CA . GLU A 1 326 ? -25.060 2.730 20.632 1.00 76.12 326 GLU A CA 1
ATOM 2527 C C . GLU A 1 326 ? -23.726 1.990 20.399 1.00 76.12 326 GLU A C 1
ATOM 2529 O O . GLU A 1 326 ? -23.649 0.771 20.582 1.00 76.12 326 GLU A O 1
ATOM 2534 N N . LEU A 1 327 ? -22.656 2.690 19.997 1.00 82.19 327 LEU A N 1
ATOM 2535 C CA . LEU A 1 327 ? -21.375 2.052 19.682 1.00 82.19 327 LEU A CA 1
ATOM 2536 C C . LEU A 1 327 ? -20.618 1.655 20.955 1.00 82.19 327 LEU A C 1
ATOM 2538 O O . LEU A 1 327 ? -20.133 2.495 21.713 1.00 82.19 327 LEU A O 1
ATOM 2542 N N . VAL A 1 328 ? -20.443 0.348 21.149 1.00 86.00 328 VAL A N 1
ATOM 2543 C CA . VAL A 1 328 ? -19.606 -0.209 22.216 1.00 86.00 328 VAL A CA 1
ATOM 2544 C C . VAL A 1 328 ? -18.215 -0.509 21.667 1.00 86.00 328 VAL A C 1
ATOM 2546 O O . VAL A 1 328 ? -18.050 -1.367 20.800 1.00 86.00 328 VAL A O 1
ATOM 2549 N N . LEU A 1 329 ? -17.202 0.178 22.196 1.00 87.81 329 LEU A N 1
ATOM 2550 C CA . LEU A 1 329 ? -15.809 -0.090 21.846 1.00 87.81 329 LEU A CA 1
ATOM 2551 C C . LEU A 1 329 ? -15.298 -1.356 22.559 1.00 87.81 329 LEU A C 1
ATOM 2553 O O . LEU A 1 329 ? -15.516 -1.503 23.766 1.00 87.81 329 LEU A O 1
ATOM 2557 N N . PRO A 1 330 ? -14.584 -2.257 21.858 1.00 90.31 330 PRO A N 1
ATOM 2558 C CA . PRO A 1 330 ? -13.927 -3.399 22.486 1.00 90.31 330 PRO A CA 1
ATOM 2559 C C . PRO A 1 330 ? -12.911 -2.963 23.549 1.00 90.31 330 PRO A C 1
ATOM 2561 O O . PRO A 1 330 ? -12.232 -1.945 23.392 1.00 90.31 330 PRO A O 1
ATOM 2564 N N . SER A 1 331 ? -12.750 -3.765 24.607 1.00 92.88 331 SER A N 1
ATOM 2565 C CA . SER A 1 331 ? -11.737 -3.512 25.638 1.00 92.88 331 SER A CA 1
ATOM 2566 C C . SER A 1 331 ? -10.321 -3.535 25.054 1.00 92.88 331 SER A C 1
ATOM 2568 O O . SER A 1 331 ? -10.047 -4.231 24.073 1.00 92.88 331 SER A O 1
ATOM 2570 N N . GLN A 1 332 ? -9.387 -2.819 25.685 1.00 90.06 332 GLN A N 1
ATOM 2571 C CA . GLN A 1 332 ? -8.004 -2.761 25.200 1.00 90.06 332 GLN A CA 1
ATOM 2572 C C . GLN A 1 332 ? -7.331 -4.144 25.164 1.00 90.06 332 GLN A C 1
ATOM 2574 O O . GLN A 1 332 ? -6.514 -4.423 24.290 1.00 90.06 332 GLN A O 1
ATOM 2579 N N . GLU A 1 333 ? -7.706 -5.035 26.084 1.00 90.94 333 GLU A N 1
ATOM 2580 C CA . GLU A 1 333 ? -7.249 -6.428 26.105 1.00 90.94 333 GLU A CA 1
ATOM 2581 C C . GLU A 1 333 ? -7.714 -7.198 24.865 1.00 90.94 333 GLU A C 1
ATOM 2583 O O . GLU A 1 333 ? -6.899 -7.861 24.220 1.00 90.94 333 GLU A O 1
ATOM 2588 N N . ALA A 1 334 ? -8.989 -7.059 24.483 1.00 89.56 334 ALA A N 1
ATOM 2589 C CA . ALA A 1 334 ? -9.533 -7.691 23.284 1.00 89.56 334 ALA A CA 1
ATOM 2590 C C . ALA A 1 334 ? -8.858 -7.157 22.010 1.00 89.56 334 ALA A C 1
ATOM 2592 O O . ALA A 1 334 ? -8.487 -7.942 21.134 1.00 89.56 334 ALA A O 1
ATOM 2593 N N . GLN A 1 335 ? -8.622 -5.842 21.940 1.00 90.81 335 GLN A N 1
ATOM 2594 C CA . GLN A 1 335 ? -7.894 -5.217 20.830 1.00 90.81 335 GLN A CA 1
ATOM 2595 C C . GLN A 1 335 ? -6.464 -5.771 20.714 1.00 90.81 335 GLN A C 1
ATOM 2597 O O . GLN A 1 335 ? -6.044 -6.200 19.638 1.00 90.81 335 GLN A O 1
ATOM 2602 N N . ASN A 1 336 ? -5.730 -5.837 21.830 1.00 89.06 336 ASN A N 1
ATOM 2603 C CA . ASN A 1 336 ? -4.364 -6.365 21.860 1.00 89.06 336 ASN A CA 1
ATOM 2604 C C . ASN A 1 336 ? -4.312 -7.857 21.492 1.00 89.06 336 ASN A C 1
ATOM 2606 O O . ASN A 1 336 ? -3.402 -8.292 20.782 1.00 89.06 336 ASN A O 1
ATOM 2610 N N . GLN A 1 337 ? -5.289 -8.650 21.939 1.00 88.69 337 GLN A N 1
ATOM 2611 C CA . GLN A 1 337 ? -5.387 -10.066 21.591 1.00 88.69 337 GLN A CA 1
ATOM 2612 C C . GLN A 1 337 ? -5.653 -10.261 20.093 1.00 88.69 337 GLN A C 1
ATOM 2614 O O . GLN A 1 337 ? -4.953 -11.047 19.450 1.00 88.69 337 GLN A O 1
ATOM 2619 N N . ALA A 1 338 ? -6.614 -9.528 19.525 1.00 88.62 338 ALA A N 1
ATOM 2620 C CA . ALA A 1 338 ? -6.920 -9.579 18.098 1.00 88.62 338 ALA A CA 1
ATOM 2621 C C . ALA A 1 338 ? -5.711 -9.163 17.245 1.00 88.62 338 ALA A C 1
ATOM 2623 O O . ALA A 1 338 ? -5.375 -9.853 16.278 1.00 88.62 338 ALA A O 1
ATOM 2624 N N . MET A 1 339 ? -5.001 -8.105 17.650 1.00 87.69 339 MET A N 1
ATOM 2625 C CA . MET A 1 339 ? -3.761 -7.671 17.006 1.00 87.69 339 MET A CA 1
ATOM 2626 C C . MET A 1 339 ? -2.688 -8.764 17.031 1.00 87.69 339 MET A C 1
ATOM 2628 O O . MET A 1 339 ? -2.080 -9.062 16.002 1.00 87.69 339 MET A O 1
ATOM 2632 N N . ASN A 1 340 ? -2.468 -9.397 18.184 1.00 86.25 340 ASN A N 1
ATOM 2633 C CA . ASN A 1 340 ? -1.451 -10.436 18.335 1.00 86.25 340 ASN A CA 1
ATOM 2634 C C . ASN A 1 340 ? -1.758 -11.685 17.504 1.00 86.25 340 ASN A C 1
ATOM 2636 O O . ASN A 1 340 ? -0.848 -12.223 16.874 1.00 86.25 340 ASN A O 1
ATOM 2640 N N . VAL A 1 341 ? -3.015 -12.132 17.477 1.00 83.94 341 VAL A N 1
ATOM 2641 C CA . VAL A 1 341 ? -3.427 -13.313 16.702 1.00 83.94 341 VAL A CA 1
ATOM 2642 C C . VAL A 1 341 ? -3.388 -13.015 15.203 1.00 83.94 341 VAL A C 1
ATOM 2644 O O . VAL A 1 341 ? -2.808 -13.786 14.441 1.00 83.94 341 VAL A O 1
ATOM 2647 N N . GLY A 1 342 ? -3.941 -11.877 14.773 1.00 81.00 342 GLY A N 1
ATOM 2648 C CA . GLY A 1 342 ? -3.996 -11.515 13.355 1.00 81.00 342 GLY A CA 1
ATOM 2649 C C . GLY A 1 342 ? -2.626 -11.240 12.738 1.00 81.00 342 GLY A C 1
ATOM 2650 O O . GLY A 1 342 ? -2.409 -11.556 11.571 1.00 81.00 342 GLY A O 1
ATOM 2651 N N . ARG A 1 343 ? -1.675 -10.708 13.519 1.00 82.50 343 ARG A N 1
ATOM 2652 C CA . ARG A 1 343 ? -0.303 -10.446 13.052 1.00 82.50 343 ARG A CA 1
ATOM 2653 C C . ARG A 1 343 ? 0.621 -11.670 13.107 1.00 82.50 343 ARG A C 1
ATOM 2655 O O . ARG A 1 343 ? 1.706 -11.626 12.529 1.00 82.50 343 ARG A O 1
ATOM 2662 N N . ASN A 1 344 ? 0.208 -12.764 13.756 1.00 77.50 344 ASN A N 1
ATOM 2663 C CA . ASN A 1 344 ? 1.005 -13.987 13.908 1.00 77.50 344 ASN A CA 1
ATOM 2664 C C . ASN A 1 344 ? 0.270 -15.225 13.353 1.00 77.50 344 ASN A C 1
ATOM 2666 O O . ASN A 1 344 ? -0.249 -16.037 14.126 1.00 77.50 344 ASN A O 1
ATOM 2670 N N . PRO A 1 345 ? 0.286 -15.447 12.023 1.00 60.91 345 PRO A N 1
ATOM 2671 C CA . PRO A 1 345 ? -0.428 -16.565 11.396 1.00 60.91 345 PRO A CA 1
ATOM 2672 C C . PRO A 1 345 ? 0.057 -17.946 11.875 1.00 60.91 345 PRO A C 1
ATOM 2674 O O . PRO A 1 345 ? -0.706 -18.913 11.857 1.00 60.91 345 PRO A O 1
ATOM 2677 N N . SER A 1 346 ? 1.296 -18.050 12.374 1.00 55.50 346 SER A N 1
ATOM 2678 C CA . SER A 1 346 ? 1.840 -19.283 12.958 1.00 55.50 346 SER A CA 1
ATOM 2679 C C . SER A 1 346 ? 1.029 -19.792 14.157 1.00 55.50 346 SER A C 1
ATOM 2681 O O . SER A 1 346 ? 0.987 -20.997 14.374 1.00 55.50 346 SER A O 1
ATOM 2683 N N . GLN A 1 347 ? 0.352 -18.920 14.918 1.00 50.12 347 GLN A N 1
ATOM 2684 C CA . GLN A 1 347 ? -0.496 -19.358 16.036 1.00 50.12 347 GLN A CA 1
ATOM 2685 C C . GLN A 1 347 ? -1.788 -20.032 15.558 1.00 50.12 347 GLN A C 1
ATOM 2687 O O . GLN A 1 347 ? -2.261 -20.966 16.199 1.00 50.12 347 GLN A O 1
ATOM 2692 N N . VAL A 1 348 ? -2.322 -19.621 14.404 1.00 49.69 348 VAL A N 1
ATOM 2693 C CA . VAL A 1 348 ? -3.511 -20.240 13.797 1.00 49.69 348 VAL A CA 1
ATOM 2694 C C . VAL A 1 348 ? -3.160 -21.600 13.179 1.00 49.69 348 VAL A C 1
ATOM 2696 O O . VAL A 1 348 ? -3.946 -22.541 13.263 1.00 49.69 348 VAL A O 1
ATOM 2699 N N . GLN A 1 349 ? -1.947 -21.748 12.631 1.00 48.75 349 GLN A N 1
ATOM 2700 C CA . GLN A 1 349 ? -1.467 -23.023 12.078 1.00 48.75 349 GLN A CA 1
ATOM 2701 C C . GLN A 1 349 ? -1.295 -24.127 13.134 1.00 48.75 349 GLN A C 1
ATOM 2703 O O . GLN A 1 349 ? -1.464 -25.294 12.795 1.00 48.75 349 GLN A O 1
ATOM 2708 N N . MET A 1 350 ? -1.046 -23.791 14.407 1.00 41.28 350 MET A N 1
ATOM 2709 C CA . MET A 1 350 ? -0.902 -24.775 15.499 1.00 41.28 350 MET A CA 1
ATOM 2710 C C . MET A 1 350 ? -2.205 -25.523 15.837 1.00 41.28 350 MET A C 1
ATOM 2712 O O . MET A 1 350 ? -2.158 -26.533 16.534 1.00 41.28 350 MET A O 1
ATOM 2716 N N . ALA A 1 351 ? -3.363 -25.069 15.339 1.00 44.34 351 ALA A N 1
ATOM 2717 C CA . ALA A 1 351 ? -4.628 -25.798 15.471 1.00 44.34 351 ALA A CA 1
ATOM 2718 C C . ALA A 1 351 ? -4.747 -26.977 14.483 1.00 44.34 351 ALA A C 1
ATOM 2720 O O . ALA A 1 351 ? -5.567 -27.874 14.677 1.00 44.34 351 ALA A O 1
ATOM 2721 N N . SER A 1 352 ? -3.920 -27.006 13.434 1.00 45.44 352 SER A N 1
ATOM 2722 C CA . SER A 1 352 ? -3.832 -28.115 12.486 1.00 45.44 352 SER A CA 1
ATOM 2723 C C . SER A 1 352 ? -2.455 -28.765 12.606 1.00 45.44 352 SER A C 1
ATOM 2725 O O . SER A 1 352 ? -1.454 -28.116 12.337 1.00 45.44 352 SER A O 1
ATOM 2727 N N . ASN A 1 353 ? -2.382 -30.048 12.968 1.00 43.50 353 ASN A N 1
ATOM 2728 C CA . ASN A 1 353 ? -1.142 -30.841 13.095 1.00 43.50 353 ASN A CA 1
ATOM 2729 C C . ASN A 1 353 ? -0.371 -31.057 11.763 1.00 43.50 353 ASN A C 1
ATOM 2731 O O . ASN A 1 353 ? 0.256 -32.095 11.554 1.00 43.50 353 ASN A O 1
ATOM 2735 N N . VAL A 1 354 ? -0.418 -30.110 10.827 1.00 50.84 354 VAL A N 1
ATOM 2736 C CA . VAL A 1 354 ? 0.245 -30.174 9.526 1.00 50.84 354 VAL A CA 1
ATOM 2737 C C . VAL A 1 354 ? 1.501 -29.311 9.592 1.00 50.84 354 VAL A C 1
ATOM 2739 O O . VAL A 1 354 ? 1.416 -28.091 9.705 1.00 50.84 354 VAL A O 1
ATOM 2742 N N . GLN A 1 355 ? 2.675 -29.944 9.506 1.00 53.47 355 GLN A N 1
ATOM 2743 C CA . GLN A 1 355 ? 3.962 -29.261 9.339 1.00 53.47 355 GLN A CA 1
ATOM 2744 C C . GLN A 1 355 ? 3.997 -28.561 7.969 1.00 53.47 355 GLN A C 1
ATOM 2746 O O . GLN A 1 355 ? 4.466 -29.109 6.974 1.00 53.47 355 GLN A O 1
ATOM 2751 N N . GLY A 1 356 ? 3.414 -27.367 7.901 1.00 58.84 356 GLY A N 1
ATOM 2752 C CA . GLY A 1 356 ? 3.424 -26.504 6.726 1.00 58.84 356 GLY A CA 1
ATOM 2753 C C . GLY A 1 356 ? 4.627 -25.554 6.705 1.00 58.84 356 GLY A C 1
ATOM 2754 O O . GLY A 1 356 ? 5.314 -25.384 7.715 1.00 58.84 356 GLY A O 1
ATOM 2755 N N . PRO A 1 357 ? 4.899 -24.901 5.561 1.00 62.56 357 PRO A N 1
ATOM 2756 C CA . PRO A 1 357 ? 5.906 -23.851 5.493 1.00 62.56 357 PRO A CA 1
ATOM 2757 C C . PRO A 1 357 ? 5.530 -22.688 6.423 1.00 62.56 357 PRO A C 1
ATOM 2759 O O . PRO A 1 357 ? 4.387 -22.233 6.432 1.00 62.56 357 PRO A O 1
ATOM 2762 N N . SER A 1 358 ? 6.510 -22.195 7.188 1.00 71.00 358 SER A N 1
ATOM 2763 C CA . SER A 1 358 ? 6.340 -21.018 8.045 1.00 71.00 358 SER A CA 1
ATOM 2764 C C . SER A 1 358 ? 6.182 -19.766 7.177 1.00 71.00 358 SER A C 1
ATOM 2766 O O . SER A 1 358 ? 7.082 -19.412 6.407 1.00 71.00 358 SER A O 1
ATOM 2768 N N . PHE A 1 359 ? 5.022 -19.118 7.276 1.00 81.25 359 PHE A N 1
ATOM 2769 C CA . PHE A 1 359 ? 4.731 -17.853 6.606 1.00 81.25 359 PHE A CA 1
ATOM 2770 C C . PHE A 1 359 ? 4.919 -16.692 7.575 1.00 81.25 359 PHE A C 1
ATOM 2772 O O . PHE A 1 359 ? 4.488 -16.754 8.729 1.00 81.25 359 PHE A O 1
ATOM 2779 N N . LYS A 1 360 ? 5.536 -15.613 7.091 1.00 86.06 360 LYS A N 1
ATOM 2780 C CA . LYS A 1 360 ? 5.527 -14.329 7.792 1.00 86.06 360 LYS A CA 1
ATOM 2781 C C . LYS A 1 360 ? 4.187 -13.631 7.566 1.00 86.06 360 LYS A C 1
ATOM 2783 O O . LYS A 1 360 ? 3.402 -14.015 6.700 1.00 86.06 360 LYS A O 1
ATOM 2788 N N . PHE A 1 361 ? 3.943 -12.595 8.357 1.00 87.50 361 PHE A N 1
ATOM 2789 C CA . PHE A 1 361 ? 2.711 -11.819 8.319 1.00 87.50 361 PHE A CA 1
ATOM 2790 C C . PHE A 1 361 ? 2.372 -11.328 6.894 1.00 87.50 361 PHE A C 1
ATOM 2792 O O . PHE A 1 361 ? 3.198 -10.682 6.249 1.00 87.50 361 PHE A O 1
ATOM 2799 N N . GLY A 1 362 ? 1.182 -11.690 6.399 1.00 88.38 362 GLY A N 1
ATOM 2800 C CA . GLY A 1 362 ? 0.665 -11.349 5.066 1.00 88.38 362 GLY A CA 1
ATOM 2801 C C . GLY A 1 362 ? 1.194 -12.190 3.892 1.00 88.38 362 GLY A C 1
ATOM 2802 O O . GLY A 1 362 ? 0.670 -12.084 2.784 1.00 88.38 362 GLY A O 1
ATOM 2803 N N . GLU A 1 363 ? 2.219 -13.036 4.079 1.00 90.62 363 GLU A N 1
ATOM 2804 C CA . GLU A 1 363 ? 2.834 -13.777 2.963 1.00 90.62 363 GLU A CA 1
ATOM 2805 C C . GLU A 1 363 ? 1.926 -14.877 2.391 1.00 90.62 363 GLU A C 1
ATOM 2807 O O . GLU A 1 363 ? 1.970 -15.135 1.187 1.00 90.62 363 GLU A O 1
ATOM 2812 N N . LEU A 1 364 ? 1.115 -15.533 3.227 1.00 88.56 364 LEU A N 1
ATOM 2813 C CA . LEU A 1 364 ? 0.241 -16.629 2.796 1.00 88.56 364 LEU A CA 1
ATOM 2814 C C . LEU A 1 364 ? -0.878 -16.115 1.881 1.00 88.56 364 LEU A C 1
ATOM 2816 O O . LEU A 1 364 ? -1.116 -16.668 0.801 1.00 88.56 364 LEU A O 1
ATOM 2820 N N . GLU A 1 365 ? -1.544 -15.046 2.311 1.00 89.69 365 GLU A N 1
ATOM 2821 C CA . GLU A 1 365 ? -2.607 -14.359 1.584 1.00 89.69 365 GLU A CA 1
ATOM 2822 C C . GLU A 1 365 ? -2.063 -13.763 0.286 1.00 89.69 365 GLU A C 1
ATOM 2824 O O . GLU A 1 365 ? -2.667 -13.919 -0.780 1.00 89.69 365 GLU A O 1
ATOM 2829 N N . PHE A 1 366 ? -0.879 -13.147 0.352 1.00 94.19 366 PHE A N 1
ATOM 2830 C CA . PHE A 1 366 ? -0.217 -12.608 -0.828 1.00 94.19 366 PHE A CA 1
ATOM 2831 C C . PHE A 1 366 ? 0.113 -13.710 -1.841 1.00 94.19 366 PHE A C 1
ATOM 2833 O O . PHE A 1 366 ? -0.227 -13.576 -3.017 1.00 94.19 366 PHE A O 1
ATOM 2840 N N . GLU A 1 367 ? 0.689 -14.839 -1.410 1.00 92.81 367 GLU A N 1
ATOM 2841 C CA . GLU A 1 367 ? 0.977 -15.973 -2.301 1.00 92.81 367 GLU A CA 1
ATOM 2842 C C . GLU A 1 367 ? -0.310 -16.526 -2.949 1.00 92.81 367 GLU A C 1
ATOM 2844 O O . GLU A 1 367 ? -0.308 -16.910 -4.124 1.00 92.81 367 GLU A O 1
ATOM 2849 N N . ALA A 1 368 ? -1.434 -16.537 -2.225 1.00 91.19 368 ALA A N 1
ATOM 2850 C CA . ALA A 1 368 ? -2.730 -16.923 -2.784 1.00 91.19 368 ALA A CA 1
ATOM 2851 C C . ALA A 1 368 ? -3.209 -15.973 -3.891 1.00 91.19 368 ALA A C 1
ATOM 2853 O O . ALA A 1 368 ? -3.692 -16.438 -4.930 1.00 91.19 368 ALA A O 1
ATOM 2854 N N . LEU A 1 369 ? -3.024 -14.665 -3.715 1.00 93.62 369 LEU A N 1
ATOM 2855 C CA . LEU A 1 369 ? -3.341 -13.666 -4.738 1.00 93.62 369 LEU A CA 1
ATOM 2856 C C . LEU A 1 369 ? -2.424 -13.783 -5.958 1.00 93.62 369 LEU A C 1
ATOM 2858 O O . LEU A 1 369 ? -2.905 -13.653 -7.084 1.00 93.62 369 LEU A O 1
ATOM 2862 N N . MET A 1 370 ? -1.145 -14.117 -5.768 1.00 95.19 370 MET A N 1
ATOM 2863 C CA . MET A 1 370 ? -0.237 -14.375 -6.892 1.00 95.19 370 MET A CA 1
ATOM 2864 C C . MET A 1 370 ? -0.731 -15.545 -7.747 1.00 95.19 370 MET A C 1
ATOM 2866 O O . MET A 1 370 ? -0.775 -15.421 -8.971 1.00 95.19 370 MET A O 1
ATOM 2870 N N . ARG A 1 371 ? -1.217 -16.635 -7.126 1.00 92.00 371 ARG A N 1
ATOM 2871 C CA . ARG A 1 371 ? -1.815 -17.761 -7.872 1.00 92.00 371 ARG A CA 1
ATOM 2872 C C . ARG A 1 371 ? -3.013 -17.314 -8.706 1.00 92.00 371 ARG A C 1
ATOM 2874 O O . ARG A 1 371 ? -3.169 -17.768 -9.836 1.00 92.00 371 ARG A O 1
ATOM 2881 N N . ARG A 1 372 ? -3.846 -16.420 -8.164 1.00 89.94 372 ARG A N 1
ATOM 2882 C CA . ARG A 1 372 ? -4.998 -15.855 -8.880 1.00 89.94 372 ARG A CA 1
ATOM 2883 C C . ARG A 1 372 ? -4.560 -14.991 -10.067 1.00 89.94 372 ARG A C 1
ATOM 2885 O O . ARG A 1 372 ? -5.130 -15.130 -11.145 1.00 89.94 372 ARG A O 1
ATOM 2892 N N . LEU A 1 373 ? -3.547 -14.143 -9.889 1.00 92.06 373 LEU A N 1
ATOM 2893 C CA . LEU A 1 373 ? -2.974 -13.333 -10.969 1.00 92.06 373 LEU A CA 1
ATOM 2894 C C . LEU A 1 373 ? -2.355 -14.200 -12.072 1.00 92.06 373 LEU A C 1
ATOM 2896 O O . LEU A 1 373 ? -2.620 -13.991 -13.255 1.00 92.06 373 LEU A O 1
ATOM 2900 N N . ASP A 1 374 ? -1.559 -15.200 -11.703 1.00 91.88 374 ASP A N 1
ATOM 2901 C CA . ASP A 1 374 ? -0.917 -16.085 -12.675 1.00 91.88 374 ASP A CA 1
ATOM 2902 C C . ASP A 1 374 ? -1.934 -16.947 -13.426 1.00 91.88 374 ASP A C 1
ATOM 2904 O O . ASP A 1 374 ? -1.799 -17.116 -14.639 1.00 91.88 374 ASP A O 1
ATOM 2908 N N . ALA A 1 375 ? -2.989 -17.419 -12.752 1.00 87.88 375 ALA A N 1
ATOM 2909 C CA . ALA A 1 375 ? -4.103 -18.114 -13.397 1.00 87.88 375 ALA A CA 1
ATOM 2910 C C . ALA A 1 375 ? -4.849 -17.221 -14.407 1.00 87.88 375 ALA A C 1
ATOM 2912 O O . ALA A 1 375 ? -5.338 -17.718 -15.418 1.00 87.88 375 ALA A O 1
ATOM 2913 N N . ALA A 1 376 ? -4.892 -15.908 -14.166 1.00 87.25 376 ALA A N 1
ATOM 2914 C CA . ALA A 1 376 ? -5.431 -14.918 -15.097 1.00 87.25 376 ALA A CA 1
ATOM 2915 C C . ALA A 1 376 ? -4.429 -14.482 -16.192 1.00 87.25 376 ALA A C 1
ATOM 2917 O O . ALA A 1 376 ? -4.769 -13.661 -17.040 1.00 87.25 376 ALA A O 1
ATOM 2918 N N . GLY A 1 377 ? -3.208 -15.030 -16.208 1.00 88.06 377 GLY A N 1
ATOM 2919 C CA . GLY A 1 377 ? -2.210 -14.790 -17.254 1.00 88.06 377 GLY A CA 1
ATOM 2920 C C . GLY A 1 377 ? -1.255 -13.618 -17.006 1.00 88.06 377 GLY A C 1
ATOM 2921 O O . GLY A 1 377 ? -0.443 -13.324 -17.882 1.00 88.06 377 GLY A O 1
ATOM 2922 N N . TYR A 1 378 ? -1.288 -12.980 -15.829 1.00 89.94 378 TYR A N 1
ATOM 2923 C CA . TYR A 1 378 ? -0.448 -11.810 -15.526 1.00 89.94 378 TYR A CA 1
ATOM 2924 C C . TYR A 1 378 ? 1.043 -12.122 -15.342 1.00 89.94 378 TYR A C 1
ATOM 2926 O O . TYR A 1 378 ? 1.840 -11.192 -15.330 1.00 89.94 378 TYR A O 1
ATOM 2934 N N . ARG A 1 379 ? 1.451 -13.393 -15.209 1.00 91.88 379 ARG A N 1
ATOM 2935 C CA . ARG A 1 379 ? 2.866 -13.808 -15.078 1.00 91.88 379 ARG A CA 1
ATOM 2936 C C . ARG A 1 379 ? 3.637 -12.934 -14.075 1.00 91.88 379 ARG A C 1
ATOM 2938 O O . ARG A 1 379 ? 4.576 -12.228 -14.435 1.00 91.88 379 ARG A O 1
ATOM 2945 N N . THR A 1 380 ? 3.231 -12.991 -12.814 1.00 92.88 380 THR A N 1
ATOM 2946 C CA . THR A 1 380 ? 3.789 -12.242 -11.675 1.00 92.88 380 THR A CA 1
ATOM 2947 C C . THR A 1 380 ? 5.288 -12.456 -11.480 1.00 92.88 380 THR A C 1
ATOM 2949 O O . THR A 1 380 ? 5.972 -11.579 -10.966 1.00 92.88 380 THR A O 1
ATOM 2952 N N . GLY A 1 381 ? 5.815 -13.627 -11.857 1.00 89.44 381 GLY A N 1
ATOM 2953 C CA . GLY A 1 381 ? 7.187 -14.021 -11.524 1.00 89.44 381 GLY A CA 1
ATOM 2954 C C . GLY A 1 381 ? 7.375 -14.382 -10.046 1.00 89.44 381 GLY A C 1
ATOM 2955 O O . GLY A 1 381 ? 8.511 -14.444 -9.574 1.00 89.44 381 GLY A O 1
ATOM 2956 N N . HIS A 1 382 ? 6.284 -14.616 -9.307 1.00 92.12 382 HIS A N 1
ATOM 2957 C CA . HIS A 1 382 ? 6.337 -14.983 -7.897 1.00 92.12 382 HIS A CA 1
ATOM 2958 C C . HIS A 1 382 ? 6.895 -16.399 -7.680 1.00 92.12 382 HIS A C 1
ATOM 2960 O O . HIS A 1 382 ? 6.647 -17.322 -8.457 1.00 92.12 382 HIS A O 1
ATOM 2966 N N . VAL A 1 383 ? 7.639 -16.585 -6.585 1.00 88.88 383 VAL A N 1
ATOM 2967 C CA . VAL A 1 383 ? 8.202 -17.885 -6.196 1.00 88.88 383 VAL A CA 1
ATOM 2968 C C . VAL A 1 383 ? 7.321 -18.515 -5.120 1.00 88.88 383 VAL A C 1
ATOM 2970 O O . VAL A 1 383 ? 7.357 -18.102 -3.966 1.00 88.88 383 VAL A O 1
ATOM 2973 N N . TYR A 1 384 ? 6.552 -19.531 -5.506 1.00 88.06 384 TYR A N 1
ATOM 2974 C CA . TYR A 1 384 ? 5.581 -20.205 -4.640 1.00 88.06 384 TYR A CA 1
ATOM 2975 C C . TYR A 1 384 ? 6.229 -21.165 -3.638 1.00 88.06 384 TYR A C 1
ATOM 2977 O O . TYR A 1 384 ? 6.948 -22.085 -4.044 1.00 88.06 384 TYR A O 1
ATOM 2985 N N . ARG A 1 385 ? 5.907 -21.015 -2.347 1.00 81.81 385 ARG A N 1
ATOM 2986 C CA . ARG A 1 385 ? 6.351 -21.922 -1.274 1.00 81.81 385 ARG A CA 1
ATOM 2987 C C . ARG A 1 385 ? 5.351 -23.049 -1.039 1.00 81.81 385 ARG A C 1
ATOM 2989 O O . ARG A 1 385 ? 5.751 -24.205 -0.893 1.00 81.81 385 ARG A O 1
ATOM 2996 N N . LEU A 1 386 ? 4.049 -22.755 -1.075 1.00 74.94 386 LEU A N 1
ATOM 2997 C CA . LEU A 1 386 ? 3.006 -23.751 -0.808 1.00 74.94 386 LEU A CA 1
ATOM 2998 C C . LEU A 1 386 ? 2.996 -24.856 -1.872 1.00 74.94 386 LEU A C 1
ATOM 3000 O O . LEU A 1 386 ? 2.854 -26.032 -1.553 1.00 74.94 386 LEU A O 1
ATOM 3004 N N . GLY A 1 387 ? 3.214 -24.497 -3.140 1.00 61.53 387 GLY A N 1
ATOM 3005 C CA . GLY A 1 387 ? 3.303 -25.466 -4.236 1.00 61.53 387 GLY A CA 1
ATOM 3006 C C . GLY A 1 387 ? 4.494 -26.427 -4.119 1.00 61.53 387 GLY A C 1
ATOM 3007 O O . GLY A 1 387 ? 4.424 -27.545 -4.627 1.00 61.53 387 GLY A O 1
ATOM 3008 N N . GLN A 1 388 ? 5.571 -26.021 -3.441 1.00 59.62 388 GLN A N 1
ATOM 3009 C CA . GLN A 1 388 ? 6.710 -26.892 -3.136 1.00 59.62 388 GLN A CA 1
ATOM 3010 C C . GLN A 1 388 ? 6.379 -27.817 -1.958 1.00 59.62 388 GLN A C 1
ATOM 3012 O O . GLN A 1 388 ? 6.591 -29.024 -2.058 1.00 59.62 388 GLN A O 1
ATOM 3017 N N . ALA A 1 389 ? 5.754 -27.284 -0.905 1.00 56.03 389 ALA A N 1
ATOM 3018 C CA . ALA A 1 389 ? 5.317 -28.064 0.253 1.00 56.03 389 ALA A CA 1
ATOM 3019 C C . ALA A 1 389 ? 4.262 -29.133 -0.107 1.00 56.03 389 ALA A C 1
ATOM 3021 O O . ALA A 1 389 ? 4.383 -30.288 0.292 1.00 56.03 389 ALA A O 1
ATOM 3022 N N . LEU A 1 390 ? 3.273 -28.801 -0.948 1.00 57.47 390 LEU A N 1
ATOM 3023 C CA . LEU A 1 390 ? 2.255 -29.758 -1.416 1.00 57.47 390 LEU A CA 1
ATOM 3024 C C . LEU A 1 390 ? 2.822 -30.856 -2.333 1.00 57.47 390 LEU A C 1
ATOM 3026 O O . LEU A 1 390 ? 2.207 -31.911 -2.480 1.00 57.47 390 LEU A O 1
ATOM 3030 N N . LYS A 1 391 ? 3.972 -30.625 -2.980 1.00 54.81 391 LYS A N 1
ATOM 3031 C CA . LYS A 1 391 ? 4.688 -31.671 -3.730 1.00 54.81 391 LYS A CA 1
ATOM 3032 C C . LYS A 1 391 ? 5.468 -32.597 -2.796 1.00 54.81 391 LYS A C 1
ATOM 3034 O O . LYS A 1 391 ? 5.496 -33.791 -3.056 1.00 54.81 391 LYS A O 1
ATOM 3039 N N . GLN A 1 392 ? 6.042 -32.063 -1.717 1.00 50.12 392 GLN A N 1
ATOM 3040 C CA . GLN A 1 392 ? 6.773 -32.832 -0.701 1.00 50.12 392 GLN A CA 1
ATOM 3041 C C . GLN A 1 392 ? 5.860 -33.723 0.157 1.00 50.12 392 GLN A C 1
ATOM 3043 O O . GLN A 1 392 ? 6.298 -34.760 0.636 1.00 50.12 392 GLN A O 1
ATOM 3048 N N . LEU A 1 393 ? 4.584 -33.357 0.311 1.00 45.69 393 LEU A N 1
ATOM 3049 C CA . LEU A 1 393 ? 3.579 -34.160 1.019 1.00 45.69 393 LEU A CA 1
ATOM 3050 C C . LEU A 1 393 ? 3.021 -35.337 0.198 1.00 45.69 393 LEU A C 1
ATOM 3052 O O . LEU A 1 393 ? 2.229 -36.119 0.723 1.00 45.69 393 LEU A O 1
ATOM 3056 N N . ARG A 1 394 ? 3.397 -35.482 -1.081 1.00 37.81 394 ARG A N 1
ATOM 3057 C CA . ARG A 1 394 ? 3.045 -36.682 -1.852 1.00 37.81 394 ARG A CA 1
ATOM 3058 C C . ARG A 1 394 ? 4.057 -37.777 -1.516 1.00 37.81 394 ARG A C 1
ATOM 3060 O O . ARG A 1 394 ? 5.242 -37.556 -1.764 1.00 37.81 394 ARG A O 1
ATOM 3067 N N . PRO A 1 395 ? 3.639 -38.940 -0.988 1.00 39.47 395 PRO A N 1
ATOM 3068 C CA . PRO A 1 395 ? 4.566 -40.040 -0.780 1.00 39.47 395 PRO A CA 1
ATOM 3069 C C . PRO A 1 395 ? 5.167 -40.450 -2.128 1.00 39.47 395 PRO A C 1
ATOM 3071 O O . PRO A 1 395 ? 4.444 -40.695 -3.096 1.00 39.47 395 PRO A O 1
ATOM 3074 N N . THR A 1 396 ? 6.496 -40.486 -2.189 1.00 39.28 396 THR A N 1
ATOM 3075 C CA . THR A 1 396 ? 7.266 -41.057 -3.293 1.00 39.28 396 THR A CA 1
ATOM 3076 C C . THR A 1 396 ? 6.875 -42.524 -3.442 1.00 39.28 396 THR A C 1
ATOM 3078 O O . THR A 1 396 ? 7.242 -43.354 -2.613 1.00 39.28 396 THR A O 1
ATOM 3081 N N . GLN A 1 397 ? 6.091 -42.850 -4.469 1.00 42.34 397 GLN A N 1
ATOM 3082 C CA . GLN A 1 397 ? 5.883 -44.234 -4.885 1.00 42.34 397 GLN A CA 1
ATOM 3083 C C . GLN A 1 397 ? 7.127 -44.708 -5.639 1.00 42.34 397 GLN A C 1
ATOM 3085 O O . GLN A 1 397 ? 7.097 -44.767 -6.856 1.00 42.34 397 GLN A O 1
ATOM 3090 N N . ASP A 1 398 ? 8.213 -44.999 -4.927 1.00 39.62 398 ASP A N 1
ATOM 3091 C CA . ASP A 1 398 ? 9.382 -45.692 -5.479 1.00 39.62 398 ASP A CA 1
ATOM 3092 C C . ASP A 1 398 ? 10.067 -46.495 -4.359 1.00 39.62 398 ASP A C 1
ATOM 3094 O O . ASP A 1 398 ? 11.058 -46.070 -3.779 1.00 39.62 398 ASP A O 1
ATOM 3098 N N . GLU A 1 399 ? 9.502 -47.660 -4.035 1.00 31.61 399 GLU A N 1
ATOM 3099 C CA . GLU A 1 399 ? 10.151 -48.755 -3.293 1.00 31.61 399 GLU A CA 1
ATOM 3100 C C . GLU A 1 399 ? 9.608 -50.078 -3.883 1.00 31.61 399 GLU A C 1
ATOM 3102 O O . GLU A 1 399 ? 8.386 -50.285 -3.907 1.00 31.61 399 GLU A O 1
ATOM 3107 N N . PRO A 1 400 ? 10.458 -50.968 -4.430 1.00 35.22 400 PRO A N 1
ATOM 3108 C CA . PRO A 1 400 ? 10.001 -52.181 -5.092 1.00 35.22 400 PRO A CA 1
ATOM 3109 C C . PRO A 1 400 ? 9.700 -53.304 -4.084 1.00 35.22 400 PRO A C 1
ATOM 3111 O O . PRO A 1 400 ? 10.595 -53.969 -3.581 1.00 35.22 400 PRO A O 1
ATOM 3114 N N . GLY A 1 401 ? 8.408 -53.575 -3.891 1.00 32.25 401 GLY A N 1
ATOM 3115 C CA . GLY A 1 401 ? 7.856 -54.930 -3.778 1.00 32.25 401 GLY A CA 1
ATOM 3116 C C . GLY A 1 401 ? 8.094 -55.734 -2.492 1.00 32.25 401 GLY A C 1
ATOM 3117 O O . GLY A 1 401 ? 9.029 -56.521 -2.411 1.00 32.25 401 GLY A O 1
ATOM 3118 N N . VAL A 1 402 ? 7.090 -55.744 -1.607 1.00 30.72 402 VAL A N 1
ATOM 3119 C CA . VAL A 1 402 ? 6.676 -56.964 -0.887 1.00 30.72 402 VAL A CA 1
ATOM 3120 C C . VAL A 1 402 ? 5.153 -57.065 -0.956 1.00 30.72 402 VAL A C 1
ATOM 3122 O O . VAL A 1 402 ? 4.425 -56.211 -0.457 1.00 30.72 402 VAL A O 1
ATOM 3125 N N . ALA A 1 403 ? 4.667 -58.101 -1.635 1.00 31.95 403 ALA A N 1
ATOM 3126 C CA . ALA A 1 403 ? 3.250 -58.389 -1.782 1.00 31.95 403 ALA A CA 1
ATOM 3127 C C . ALA A 1 403 ? 2.679 -59.027 -0.506 1.00 31.95 403 ALA A C 1
ATOM 3129 O O . ALA A 1 403 ? 3.252 -59.966 0.045 1.00 31.95 403 ALA A O 1
ATOM 3130 N N . SER A 1 404 ? 1.493 -58.586 -0.087 1.00 27.28 404 SER A N 1
ATOM 3131 C CA . SER A 1 404 ? 0.544 -59.428 0.647 1.00 27.28 404 SER A CA 1
ATOM 3132 C C . SER A 1 404 ? -0.898 -59.047 0.289 1.00 27.28 404 SER A C 1
ATOM 3134 O O . SER A 1 404 ? -1.163 -57.880 -0.007 1.00 27.28 404 SER A O 1
ATOM 3136 N N . PRO A 1 405 ? -1.823 -60.023 0.222 1.00 31.89 405 PRO A N 1
ATOM 3137 C CA . PRO A 1 405 ? -3.052 -59.897 -0.546 1.00 31.89 405 PRO A CA 1
ATOM 3138 C C . PRO A 1 405 ? -4.245 -59.538 0.346 1.00 31.89 405 PRO A C 1
ATOM 3140 O O . PRO A 1 405 ? -4.519 -60.223 1.326 1.00 31.89 405 PRO A O 1
ATOM 3143 N N . GLY A 1 406 ? -5.010 -58.514 -0.033 1.00 31.36 406 GLY A N 1
ATOM 3144 C CA . GLY A 1 406 ? -6.337 -58.279 0.544 1.00 31.36 406 GLY A CA 1
ATOM 3145 C C . GLY A 1 406 ? -6.679 -56.808 0.733 1.00 31.36 406 GLY A C 1
ATOM 3146 O O . GLY A 1 406 ? -6.433 -56.238 1.786 1.00 31.36 406 GLY A O 1
ATOM 3147 N N . GLY A 1 407 ? -7.300 -56.206 -0.279 1.00 26.77 407 GLY A N 1
ATOM 3148 C CA . GLY A 1 407 ? -7.872 -54.863 -0.186 1.00 26.77 407 GLY A CA 1
ATOM 3149 C C . GLY A 1 407 ? -8.184 -54.320 -1.572 1.00 26.77 407 GLY A C 1
ATOM 3150 O O . GLY A 1 407 ? -7.294 -53.858 -2.277 1.00 26.77 407 GLY A O 1
ATOM 3151 N N . ARG A 1 408 ? -9.440 -54.454 -2.003 1.00 29.22 408 ARG A N 1
ATOM 3152 C CA . ARG A 1 408 ? -9.922 -54.027 -3.324 1.00 29.22 408 ARG A CA 1
ATOM 3153 C C . ARG A 1 408 ? -9.627 -52.539 -3.562 1.00 29.22 408 ARG A C 1
ATOM 3155 O O . ARG A 1 408 ? -10.117 -51.687 -2.830 1.00 29.22 408 ARG A O 1
ATOM 3162 N N . ARG A 1 409 ? -8.867 -52.262 -4.627 1.00 27.30 409 ARG A N 1
ATOM 3163 C CA . ARG A 1 409 ? -8.698 -50.947 -5.262 1.00 27.30 409 ARG A CA 1
ATOM 3164 C C . ARG A 1 409 ? -10.021 -50.489 -5.874 1.00 27.30 409 ARG A C 1
ATOM 3166 O O . ARG A 1 409 ? -10.618 -51.245 -6.638 1.00 27.30 409 ARG A O 1
ATOM 3173 N N . ILE A 1 410 ? -10.425 -49.250 -5.609 1.00 30.69 410 ILE A N 1
ATOM 3174 C CA . ILE A 1 410 ? -11.396 -48.512 -6.423 1.00 30.69 410 ILE A CA 1
ATOM 3175 C C . ILE A 1 410 ? -10.842 -47.094 -6.618 1.00 30.69 410 ILE A C 1
ATOM 3177 O O . ILE A 1 410 ? -10.532 -46.428 -5.635 1.00 30.69 410 ILE A O 1
ATOM 3181 N N . LEU A 1 411 ? -10.770 -46.693 -7.895 1.00 30.92 411 LEU A N 1
ATOM 3182 C CA . LEU A 1 411 ? -10.437 -45.378 -8.474 1.00 30.92 411 LEU A CA 1
ATOM 3183 C C . LEU A 1 411 ? -8.952 -45.073 -8.720 1.00 30.92 411 LEU A C 1
ATOM 3185 O O . LEU A 1 411 ? -8.320 -44.353 -7.964 1.00 30.92 411 LEU A O 1
ATOM 3189 N N . ASP A 1 412 ? -8.454 -45.579 -9.851 1.00 29.00 412 ASP A N 1
ATOM 3190 C CA . ASP A 1 412 ? -7.683 -44.794 -10.825 1.00 29.00 412 ASP A CA 1
ATOM 3191 C C . ASP A 1 412 ? -7.681 -45.542 -12.168 1.00 29.00 412 ASP A C 1
ATOM 3193 O O . ASP A 1 412 ? -7.056 -46.589 -12.285 1.00 29.00 412 ASP A O 1
ATOM 3197 N N . GLU A 1 413 ? -8.415 -45.031 -13.163 1.00 28.03 413 GLU A N 1
ATOM 3198 C CA . GLU A 1 413 ? -8.108 -45.193 -14.595 1.00 28.03 413 GLU A CA 1
ATOM 3199 C C . GLU A 1 413 ? -9.038 -44.294 -15.433 1.00 28.03 413 GLU A C 1
ATOM 3201 O O . GLU A 1 413 ? -10.160 -44.652 -15.785 1.00 28.03 413 GLU A O 1
ATOM 3206 N N . VAL A 1 414 ? -8.561 -43.096 -15.777 1.00 29.39 414 VAL A N 1
ATOM 3207 C CA . VAL A 1 414 ? -8.930 -42.456 -17.049 1.00 29.39 414 VAL A CA 1
ATOM 3208 C C . VAL A 1 414 ? -7.631 -42.180 -17.791 1.00 29.39 414 VAL A C 1
ATOM 3210 O O . VAL A 1 414 ? -7.100 -41.072 -17.819 1.00 29.39 414 V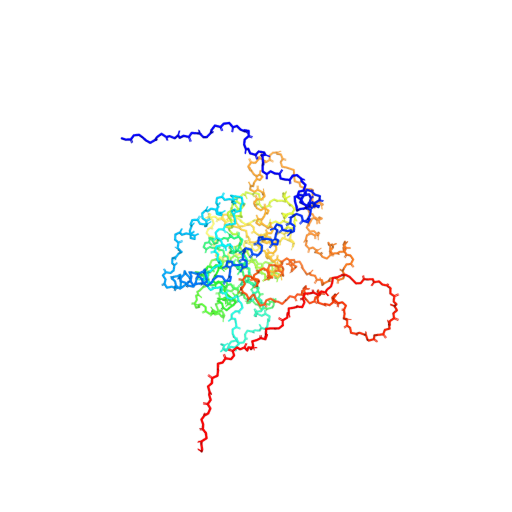AL A O 1
ATOM 3213 N N . THR A 1 415 ? -7.084 -43.246 -18.361 1.00 27.03 415 THR A N 1
ATOM 3214 C CA . THR A 1 415 ? -6.054 -43.203 -19.393 1.00 27.03 415 THR A CA 1
ATOM 3215 C C . THR A 1 415 ? -6.703 -42.719 -20.687 1.00 27.03 415 THR A C 1
ATOM 3217 O O . THR A 1 415 ? -7.607 -43.346 -21.237 1.00 27.03 415 THR A O 1
ATOM 3220 N N . VAL A 1 416 ? -6.252 -41.564 -21.170 1.00 30.56 416 VAL A N 1
ATOM 3221 C CA . VAL A 1 416 ? -6.579 -41.044 -22.502 1.00 30.56 416 VAL A CA 1
ATOM 3222 C C . VAL A 1 416 ? -5.912 -41.959 -23.540 1.00 30.56 416 VAL A C 1
ATOM 3224 O O . VAL A 1 416 ? -4.686 -42.081 -23.508 1.00 30.56 416 VAL A O 1
ATOM 3227 N N . PRO A 1 417 ? -6.649 -42.616 -24.457 1.00 30.81 417 PRO A N 1
ATOM 3228 C CA . PRO A 1 417 ? -6.019 -43.444 -25.476 1.00 30.81 417 PRO A CA 1
ATOM 3229 C C . PRO A 1 417 ? -5.414 -42.580 -26.603 1.00 30.81 417 PRO A C 1
ATOM 3231 O O . PRO A 1 417 ? -5.967 -41.528 -26.942 1.00 30.81 417 PRO A O 1
ATOM 3234 N N . PRO A 1 418 ? -4.292 -43.017 -27.204 1.00 30.69 418 PRO A N 1
ATOM 3235 C CA . PRO A 1 418 ? -3.579 -42.271 -28.233 1.00 30.69 418 PRO A CA 1
ATOM 3236 C C . PRO A 1 418 ? -4.323 -42.311 -29.574 1.00 30.69 418 PRO A C 1
ATOM 3238 O O . PRO A 1 418 ? -4.831 -43.342 -30.014 1.00 30.69 418 PRO A O 1
ATOM 3241 N N . THR A 1 419 ? -4.357 -41.169 -30.255 1.00 29.50 419 THR A N 1
ATOM 3242 C CA . THR A 1 419 ? -4.846 -41.026 -31.629 1.00 29.50 419 THR A CA 1
ATOM 3243 C C . THR A 1 419 ? -3.950 -41.784 -32.609 1.00 29.50 419 THR A C 1
ATOM 3245 O O . THR A 1 419 ? -2.858 -41.318 -32.927 1.00 29.50 419 THR A O 1
ATOM 3248 N N . HIS A 1 420 ? -4.437 -42.901 -33.154 1.00 28.44 420 HIS A N 1
ATOM 3249 C CA . HIS A 1 420 ? -3.918 -43.472 -34.396 1.00 28.44 420 HIS A CA 1
ATOM 3250 C C . HIS A 1 420 ? -4.781 -43.016 -35.575 1.00 28.44 420 HIS A C 1
ATOM 3252 O O . HIS A 1 420 ? -5.899 -43.482 -35.785 1.00 28.44 420 HIS A O 1
ATOM 3258 N N . SER A 1 421 ? -4.230 -42.088 -36.354 1.00 29.91 421 SER A N 1
ATOM 3259 C CA . SER A 1 421 ? -4.588 -41.904 -37.756 1.00 29.91 421 SER A CA 1
ATOM 3260 C C . SER A 1 421 ? -3.911 -43.013 -38.556 1.00 29.91 421 SER A C 1
ATOM 3262 O O . SER A 1 421 ? -2.684 -43.073 -38.562 1.00 29.91 421 SER A O 1
ATOM 3264 N N . ALA A 1 422 ? -4.694 -43.898 -39.175 1.00 27.50 422 ALA A N 1
ATOM 3265 C CA . ALA A 1 422 ? -4.489 -44.390 -40.540 1.00 27.50 422 ALA A CA 1
ATOM 3266 C C . ALA A 1 422 ? -5.483 -45.521 -40.862 1.00 27.50 422 ALA A C 1
ATOM 3268 O O . ALA A 1 422 ? -5.543 -46.528 -40.165 1.00 27.50 422 ALA A O 1
ATOM 3269 N N . VAL A 1 423 ? -6.221 -45.359 -41.963 1.00 28.94 423 VAL A N 1
ATOM 3270 C CA . VAL A 1 423 ? -6.197 -46.215 -43.171 1.00 28.94 423 VAL A CA 1
ATOM 3271 C C . VAL A 1 423 ? -7.572 -46.198 -43.850 1.00 28.94 423 VAL A C 1
ATOM 3273 O O . VAL A 1 423 ? -8.586 -46.565 -43.267 1.00 28.94 423 VAL A O 1
ATOM 3276 N N . GLY A 1 424 ? -7.569 -45.839 -45.137 1.00 28.38 424 GLY A N 1
ATOM 3277 C CA . GLY A 1 424 ? -8.715 -45.962 -46.037 1.00 28.38 424 GLY A CA 1
ATOM 3278 C C . GLY A 1 424 ? -8.356 -45.719 -47.508 1.00 28.38 424 GLY A C 1
ATOM 3279 O O . GLY A 1 424 ? -8.723 -44.696 -48.061 1.00 28.38 424 GLY A O 1
ATOM 3280 N N . LYS A 1 425 ? -7.590 -46.660 -48.079 1.00 31.75 425 LYS A N 1
ATOM 3281 C CA . LYS A 1 425 ? -7.364 -47.036 -49.498 1.00 31.75 425 LYS A CA 1
ATOM 3282 C C . LYS A 1 425 ? -7.951 -46.177 -50.641 1.00 31.75 425 LYS A C 1
ATOM 3284 O O . LYS A 1 425 ? -9.162 -46.032 -50.763 1.00 31.75 425 LYS A O 1
ATOM 3289 N N . GLY A 1 426 ? -7.092 -45.877 -51.621 1.00 27.72 426 GLY A N 1
ATOM 3290 C CA . GLY A 1 426 ? -7.453 -45.693 -53.031 1.00 27.72 426 GLY A CA 1
ATOM 3291 C C . GLY A 1 426 ? -6.425 -46.382 -53.938 1.00 27.72 426 GLY A C 1
ATOM 3292 O O . GLY A 1 426 ? -5.252 -46.028 -53.902 1.00 27.72 426 GLY A O 1
ATOM 3293 N N . LEU A 1 427 ? -6.863 -47.397 -54.692 1.00 32.44 427 LEU A N 1
ATOM 3294 C CA . LEU A 1 427 ? -6.086 -48.112 -55.711 1.00 32.44 427 LEU A CA 1
ATOM 3295 C C . LEU A 1 427 ? -5.681 -47.177 -56.863 1.00 32.44 427 LEU A C 1
ATOM 3297 O O . LEU A 1 427 ? -6.509 -46.373 -57.296 1.00 32.44 427 LEU A O 1
ATOM 3301 N N . ARG A 1 428 ? -4.491 -47.391 -57.439 1.00 31.75 428 ARG A N 1
ATOM 3302 C CA . ARG A 1 428 ? -4.289 -47.439 -58.899 1.00 31.75 428 ARG A CA 1
ATOM 3303 C C . ARG A 1 428 ? -2.958 -48.101 -59.248 1.00 31.75 428 ARG A C 1
ATOM 3305 O O . ARG A 1 428 ? -1.931 -47.811 -58.642 1.00 31.75 428 ARG A O 1
ATOM 3312 N N . ASP A 1 429 ? -3.071 -49.009 -60.204 1.00 32.09 429 ASP A N 1
ATOM 3313 C CA . ASP A 1 429 ? -2.063 -49.918 -60.726 1.00 32.09 429 ASP A CA 1
ATOM 3314 C C . ASP A 1 429 ? -0.892 -49.215 -61.424 1.00 32.09 429 ASP A C 1
ATOM 3316 O O . ASP A 1 429 ? -1.020 -48.118 -61.975 1.00 32.09 429 ASP A O 1
ATOM 3320 N N . THR A 1 430 ? 0.246 -49.906 -61.413 1.00 35.72 430 THR A N 1
ATOM 3321 C CA . THR A 1 430 ? 1.398 -49.700 -62.297 1.00 35.72 430 THR A CA 1
ATOM 3322 C C . THR A 1 430 ? 1.024 -49.989 -63.761 1.00 35.72 430 THR A C 1
ATOM 3324 O O . THR A 1 430 ? -0.029 -50.564 -64.049 1.00 35.72 430 THR A O 1
ATOM 3327 N N . PRO A 1 431 ? 1.900 -49.633 -64.713 1.00 48.19 431 PRO A N 1
ATOM 3328 C CA . PRO A 1 431 ? 2.658 -50.744 -65.281 1.00 48.19 431 PRO A CA 1
ATOM 3329 C C . PRO A 1 431 ? 4.141 -50.454 -65.542 1.00 48.19 431 PRO A C 1
ATOM 3331 O O . PRO A 1 431 ? 4.590 -49.316 -65.659 1.00 48.19 431 PRO A O 1
ATOM 3334 N N . ASP A 1 432 ? 4.845 -51.577 -65.632 1.00 36.94 432 ASP A N 1
ATOM 3335 C CA . ASP A 1 432 ? 6.247 -51.818 -65.951 1.00 36.94 432 ASP A CA 1
ATOM 3336 C C . ASP A 1 432 ? 6.783 -51.076 -67.188 1.00 36.94 432 ASP A C 1
ATOM 3338 O O . ASP A 1 432 ? 6.198 -51.154 -68.272 1.00 36.94 432 ASP A O 1
ATOM 3342 N N . LYS A 1 433 ? 7.975 -50.484 -67.068 1.00 33.59 433 LYS A N 1
ATOM 3343 C CA . LYS A 1 433 ? 9.250 -51.030 -67.580 1.00 33.59 433 LYS A CA 1
ATOM 3344 C C . LYS A 1 433 ? 10.419 -50.100 -67.280 1.00 33.59 433 LYS A C 1
ATOM 3346 O O . LYS A 1 433 ? 10.222 -48.868 -67.355 1.00 33.59 433 LYS A O 1
#

Secondary structure (DSSP, 8-state):
------PPP-TTSSSTT--TT-HHHHHHHHS-HHHHHHHHHHHHHHHHHHHHT-HHHHHHHHHHHHHHHHH-PPPHHHHHHHHHHHHH-TT----TTSSTTSSS-PPPPS----TTSS----HHHHHHHHHHHHHHHHHHHHT----TT--EEEES-SS--EEEEPPTT--TTT--TTTPEEEETT--EEE-TTT-PPP-HHHHHHHHHHHHH-TT--EEEEE--HHHHHHHHSTT-S-S-SHHHHHH--EEEE---TT----HHHHHHHHHHHHHHS-TT--EEEETTTEEEEEESSHHHHHHHHHHHHHHHHHHHHHHTT-STT-PPPPHHHHHHHHHHHH-HHHHHTTS---PPPPPTTHHHHHHHHHHHHHTT-------SHHHHHHHTS--------------------PPPP---------------

Radius of gyration: 31.9 Å; Cα contacts (8 Å, |Δi|>4): 495; chains: 1; bounding box: 85×88×94 Å

Mean predicted aligned error: 17.53 Å

pLDDT: mean 74.11, std 21.83, range [26.77, 97.38]

Solvent-accessible surface area (backbone atoms only — not comparable to full-atom values): 25981 Å² total; per-residue (Å²): 137,88,85,81,85,80,79,86,80,75,91,78,75,78,68,84,80,68,67,82,80,38,70,66,59,48,47,60,71,71,49,52,69,70,60,52,51,51,52,51,52,51,52,49,51,52,52,52,51,52,52,72,67,29,68,66,53,49,51,52,50,51,51,54,50,53,46,33,77,71,68,74,56,80,55,73,71,57,52,54,53,50,56,51,53,56,68,76,42,75,88,64,73,70,63,99,72,77,77,87,63,87,73,90,70,88,65,70,46,22,54,60,73,57,91,82,55,95,66,86,66,51,75,67,49,53,51,49,33,17,53,56,25,44,50,36,42,49,37,47,72,74,61,64,64,78,56,104,81,61,56,53,38,36,47,75,43,92,90,43,71,36,32,38,32,61,39,53,91,62,53,46,83,64,52,21,28,41,35,36,25,31,22,37,78,87,66,51,75,76,38,54,44,71,68,75,49,55,69,55,66,76,67,46,51,62,55,43,24,52,47,68,57,31,72,73,49,26,14,40,41,44,40,55,40,76,39,30,29,56,36,19,62,40,94,76,47,81,62,60,81,42,71,44,21,17,38,52,47,60,58,30,76,46,74,77,60,83,87,56,88,62,52,75,68,58,49,38,52,51,52,21,49,46,54,63,74,37,61,96,74,45,35,34,39,32,32,45,80,60,11,32,39,20,47,12,71,34,61,39,31,15,50,44,50,42,55,30,48,48,53,28,26,44,51,53,57,62,47,60,77,75,50,73,92,79,68,79,75,66,53,71,66,58,35,52,50,40,21,54,52,66,58,35,54,63,68,66,47,71,80,46,98,62,95,66,83,91,56,58,52,35,41,60,64,44,54,52,50,50,53,53,40,41,74,71,51,27,43,43,75,76,84,71,62,65,68,51,50,62,55,69,71,49,81,82,91,79,76,91,83,82,91,81,90,87,78,89,85,84,89,86,86,86,77,84,80,81,90,78,90,83,89,83,88,81,92,81,82,84,82,90,130

Nearest PDB structures (foldseek):
  8iah-assembly1_2  TM=8.741E-01  e=5.835E-25  Sus scrofa
  8iai-assembly1_2  TM=8.546E-01  e=4.201E-25  Sus scrofa
  8iah-assembly1_1  TM=8.856E-01  e=6.483E-24  Sus scrofa
  8iai-assembly1_4  TM=9.008E-01  e=8.070E-24  Sus scrofa
  8iai-assembly1_1  TM=8.543E-01  e=8.523E-24  Sus scrofa